Protein AF-W2PJ14-F1 (afdb_monomer_lite)

Secondary structure (DSSP, 8-state):
---PPPP---------SSSHHHHHHHHHHHHHHHTTSS---------------------------------------------------------PPP-THHHHHHHHHHHHHHHHHHHHHHHHHHHHHHHHHHHHHHHHHHHHHHHHHHHHHHHHHHHHHHHHHHHHHHHHHHHHHHHHHHHHHHHHHHHHHHHHHHHHHHHHHHHHHHHHHHHHHHHHHHHHHHHHHHHHHHHHHHHHHHHHHHHHHHHHHHHHHHHHHHHHHHHHHHHHHHHHHHHHHHHHHHHHHHHHHHHHHHHHTT----THHHHHHHHHHHHHHHHHHHHHHHHHHHHHHHHHHHHHHHHHHHHHHHHHHHHHHHHHHHHHHHHHHHHHHHHHHHHHHHHHHHHHHHHHHHHHHHHHHHHHHHHHHHHHHHHTTTSS-HHHHHHTHHHHHHTT--S--TTS---

Radius of gyration: 84.72 Å; chains: 1; bounding box: 204×46×241 Å

Foldseek 3Di:
DDDDDDDDDDDDDDPPPDPPVPVVVVVVVVVVVVVPDDDPPDDDDDDDDDDDDDDDDDDDDDDDDDDDDDDDDDDDDDDDDDDDDDDDDDDDPDPDPPPPVVVVVVVVVVVVVVVVVVVVVVVVVVVVVVVVVVVVVVVVVVVVVVVVVVVVVVVVVVVVVVVVVVVVVVVVVVVVVVVVVVVVVVVVVVVVVVVVVVVVVVVVVVVVVVVVVVVVVVVVVVVVVVVVVVVVVVVVVVVVVVVVVVVVVVVVVVVVVVVVVVVVVVVVVVVVVVVVVVVVVVVVVVVVVVVVVVVCVVCVVPDDDDPVVVVVVVVVVVVVVVVVVVVVVVVVVVVVVVVVVVVVVVVVVVVVVVVVVVVVVVVVVVVVVVVVVVVVVVVVVVVVVVVVVVVVVVVVVVVVVVVVVVVVVVVVVVCCVQCVVPVDAQVRCVVCVVVVVVVVNNHDDPSGHHD

Structure (mmCIF, N/CA/C/O backbone):
data_AF-W2PJ14-F1
#
_entry.id   AF-W2PJ14-F1
#
loop_
_atom_site.group_PDB
_atom_site.id
_atom_site.type_symbol
_atom_site.label_atom_id
_atom_site.label_alt_id
_atom_site.label_comp_id
_atom_site.label_asym_id
_atom_site.label_entity_id
_atom_site.label_seq_id
_atom_site.pdbx_PDB_ins_code
_atom_site.Cartn_x
_atom_site.Cartn_y
_atom_site.Cartn_z
_atom_site.occupancy
_atom_site.B_iso_or_equiv
_atom_site.auth_seq_id
_atom_site.auth_comp_id
_atom_site.auth_asym_id
_atom_site.auth_atom_id
_atom_site.pdbx_PDB_model_num
ATOM 1 N N . MET A 1 1 ? 21.612 -14.652 -29.124 1.00 42.72 1 MET A N 1
ATOM 2 C CA . MET A 1 1 ? 21.592 -15.647 -28.034 1.00 42.72 1 MET A CA 1
ATOM 3 C C . MET A 1 1 ? 20.616 -15.149 -26.994 1.00 42.72 1 MET A C 1
ATOM 5 O O . MET A 1 1 ? 20.889 -14.180 -26.303 1.00 42.72 1 MET A O 1
ATOM 9 N N . SER A 1 2 ? 19.426 -15.720 -27.039 1.00 36.31 2 SER A N 1
ATOM 10 C CA . SER A 1 2 ? 18.216 -15.307 -26.342 1.00 36.31 2 SER A CA 1
ATOM 11 C C . SER A 1 2 ? 17.967 -16.277 -25.192 1.00 36.31 2 SER A C 1
ATOM 13 O O . SER A 1 2 ? 17.882 -17.479 -25.422 1.00 36.31 2 SER A O 1
ATOM 15 N N . ALA A 1 3 ? 17.848 -15.758 -23.974 1.00 40.22 3 ALA A N 1
ATOM 16 C CA . ALA A 1 3 ? 17.396 -16.519 -22.817 1.00 40.22 3 ALA A CA 1
ATOM 17 C C . ALA A 1 3 ? 16.334 -15.694 -22.084 1.00 40.22 3 ALA A C 1
ATOM 19 O O . ALA A 1 3 ? 16.635 -14.775 -21.326 1.00 40.22 3 ALA A O 1
ATOM 20 N N . THR A 1 4 ? 15.078 -16.003 -22.388 1.00 45.19 4 THR A N 1
ATOM 21 C CA . THR A 1 4 ? 13.901 -15.650 -21.592 1.00 45.19 4 THR A CA 1
ATOM 22 C C . THR A 1 4 ? 13.700 -16.671 -20.465 1.00 45.19 4 THR A C 1
ATOM 24 O O . THR A 1 4 ? 14.083 -17.832 -20.626 1.00 45.19 4 THR A O 1
ATOM 27 N N . PRO A 1 5 ? 13.102 -16.260 -19.332 1.00 52.03 5 PRO A N 1
ATOM 28 C CA . PRO A 1 5 ? 13.037 -17.050 -18.110 1.00 52.03 5 PRO A CA 1
ATOM 29 C C . PRO A 1 5 ? 11.832 -18.001 -18.097 1.00 52.03 5 PRO A C 1
ATOM 31 O O . PRO A 1 5 ? 10.754 -17.680 -18.598 1.00 52.03 5 PRO A O 1
ATOM 34 N N . GLY A 1 6 ? 12.024 -19.173 -17.493 1.00 40.72 6 GLY A N 1
ATOM 35 C CA . GLY A 1 6 ? 10.979 -20.167 -17.275 1.00 40.72 6 GLY A CA 1
ATOM 36 C C . GLY A 1 6 ? 10.039 -19.773 -16.135 1.00 40.72 6 GLY A C 1
ATOM 37 O O . GLY A 1 6 ? 10.456 -19.630 -14.989 1.00 40.72 6 GLY A O 1
ATOM 38 N N . LEU A 1 7 ? 8.758 -19.643 -16.471 1.00 39.84 7 LEU A N 1
ATOM 39 C CA . LEU A 1 7 ? 7.627 -19.728 -15.553 1.00 39.84 7 LEU A CA 1
ATOM 40 C C . LEU A 1 7 ? 7.434 -21.194 -15.139 1.00 39.84 7 LEU A C 1
ATOM 42 O O . LEU A 1 7 ? 7.304 -22.059 -16.003 1.00 39.84 7 LEU A O 1
ATOM 46 N N . SER A 1 8 ? 7.343 -21.466 -13.837 1.00 39.91 8 SER A N 1
ATOM 47 C CA . SER A 1 8 ? 6.718 -22.691 -13.331 1.00 39.91 8 SER A CA 1
ATOM 48 C C . SER A 1 8 ? 5.798 -22.343 -12.165 1.00 39.91 8 SER A C 1
ATOM 50 O O . SER A 1 8 ? 6.229 -21.886 -11.107 1.00 39.91 8 SER A O 1
ATOM 52 N N . GLN A 1 9 ? 4.505 -22.498 -12.436 1.00 45.22 9 GLN A N 1
ATOM 53 C CA . GLN A 1 9 ? 3.381 -22.387 -11.519 1.00 45.22 9 GLN A CA 1
ATOM 54 C C . GLN A 1 9 ? 3.267 -23.681 -10.711 1.00 45.22 9 GLN A C 1
ATOM 56 O O . GLN A 1 9 ? 2.974 -24.711 -11.301 1.00 45.22 9 GLN A O 1
ATOM 61 N N . TYR A 1 10 ? 3.398 -23.623 -9.383 1.00 37.78 10 TYR A N 1
ATOM 62 C CA . TYR A 1 10 ? 2.778 -24.600 -8.479 1.00 37.78 10 TYR A CA 1
ATOM 63 C C . TYR A 1 10 ? 2.477 -23.960 -7.117 1.00 37.78 10 TYR A C 1
ATOM 65 O O . TYR A 1 10 ? 3.355 -23.792 -6.277 1.00 37.78 10 TYR A O 1
ATOM 73 N N . ALA A 1 11 ? 1.204 -23.635 -6.901 1.00 41.03 11 ALA A N 1
ATOM 74 C CA . ALA A 1 11 ? 0.552 -23.651 -5.592 1.00 41.03 11 ALA A CA 1
ATOM 75 C C . ALA A 1 11 ? -0.922 -24.022 -5.824 1.00 41.03 11 ALA A C 1
ATOM 77 O O . ALA A 1 11 ? -1.594 -23.382 -6.635 1.00 41.03 11 ALA A O 1
ATOM 78 N N . PRO A 1 12 ? -1.398 -25.111 -5.206 1.00 45.59 12 PRO A N 1
ATOM 79 C CA . PRO A 1 12 ? -2.369 -24.987 -4.106 1.00 45.59 12 PRO A CA 1
ATOM 80 C C . PRO A 1 12 ? -2.012 -26.003 -2.985 1.00 45.59 12 PRO A C 1
ATOM 82 O O . PRO A 1 12 ? -1.310 -26.969 -3.242 1.00 45.59 12 PRO A O 1
ATOM 85 N N . ALA A 1 13 ? -2.368 -25.932 -1.703 1.00 43.78 13 ALA A N 1
ATOM 86 C CA . ALA A 1 13 ? -3.480 -25.358 -0.955 1.00 43.78 13 ALA A CA 1
ATOM 87 C C . ALA A 1 13 ? -3.092 -25.332 0.560 1.00 43.78 13 ALA A C 1
ATOM 89 O O . ALA A 1 13 ? -2.056 -25.885 0.934 1.00 43.78 13 ALA A O 1
ATOM 90 N N . PRO A 1 14 ? -3.905 -24.735 1.456 1.00 44.19 14 PRO A N 1
ATOM 91 C CA . PRO A 1 14 ? -3.549 -24.483 2.852 1.00 44.19 14 PRO A CA 1
ATOM 92 C C . PRO A 1 14 ? -3.968 -25.626 3.796 1.00 44.19 14 PRO A C 1
ATOM 94 O O . PRO A 1 14 ? -5.155 -25.856 4.033 1.00 44.19 14 PRO A O 1
ATOM 97 N N . THR A 1 15 ? -3.003 -26.287 4.433 1.00 48.47 15 THR A N 1
ATOM 98 C CA . THR A 1 15 ? -3.245 -27.354 5.426 1.00 48.47 15 THR A CA 1
ATOM 99 C C . THR A 1 15 ? -3.267 -26.814 6.862 1.00 48.47 15 THR A C 1
ATOM 101 O O . THR A 1 15 ? -2.503 -27.259 7.711 1.00 48.47 15 THR A O 1
ATOM 104 N N . ALA A 1 16 ? -4.128 -25.833 7.162 1.00 47.84 16 ALA A N 1
ATOM 105 C CA . ALA A 1 16 ? -4.204 -25.248 8.514 1.00 47.84 16 ALA A CA 1
ATOM 106 C C . ALA A 1 16 ? -5.622 -24.846 8.974 1.00 47.84 16 ALA A C 1
ATOM 108 O O . ALA A 1 16 ? -5.781 -23.966 9.813 1.00 47.84 16 ALA A O 1
ATOM 109 N N . ARG A 1 17 ? -6.683 -25.471 8.442 1.00 48.66 17 ARG A N 1
ATOM 110 C CA . ARG A 1 17 ? -8.082 -25.168 8.828 1.00 48.66 17 ARG A CA 1
ATOM 111 C C . ARG A 1 17 ? -8.917 -26.400 9.203 1.00 48.66 17 ARG A C 1
ATOM 113 O O . ARG A 1 17 ? -10.093 -26.472 8.869 1.00 48.66 17 ARG A O 1
ATOM 120 N N . ARG A 1 18 ? -8.334 -27.389 9.892 1.00 48.59 18 ARG A N 1
ATOM 121 C CA . ARG A 1 18 ? -9.083 -28.561 10.408 1.00 48.59 18 ARG A CA 1
ATOM 122 C C . ARG A 1 18 ? -9.020 -28.784 11.924 1.00 48.59 18 ARG A C 1
ATOM 124 O O . ARG A 1 18 ? -9.593 -29.756 12.396 1.00 48.59 18 ARG A O 1
ATOM 131 N N . LEU A 1 19 ? -8.412 -27.882 12.700 1.00 49.91 19 LEU A N 1
ATOM 132 C CA . LEU A 1 19 ? -8.284 -28.055 14.160 1.00 49.91 19 LEU A CA 1
ATOM 133 C C . LEU A 1 19 ? -9.200 -27.160 15.014 1.00 49.91 19 LEU A C 1
ATOM 135 O O . LEU A 1 19 ? -9.314 -27.395 16.208 1.00 49.91 19 LEU A O 1
ATOM 139 N N . ILE A 1 20 ? -9.921 -26.199 14.428 1.00 52.38 20 ILE A N 1
ATOM 140 C CA . ILE A 1 20 ? -10.737 -25.241 15.207 1.00 52.38 20 ILE A CA 1
ATOM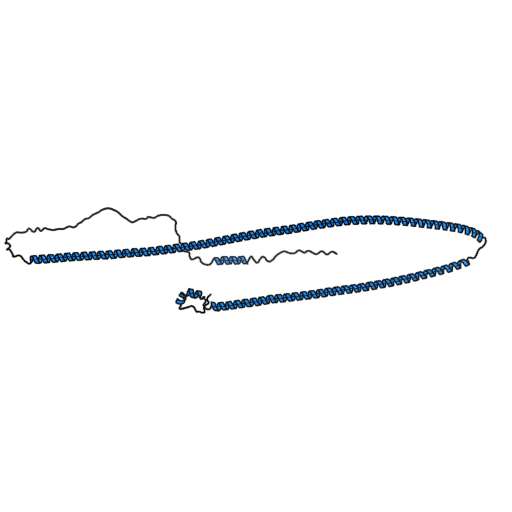 141 C C . ILE A 1 20 ? -12.165 -25.763 15.483 1.00 52.38 20 ILE A C 1
ATOM 143 O O . ILE A 1 20 ? -12.800 -25.357 16.448 1.00 52.38 20 ILE A O 1
ATOM 147 N N . LEU A 1 21 ? -12.668 -26.730 14.706 1.00 47.09 21 LEU A N 1
ATOM 148 C CA . LEU A 1 21 ?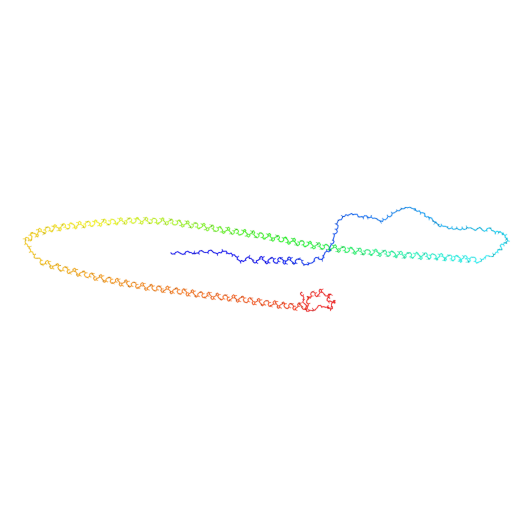 -14.050 -27.226 14.840 1.00 47.09 21 LEU A CA 1
ATOM 149 C C . LEU A 1 21 ? -14.249 -28.340 15.886 1.00 47.09 21 LEU A C 1
ATOM 151 O O . LEU A 1 21 ? -15.391 -28.659 16.201 1.00 47.09 21 LEU A O 1
ATOM 155 N N . ARG A 1 22 ? -13.182 -28.930 16.447 1.00 52.28 22 ARG A N 1
ATOM 156 C CA . ARG A 1 22 ? -13.315 -29.972 17.488 1.00 52.28 22 ARG A CA 1
ATOM 157 C C . ARG A 1 22 ? -13.397 -29.415 18.910 1.00 52.28 22 ARG A C 1
ATOM 159 O O . ARG A 1 22 ? -14.121 -29.978 19.718 1.00 52.28 22 ARG A O 1
ATOM 166 N N . HIS A 1 23 ? -12.726 -28.302 19.207 1.00 49.34 23 HIS A N 1
ATOM 167 C CA . HIS A 1 23 ? -12.728 -27.738 20.564 1.00 49.34 23 HIS A CA 1
ATOM 168 C C . HIS A 1 23 ? -14.000 -26.959 20.915 1.00 49.34 23 HIS A C 1
ATOM 170 O O . HIS A 1 23 ? -14.410 -26.968 22.068 1.00 49.34 23 HIS A O 1
ATOM 176 N N . VAL A 1 24 ? -14.700 -26.377 19.937 1.00 56.12 24 VAL A N 1
ATOM 177 C CA . VAL A 1 24 ? -15.956 -25.654 20.214 1.00 56.12 24 VAL A CA 1
ATOM 178 C C . VAL A 1 24 ? -17.106 -26.619 20.558 1.00 56.12 24 VAL A C 1
ATOM 180 O O . VAL A 1 24 ? -17.966 -26.297 21.373 1.00 56.12 24 VAL A O 1
ATOM 183 N N . GLY A 1 25 ? -17.099 -27.837 19.999 1.00 52.09 25 GLY A N 1
ATOM 184 C CA . GLY A 1 25 ? -18.108 -28.863 20.298 1.00 52.09 25 GLY A CA 1
ATOM 185 C C . GLY A 1 25 ? -17.995 -29.458 21.708 1.00 52.09 25 GLY A C 1
ATOM 186 O O . GLY A 1 25 ? -19.014 -29.716 22.345 1.00 52.09 25 GLY A O 1
ATOM 187 N N . GLU A 1 26 ? -16.775 -29.632 22.227 1.00 55.19 26 GLU A N 1
ATOM 188 C CA . GLU A 1 26 ? -16.558 -30.120 23.598 1.00 55.19 26 GLU A CA 1
ATOM 189 C C . GLU A 1 26 ? -16.882 -29.063 24.659 1.00 55.19 26 GLU A C 1
ATOM 191 O O . GLU A 1 26 ? -17.398 -29.409 25.723 1.00 55.19 26 GLU A O 1
ATOM 196 N N . GLU A 1 27 ? -16.638 -27.780 24.381 1.00 54.62 27 GLU A N 1
ATOM 197 C CA . GLU A 1 27 ? -16.971 -26.712 25.329 1.00 54.62 27 GLU A CA 1
ATOM 198 C C . GLU A 1 27 ? -18.480 -26.446 25.405 1.00 54.62 27 GLU A C 1
ATOM 200 O O . GLU A 1 27 ? -19.015 -26.309 26.507 1.00 54.62 27 GLU A O 1
ATOM 205 N N . LEU A 1 28 ? -19.206 -26.510 24.282 1.00 56.91 28 LEU A N 1
ATOM 206 C CA . LEU A 1 28 ? -20.671 -26.391 24.283 1.00 56.91 28 LEU A CA 1
ATOM 207 C C . LEU A 1 28 ? -21.361 -27.573 24.990 1.00 56.91 28 LEU A C 1
ATOM 209 O O . LEU A 1 28 ? -22.353 -27.377 25.694 1.00 56.91 28 LEU A O 1
ATOM 213 N N . ALA A 1 29 ? -20.809 -28.787 24.890 1.00 54.19 29 ALA A N 1
ATOM 214 C CA . ALA A 1 29 ? -21.323 -29.953 25.613 1.00 54.19 29 ALA A CA 1
ATOM 215 C C . ALA A 1 29 ? -21.082 -29.869 27.134 1.00 54.19 29 ALA A C 1
ATOM 217 O O . ALA A 1 29 ? -21.914 -30.327 27.920 1.00 54.19 29 ALA A O 1
ATOM 218 N N . ARG A 1 30 ? -19.979 -29.244 27.572 1.00 56.28 30 ARG A N 1
ATOM 219 C CA . ARG A 1 30 ? -19.674 -29.031 29.001 1.00 56.28 30 ARG A CA 1
ATOM 220 C C . ARG A 1 30 ? -20.516 -27.917 29.631 1.00 56.28 30 ARG A C 1
ATOM 222 O O . ARG A 1 30 ? -20.849 -28.023 30.811 1.00 56.28 30 ARG A O 1
ATOM 229 N N . VAL A 1 31 ? -20.913 -26.902 28.859 1.00 56.59 31 VAL A N 1
ATOM 230 C CA . VAL A 1 31 ? -21.844 -25.851 29.315 1.00 56.59 31 VAL A CA 1
ATOM 231 C C . VAL A 1 31 ? -23.261 -26.414 29.487 1.00 56.59 31 VAL A C 1
ATOM 233 O O . VAL A 1 31 ? -23.867 -26.216 30.539 1.00 56.59 31 VAL A O 1
ATOM 236 N N . ALA A 1 32 ? -23.739 -27.237 28.546 1.00 51.91 32 ALA A N 1
ATOM 237 C CA . ALA A 1 32 ? -25.052 -27.886 28.645 1.00 51.91 32 ALA A CA 1
ATOM 238 C C . ALA A 1 32 ? -25.163 -28.900 29.808 1.00 51.91 32 ALA A C 1
ATOM 240 O O . ALA A 1 32 ? -26.257 -29.148 30.317 1.00 51.91 32 ALA A O 1
ATOM 241 N N . TYR A 1 33 ? -24.043 -29.481 30.258 1.00 48.75 33 TYR A N 1
ATOM 242 C CA . TYR A 1 33 ? -24.030 -30.413 31.394 1.00 48.75 33 TYR A CA 1
ATOM 243 C C . TYR A 1 33 ? -23.990 -29.703 32.760 1.00 48.75 33 TYR A C 1
ATOM 245 O O . TYR A 1 33 ? -24.478 -30.254 33.747 1.00 48.75 33 TYR A O 1
ATOM 253 N N . ARG A 1 34 ? -23.456 -28.471 32.830 1.00 48.66 34 ARG A N 1
ATOM 254 C CA . ARG A 1 34 ? -23.408 -27.668 34.068 1.00 48.66 34 ARG A CA 1
ATOM 255 C C . ARG A 1 34 ? -24.731 -26.985 34.413 1.00 48.66 34 ARG A C 1
ATOM 257 O O . ARG A 1 34 ? -25.003 -26.813 35.593 1.00 48.66 34 ARG A O 1
ATOM 264 N N . GLU A 1 35 ? -25.577 -26.666 33.435 1.00 47.59 35 GLU A N 1
ATOM 265 C CA . GLU A 1 35 ? -26.901 -26.070 33.703 1.00 47.59 35 GLU A CA 1
ATOM 266 C C . GLU A 1 35 ? -27.952 -27.079 34.203 1.00 47.59 35 GLU A C 1
ATOM 268 O O . GLU A 1 35 ? -29.046 -26.690 34.606 1.00 47.59 35 GLU A O 1
ATOM 273 N N . ARG A 1 36 ? -27.638 -28.383 34.223 1.00 48.69 36 ARG A N 1
ATOM 274 C CA . ARG A 1 36 ? -28.589 -29.437 34.616 1.00 48.69 36 ARG A CA 1
ATOM 275 C C . ARG A 1 36 ? -28.496 -29.905 36.066 1.00 48.69 36 ARG A C 1
ATOM 277 O O . ARG A 1 36 ? -29.267 -30.786 36.443 1.00 48.69 36 ARG A O 1
ATOM 284 N N . GLN A 1 37 ? -27.591 -29.363 36.881 1.00 45.59 37 GLN A N 1
ATOM 285 C CA . GLN A 1 37 ? -27.456 -29.793 38.275 1.00 45.59 37 GLN A CA 1
ATOM 286 C C . GLN A 1 37 ? -27.470 -28.616 39.258 1.00 45.59 37 GLN A C 1
ATOM 288 O O . GLN A 1 37 ? -26.512 -27.855 39.332 1.00 45.59 37 GLN A O 1
ATOM 293 N N . LEU A 1 38 ? -28.545 -28.614 40.070 1.00 44.94 38 LEU A N 1
ATOM 294 C CA . LEU A 1 38 ? -28.840 -27.878 41.319 1.00 44.94 38 LEU A CA 1
ATOM 295 C C . LEU A 1 38 ? -29.802 -26.669 41.190 1.00 44.94 38 LEU A C 1
ATOM 297 O O . LEU A 1 38 ? -29.747 -25.924 40.221 1.00 44.94 38 LEU A O 1
ATOM 301 N N . PRO A 1 39 ? -30.666 -26.410 42.196 1.00 41.84 39 PRO A N 1
ATOM 302 C CA . PRO A 1 39 ? -31.763 -27.274 42.641 1.00 41.84 39 PRO A CA 1
ATOM 303 C C . PRO A 1 39 ? -33.077 -26.467 42.779 1.00 41.84 39 PRO A C 1
ATOM 305 O O . PRO A 1 39 ? -33.179 -25.545 43.587 1.00 41.84 39 PRO A O 1
ATOM 308 N N . SER A 1 40 ? -34.142 -26.832 42.064 1.00 36.97 40 SER A N 1
ATOM 309 C CA . SER A 1 40 ? -35.458 -26.200 42.238 1.00 36.97 40 SER A CA 1
ATOM 310 C C . SER A 1 40 ? -36.231 -26.831 43.404 1.00 36.97 40 SER A C 1
ATOM 312 O O . SER A 1 40 ? -37.109 -27.671 43.212 1.00 36.97 40 SER A O 1
ATOM 314 N N . LYS A 1 41 ? -35.917 -26.411 44.631 1.00 49.62 41 LYS A N 1
ATOM 315 C CA . LYS A 1 41 ? -36.796 -26.565 45.801 1.00 49.62 41 LYS A CA 1
ATOM 316 C C . LYS A 1 41 ? -36.830 -25.251 46.574 1.00 49.62 41 LYS A C 1
ATOM 318 O O . LYS A 1 41 ? -36.044 -25.053 47.486 1.00 49.62 41 LYS A O 1
ATOM 323 N N . ALA A 1 42 ? -37.730 -24.365 46.155 1.00 42.47 42 ALA A N 1
ATOM 324 C CA . ALA A 1 42 ? -38.459 -23.406 46.992 1.00 42.47 42 ALA A CA 1
ATOM 325 C C . ALA A 1 42 ? -39.164 -22.385 46.089 1.00 42.47 42 ALA A C 1
ATOM 327 O O . ALA A 1 42 ? -38.571 -21.390 45.682 1.00 42.47 42 ALA A O 1
ATOM 328 N N . ARG A 1 43 ? -40.452 -22.605 45.807 1.00 32.53 43 ARG A N 1
ATOM 329 C CA . ARG A 1 43 ? -41.404 -21.493 45.689 1.00 32.53 43 ARG A CA 1
ATOM 330 C C . ARG A 1 43 ? -42.834 -21.985 45.864 1.00 32.53 43 ARG A C 1
ATOM 332 O O . ARG A 1 43 ? -43.551 -22.285 44.921 1.00 32.53 43 ARG A O 1
ATOM 339 N N . SER A 1 44 ? -43.238 -22.033 47.122 1.00 39.09 44 SER A N 1
ATOM 340 C CA . SER A 1 44 ? -44.578 -21.634 47.520 1.00 39.09 44 SER A CA 1
ATOM 341 C C . SER A 1 44 ? -44.788 -20.166 47.133 1.00 39.09 44 SER A C 1
ATOM 343 O O . SER A 1 44 ? -44.039 -19.300 47.586 1.00 39.09 44 SER A O 1
ATOM 345 N N . ALA A 1 45 ? -45.799 -19.883 46.314 1.00 33.22 45 ALA A N 1
ATOM 346 C CA . ALA A 1 45 ? -46.464 -18.585 46.299 1.00 33.22 45 ALA A CA 1
ATOM 347 C C . ALA A 1 45 ? -47.937 -18.745 45.859 1.00 33.22 45 ALA A C 1
ATOM 349 O O . ALA A 1 45 ? -48.203 -19.480 44.907 1.00 33.22 45 ALA A O 1
ATOM 350 N N . PRO A 1 46 ? -48.878 -18.081 46.550 1.00 50.53 46 PRO A N 1
ATOM 351 C CA . PRO A 1 46 ? -50.314 -18.107 46.281 1.00 50.53 46 PRO A CA 1
ATOM 352 C C . PRO A 1 46 ? -50.741 -16.979 45.323 1.00 50.53 46 PRO A C 1
ATOM 354 O O . PRO A 1 46 ? -50.024 -15.993 45.195 1.00 50.53 46 PRO A O 1
ATOM 357 N N . HIS A 1 47 ? -51.918 -17.115 44.699 1.00 32.91 47 HIS A N 1
ATOM 358 C CA . HIS A 1 47 ? -52.975 -16.094 44.500 1.00 32.91 47 HIS A CA 1
ATOM 359 C C . HIS A 1 47 ? -54.040 -16.686 43.544 1.00 32.91 47 HIS A C 1
ATOM 361 O O . HIS A 1 47 ? -53.711 -17.119 42.450 1.00 32.91 47 HIS A O 1
ATOM 367 N N . HIS A 1 48 ? -55.244 -17.018 44.017 1.00 31.05 48 HIS A N 1
ATOM 368 C CA . HIS A 1 48 ? -56.454 -16.184 44.159 1.00 31.05 48 HIS A CA 1
ATOM 369 C C . HIS A 1 48 ? -57.180 -15.830 42.831 1.00 31.05 48 HIS A C 1
ATOM 371 O O . HIS A 1 48 ? -56.670 -15.076 42.014 1.00 31.05 48 HIS A O 1
ATOM 377 N N . VAL A 1 49 ? -58.443 -16.294 42.776 1.00 32.03 49 VAL A N 1
ATOM 378 C CA . VAL A 1 49 ? -59.666 -15.787 42.097 1.00 32.03 49 VAL A CA 1
ATOM 379 C C . VAL A 1 49 ? -59.860 -15.980 40.590 1.00 32.03 49 VAL A C 1
ATOM 381 O O . VAL A 1 49 ? -59.372 -15.213 39.771 1.00 32.03 49 VAL A O 1
ATOM 384 N N . THR A 1 50 ? -60.786 -16.873 40.236 1.00 30.50 50 THR A N 1
ATOM 385 C CA . THR A 1 50 ? -62.176 -16.529 39.835 1.00 30.50 50 THR A CA 1
ATOM 386 C C . THR A 1 50 ? -62.990 -17.829 39.775 1.00 30.50 50 THR A C 1
ATOM 388 O O . THR A 1 50 ? -62.593 -18.795 39.147 1.00 30.50 50 THR A O 1
ATOM 391 N N . SER A 1 51 ? -63.949 -17.996 40.686 1.00 28.83 51 SER A N 1
ATOM 392 C CA . SER A 1 51 ? -65.379 -17.714 40.482 1.00 28.83 51 SER A CA 1
ATOM 393 C C . SER A 1 51 ? -66.118 -18.879 39.818 1.00 28.83 51 SER A C 1
ATOM 395 O O . SER A 1 51 ? -66.113 -18.994 38.600 1.00 28.83 51 SER A O 1
ATOM 397 N N . ASN A 1 52 ? -66.793 -19.710 40.623 1.00 30.16 52 ASN A N 1
ATOM 398 C CA . ASN A 1 52 ? -68.239 -19.901 40.481 1.00 30.16 52 ASN A CA 1
ATOM 399 C C . ASN A 1 52 ? -68.842 -20.813 41.565 1.00 30.16 52 ASN A C 1
ATOM 401 O O . ASN A 1 52 ? -68.471 -21.970 41.708 1.00 30.16 52 ASN A O 1
ATOM 405 N N . ASN A 1 53 ? -69.852 -20.232 42.214 1.00 32.66 53 ASN A N 1
ATOM 406 C CA . ASN A 1 53 ? -71.152 -20.786 42.584 1.00 32.66 53 ASN A CA 1
ATOM 407 C C . ASN A 1 53 ? -71.312 -21.889 43.646 1.00 32.66 53 ASN A C 1
ATOM 409 O O . ASN A 1 53 ? -70.822 -23.005 43.536 1.00 32.66 53 ASN A O 1
ATOM 413 N N . ASN A 1 54 ? -72.241 -21.545 44.549 1.00 32.56 54 ASN A N 1
ATOM 414 C CA . ASN A 1 54 ? -73.116 -22.381 45.373 1.00 32.56 54 ASN A CA 1
ATOM 415 C C . ASN A 1 54 ? -72.536 -22.928 46.687 1.00 32.56 54 ASN A C 1
ATOM 417 O O . ASN A 1 54 ? -72.016 -24.031 46.740 1.00 32.56 54 ASN A O 1
ATOM 421 N N . HIS A 1 55 ? -72.790 -22.228 47.801 1.00 34.66 55 HIS A N 1
ATOM 422 C CA . HIS A 1 55 ? -73.942 -22.572 48.647 1.00 34.66 55 HIS A CA 1
ATOM 423 C C . HIS A 1 55 ? -74.151 -21.614 49.839 1.00 34.66 55 HIS A C 1
ATOM 425 O O . HIS A 1 55 ? -73.285 -21.432 50.682 1.00 34.66 55 HIS A O 1
ATOM 431 N N . LYS A 1 56 ? -75.376 -21.071 49.879 1.00 31.53 56 LYS A N 1
ATOM 432 C CA . LYS A 1 56 ? -76.267 -20.866 51.036 1.00 31.53 56 LYS A CA 1
ATOM 433 C C . LYS A 1 56 ? -75.718 -20.163 52.293 1.00 31.53 56 LYS A C 1
ATOM 435 O O . LYS A 1 56 ? -75.100 -20.756 53.167 1.00 31.53 56 LYS A O 1
ATOM 440 N N . VAL A 1 57 ? -76.118 -18.897 52.406 1.00 34.38 57 VAL A N 1
ATOM 441 C CA . VAL A 1 57 ? -76.139 -18.070 53.619 1.00 34.38 57 VAL A CA 1
ATOM 442 C C . VAL A 1 57 ? -77.479 -18.252 54.334 1.00 34.38 57 VAL A C 1
ATOM 444 O O . VAL A 1 57 ? -78.505 -18.382 53.667 1.00 34.38 57 VAL A O 1
ATOM 447 N N . SER A 1 58 ? -77.455 -18.188 55.668 1.00 33.47 58 SER A N 1
ATOM 448 C CA . SER A 1 58 ? -78.301 -17.352 56.552 1.00 33.47 58 SER A CA 1
ATOM 449 C C . SER A 1 58 ? -78.853 -18.115 57.756 1.00 33.47 58 SER A C 1
ATOM 451 O O . SER A 1 58 ? -79.282 -19.260 57.650 1.00 33.47 58 SER A O 1
ATOM 453 N N . GLY A 1 59 ? -78.808 -17.460 58.917 1.00 30.41 59 GLY A N 1
ATOM 454 C CA . GLY A 1 59 ? -79.275 -18.035 60.170 1.00 30.41 59 GLY A CA 1
ATOM 455 C C . GLY A 1 59 ? -79.077 -17.125 61.377 1.00 30.41 59 GLY A C 1
ATOM 456 O O . GLY A 1 59 ? -78.473 -17.545 62.356 1.00 30.41 59 GLY A O 1
ATOM 457 N N . THR A 1 60 ? -79.597 -15.899 61.327 1.00 33.38 60 THR A N 1
ATOM 458 C CA . THR A 1 60 ? -79.970 -15.172 62.548 1.00 33.38 60 THR A CA 1
ATOM 459 C C . THR A 1 60 ? -81.286 -14.432 62.346 1.00 33.38 60 THR A C 1
ATOM 461 O O . THR A 1 60 ? -81.485 -13.763 61.337 1.00 33.38 60 THR A O 1
ATOM 464 N N . SER A 1 61 ? -82.102 -14.508 63.400 1.00 32.34 61 SER A N 1
ATOM 465 C CA . SER A 1 61 ? -83.251 -13.675 63.781 1.00 32.34 61 SER A CA 1
ATOM 466 C C . SER A 1 61 ? -84.684 -14.124 63.413 1.00 32.34 61 SER A C 1
ATOM 468 O O . SER A 1 61 ? -85.099 -14.092 62.265 1.00 32.34 61 SER A O 1
ATOM 470 N N . VAL A 1 62 ? -85.420 -14.455 64.492 1.00 32.28 62 VAL A N 1
ATOM 471 C CA . VAL A 1 62 ? -86.751 -13.931 64.888 1.00 32.28 62 VAL A CA 1
ATOM 472 C C . VAL A 1 62 ? -87.984 -14.359 64.063 1.00 32.28 62 VAL A C 1
ATOM 474 O O . VAL A 1 62 ? -88.186 -13.883 62.957 1.00 32.28 62 VAL A O 1
ATOM 477 N N . SER A 1 63 ? -88.891 -15.156 64.657 1.00 28.31 63 SER A N 1
ATOM 478 C CA . SER A 1 63 ? -90.216 -14.713 65.171 1.00 28.31 63 SER A CA 1
ATOM 479 C C . SER A 1 63 ? -91.312 -15.803 65.173 1.00 28.31 63 SER A C 1
ATOM 481 O O . SER A 1 63 ? -91.480 -16.529 64.202 1.00 28.31 63 SER A O 1
ATOM 483 N N . SER A 1 64 ? -92.121 -15.751 66.239 1.00 30.56 64 SER A N 1
ATOM 484 C CA . SER A 1 64 ? -93.577 -15.985 66.358 1.00 30.56 64 SER A CA 1
ATOM 485 C C . SER A 1 64 ? -94.218 -17.387 66.341 1.00 30.56 64 SER A C 1
ATOM 487 O O . SER A 1 64 ? -94.105 -18.118 65.364 1.00 30.56 64 SER A O 1
ATOM 489 N N . ASN A 1 65 ? -95.058 -17.566 67.379 1.00 31.98 65 ASN A N 1
ATOM 490 C CA . ASN A 1 65 ? -96.342 -18.290 67.481 1.00 31.98 65 ASN A CA 1
ATOM 491 C C . ASN A 1 65 ? -96.311 -19.825 67.343 1.00 31.98 65 ASN A C 1
ATOM 493 O O . ASN A 1 65 ? -95.633 -20.360 66.482 1.00 31.98 65 ASN A O 1
ATOM 497 N N . HIS A 1 66 ? -97.051 -20.625 68.109 1.00 33.34 66 HIS A N 1
ATOM 498 C CA . HIS A 1 66 ? -98.112 -20.419 69.100 1.00 33.34 66 HIS A CA 1
ATOM 499 C C . HIS A 1 66 ? -98.263 -21.752 69.867 1.00 33.34 66 HIS A C 1
ATOM 501 O O . HIS A 1 66 ? -98.053 -22.795 69.255 1.00 33.34 66 HIS A O 1
ATOM 507 N N . GLU A 1 67 ? -98.694 -21.667 71.134 1.00 33.91 67 GLU A N 1
ATOM 508 C CA . GLU A 1 67 ? -99.528 -22.652 71.868 1.00 33.91 67 GLU A CA 1
ATOM 509 C C . GLU A 1 67 ? -98.914 -24.044 72.164 1.00 33.91 67 GLU A C 1
ATOM 511 O O . GLU A 1 67 ? -98.308 -24.688 71.326 1.00 33.91 67 GLU A O 1
ATOM 516 N N . ASP A 1 68 ? -98.952 -24.567 73.391 1.00 34.19 68 ASP A N 1
ATOM 517 C CA . ASP A 1 68 ? -100.108 -24.636 74.281 1.00 34.19 68 ASP A CA 1
ATOM 518 C C . ASP A 1 68 ? -99.696 -24.842 75.755 1.00 34.19 68 ASP A C 1
ATOM 520 O O . ASP A 1 68 ? -98.718 -25.527 76.040 1.00 34.19 68 ASP A O 1
ATOM 524 N N . GLN A 1 69 ? -100.498 -24.239 76.647 1.00 34.03 69 GLN A N 1
ATOM 525 C CA . GLN A 1 69 ? -101.016 -24.744 77.939 1.00 34.03 69 GLN A CA 1
ATOM 526 C C . GLN A 1 69 ? -100.022 -25.413 78.925 1.00 34.03 69 GLN A C 1
ATOM 528 O O . GLN A 1 69 ? -99.344 -26.377 78.616 1.00 34.03 69 GLN A O 1
ATOM 533 N N . SER A 1 70 ? -99.914 -25.012 80.195 1.00 36.28 70 SER A N 1
ATOM 534 C CA . SER A 1 70 ? -101.015 -24.809 81.142 1.00 36.28 70 SER A CA 1
ATOM 535 C C . SER A 1 70 ? -100.553 -24.070 82.415 1.00 36.28 70 SER A C 1
ATOM 537 O O . SER A 1 70 ? -99.593 -24.464 83.069 1.00 36.28 70 SER A O 1
ATOM 539 N N . GLN A 1 71 ? -101.284 -22.993 82.721 1.00 33.66 71 GLN A N 1
ATOM 540 C CA . GLN A 1 71 ? -101.691 -22.419 84.017 1.00 33.66 71 GLN A CA 1
ATOM 541 C C . GLN A 1 71 ? -101.064 -22.953 85.330 1.00 33.66 71 GLN A C 1
ATOM 543 O O . GLN A 1 71 ? -101.189 -24.129 85.640 1.00 33.66 71 GLN A O 1
ATOM 548 N N . GLN A 1 72 ? -100.613 -22.047 86.213 1.00 31.42 72 GLN A N 1
ATOM 549 C CA . GLN A 1 72 ? -101.425 -21.557 87.347 1.00 31.42 72 GLN A CA 1
ATOM 550 C C . GLN A 1 72 ? -100.742 -20.400 88.112 1.00 31.42 72 GLN A C 1
ATOM 552 O O . GLN A 1 72 ? -99.522 -20.310 88.218 1.00 31.42 72 GLN A O 1
ATOM 557 N N . LYS A 1 73 ? -101.592 -19.480 88.583 1.00 34.38 73 LYS A N 1
ATOM 558 C CA . LYS A 1 73 ? -101.327 -18.227 89.310 1.00 34.38 73 LYS A CA 1
ATOM 559 C C . LYS A 1 73 ? -101.393 -18.432 90.843 1.00 34.38 73 LYS A C 1
ATOM 561 O O . LYS A 1 73 ? -101.910 -19.456 91.279 1.00 34.38 73 LYS A O 1
ATOM 566 N N . PRO A 1 74 ? -100.965 -17.432 91.641 1.00 55.22 74 PRO A N 1
ATOM 567 C CA . PRO A 1 74 ? -101.087 -17.373 93.104 1.00 55.22 74 PRO A CA 1
ATOM 568 C C . PRO A 1 74 ? -102.352 -16.614 93.580 1.00 55.22 74 PRO A C 1
ATOM 570 O O . PRO A 1 74 ? -102.947 -15.902 92.775 1.00 55.22 74 PRO A O 1
ATOM 573 N N . HIS A 1 75 ? -102.713 -16.749 94.871 1.00 34.09 75 HIS A N 1
ATOM 574 C CA . HIS A 1 75 ? -103.450 -15.826 95.787 1.00 34.09 75 HIS A CA 1
ATOM 575 C C . HIS A 1 75 ? -103.918 -16.650 97.023 1.00 34.09 75 HIS A C 1
ATOM 577 O O . HIS A 1 75 ? -104.370 -17.769 96.838 1.00 34.09 75 HIS A O 1
ATOM 583 N N . SER A 1 76 ? -103.587 -16.312 98.281 1.00 32.09 76 SER A N 1
ATOM 584 C CA . SER A 1 76 ? -104.110 -15.241 99.165 1.00 32.09 76 SER A CA 1
ATOM 585 C C . SER A 1 76 ? -105.382 -15.629 99.941 1.00 32.09 76 SER A C 1
ATOM 587 O O . SER A 1 76 ? -106.385 -15.889 99.292 1.00 32.09 76 SER A O 1
ATOM 589 N N . ALA A 1 77 ? -105.306 -15.473 101.278 1.00 33.75 77 ALA A N 1
ATOM 590 C CA . ALA A 1 77 ? -106.378 -15.223 102.270 1.00 33.75 77 ALA A CA 1
ATOM 591 C C . ALA A 1 77 ? -107.389 -16.375 102.488 1.00 33.75 77 ALA A C 1
ATOM 593 O O . ALA A 1 77 ? -107.974 -16.875 101.538 1.00 33.75 77 ALA A O 1
ATOM 594 N N . ASP A 1 78 ? -107.440 -16.993 103.668 1.00 31.31 78 ASP A N 1
ATOM 595 C CA . ASP A 1 78 ? -108.085 -16.575 104.938 1.00 31.31 78 ASP A CA 1
ATOM 596 C C . ASP A 1 78 ? -109.453 -17.254 105.098 1.00 31.31 78 ASP A C 1
ATOM 598 O O . ASP A 1 78 ? -110.207 -17.363 104.136 1.00 31.31 78 ASP A O 1
ATOM 602 N N . ASP A 1 79 ? -109.695 -17.674 106.344 1.00 36.41 79 ASP A N 1
ATOM 603 C CA . ASP A 1 79 ? -110.959 -18.000 107.017 1.00 36.41 79 ASP A CA 1
ATOM 604 C C . ASP A 1 79 ? -111.855 -19.107 106.418 1.00 36.41 79 ASP A C 1
ATOM 606 O O . ASP A 1 79 ? -112.355 -19.024 105.304 1.00 36.41 79 ASP A O 1
ATOM 610 N N . ASP A 1 80 ? -112.140 -20.173 107.171 1.00 33.09 80 ASP A N 1
ATOM 611 C CA . ASP A 1 80 ? -113.178 -20.128 108.212 1.00 33.09 80 ASP A CA 1
ATOM 612 C C . ASP A 1 80 ? -113.329 -21.510 108.882 1.00 33.09 80 ASP A C 1
ATOM 614 O O . ASP A 1 80 ? -113.199 -22.564 108.252 1.00 33.09 80 ASP A O 1
ATOM 618 N N . TYR A 1 81 ? -113.557 -21.493 110.190 1.00 39.31 81 TYR A N 1
ATOM 619 C CA . TYR A 1 81 ? -113.741 -22.656 111.061 1.00 39.31 81 TYR A CA 1
ATOM 620 C C . TYR A 1 81 ? -115.238 -22.999 111.133 1.00 39.31 81 TYR A C 1
ATOM 622 O O . TYR A 1 81 ? -116.041 -22.109 111.386 1.00 39.31 81 TYR A O 1
ATOM 630 N N . ASP A 1 82 ? -115.606 -24.281 111.031 1.00 40.25 82 ASP A N 1
ATOM 631 C CA . ASP A 1 82 ? -116.962 -24.775 111.330 1.00 40.25 82 ASP A CA 1
ATOM 632 C C . ASP A 1 82 ? -116.862 -25.981 112.293 1.00 40.25 82 ASP A C 1
ATOM 634 O O . ASP A 1 82 ? -116.900 -27.150 111.908 1.00 40.25 82 ASP A O 1
ATOM 638 N N . GLU A 1 83 ? -116.649 -25.690 113.583 1.00 40.72 83 GLU A N 1
ATOM 639 C CA . GLU A 1 83 ? -116.842 -26.636 114.693 1.00 40.72 83 GLU A CA 1
ATOM 640 C C . GLU A 1 83 ? -118.129 -26.271 115.454 1.00 40.72 83 GLU A C 1
ATOM 642 O O . GLU A 1 83 ? -118.109 -25.614 116.494 1.00 40.72 83 GLU A O 1
ATOM 647 N N . GLU A 1 84 ? -119.274 -26.749 114.965 1.00 50.03 84 GLU A N 1
ATOM 648 C CA . GLU A 1 84 ? -120.504 -26.864 115.753 1.00 50.03 84 GLU A CA 1
ATOM 649 C C . GLU A 1 84 ? -120.614 -28.274 116.358 1.00 50.03 84 GLU A C 1
ATOM 651 O O . GLU A 1 84 ? -121.135 -29.207 115.741 1.00 50.03 84 GLU A O 1
ATOM 656 N N . ARG A 1 85 ? -120.184 -28.459 117.616 1.00 45.09 85 ARG A N 1
ATOM 657 C CA . ARG A 1 85 ? -120.679 -29.586 118.427 1.00 45.09 85 ARG A CA 1
ATOM 658 C C . ARG A 1 85 ? -120.717 -29.269 119.927 1.00 45.09 85 ARG A C 1
ATOM 660 O O . ARG A 1 85 ? -119.763 -29.506 120.655 1.00 45.09 85 ARG A O 1
ATOM 667 N N . PHE A 1 86 ? -121.911 -28.847 120.355 1.00 39.03 86 PHE A N 1
ATOM 668 C CA . PHE A 1 86 ? -122.408 -28.624 121.726 1.00 39.03 86 PHE A CA 1
ATOM 669 C C . PHE A 1 86 ? -122.114 -27.257 122.372 1.00 39.03 86 PHE A C 1
ATOM 671 O O . PHE A 1 86 ? -120.980 -26.879 122.630 1.00 39.03 86 PHE A O 1
ATOM 678 N N . GLY A 1 87 ? -123.207 -26.539 122.669 1.00 38.72 87 GLY A N 1
ATOM 679 C CA . GLY A 1 87 ? -123.225 -25.224 123.309 1.00 38.72 87 GLY A CA 1
ATOM 680 C C . GLY A 1 87 ? -123.191 -25.235 124.854 1.00 38.72 87 GLY A C 1
ATOM 681 O O . GLY A 1 87 ? -122.475 -26.023 125.465 1.00 38.72 87 GLY A O 1
ATOM 682 N N . PRO A 1 88 ? -123.898 -24.309 125.530 1.00 49.72 88 PRO A N 1
ATOM 683 C CA . PRO A 1 88 ? -123.246 -23.296 126.354 1.00 49.72 88 PRO A CA 1
ATOM 684 C C . PRO A 1 88 ? -123.598 -23.411 127.844 1.00 49.72 88 PRO A C 1
ATOM 686 O O . PRO A 1 88 ? -124.767 -23.349 128.226 1.00 49.72 88 PRO A O 1
ATOM 689 N N . VAL A 1 89 ? -122.589 -23.449 128.720 1.00 41.78 89 VAL A N 1
ATOM 690 C CA . VAL A 1 89 ? -122.784 -23.238 130.165 1.00 41.78 89 VAL A CA 1
ATOM 691 C C . VAL A 1 89 ? -122.269 -21.855 130.540 1.00 41.78 89 VAL A C 1
ATOM 693 O O . VAL A 1 89 ? -121.071 -21.593 130.615 1.00 41.78 89 VAL A O 1
ATOM 696 N N . ARG A 1 90 ? -123.225 -20.955 130.777 1.00 43.28 90 ARG A N 1
ATOM 697 C CA . ARG A 1 90 ? -123.011 -19.591 131.259 1.00 43.28 90 ARG A CA 1
ATOM 698 C C . ARG A 1 90 ? -122.187 -19.577 132.550 1.00 43.28 90 ARG A C 1
ATOM 700 O O . ARG A 1 90 ? -122.635 -20.063 133.586 1.00 43.28 90 ARG A O 1
ATOM 707 N N . ARG A 1 91 ? -121.061 -18.864 132.525 1.00 52.84 91 ARG A N 1
ATOM 708 C CA . ARG A 1 91 ? -120.591 -18.068 133.667 1.00 52.84 91 ARG A CA 1
ATOM 709 C C . ARG A 1 91 ? -120.314 -16.647 133.166 1.00 52.84 91 ARG A C 1
ATOM 711 O O . ARG A 1 91 ? -119.690 -16.510 132.118 1.00 52.84 91 ARG A O 1
ATOM 718 N N . PRO A 1 92 ? -120.769 -15.590 133.858 1.00 52.78 92 PRO A N 1
ATOM 719 C CA . PRO A 1 92 ? -120.411 -14.221 133.497 1.00 52.78 92 PRO A CA 1
ATOM 720 C C . PRO A 1 92 ? -118.886 -14.051 133.612 1.00 52.78 92 PRO A C 1
ATOM 722 O O . PRO A 1 92 ? -118.337 -14.431 134.655 1.00 52.78 92 PRO A O 1
ATOM 725 N N . PRO A 1 93 ? -118.179 -13.477 132.619 1.00 50.06 93 PRO A N 1
ATOM 726 C CA . PRO A 1 93 ? -116.798 -13.086 132.825 1.00 50.06 93 PRO A CA 1
ATOM 727 C C . PRO A 1 93 ? -116.790 -11.949 133.847 1.00 50.06 93 PRO A C 1
ATOM 729 O O . PRO A 1 93 ? -117.295 -10.851 133.611 1.00 50.06 93 PRO A O 1
ATOM 732 N N . ARG A 1 94 ? -116.245 -12.242 135.030 1.00 50.69 94 ARG A N 1
ATOM 733 C CA . ARG A 1 94 ? -115.835 -11.226 136.000 1.00 50.69 94 ARG A CA 1
ATOM 734 C C . ARG A 1 94 ? -114.934 -10.232 135.264 1.00 50.69 94 ARG A C 1
ATOM 736 O O . ARG A 1 94 ? -113.997 -10.665 134.599 1.00 50.69 94 ARG A O 1
ATOM 743 N N . LYS A 1 95 ? -115.204 -8.926 135.386 1.00 46.69 95 LYS A N 1
ATOM 744 C CA . LYS A 1 95 ? -114.299 -7.872 134.907 1.00 46.69 95 LYS A CA 1
ATOM 745 C C . LYS A 1 95 ? -112.933 -8.082 135.568 1.00 46.69 95 LYS A C 1
ATOM 747 O O . LYS A 1 95 ? -112.781 -7.794 136.753 1.00 46.69 95 LYS A O 1
ATOM 752 N N . GLN A 1 96 ? -111.983 -8.648 134.828 1.00 56.09 96 GLN A N 1
ATOM 753 C CA . GLN A 1 96 ? -110.585 -8.650 135.233 1.00 56.09 96 GLN A CA 1
ATOM 754 C C . GLN A 1 96 ? -110.012 -7.247 134.990 1.00 56.09 96 GLN A C 1
ATOM 756 O O . GLN A 1 96 ? -110.403 -6.592 134.020 1.00 56.09 96 GLN A O 1
ATOM 761 N N . PRO A 1 97 ? -109.144 -6.749 135.884 1.00 59.44 97 PRO A N 1
ATOM 762 C CA . PRO A 1 97 ? -108.473 -5.472 135.690 1.00 59.44 97 PRO A CA 1
ATOM 763 C C . PRO A 1 97 ? -107.611 -5.499 134.411 1.00 59.44 97 PRO A C 1
ATOM 765 O O . PRO A 1 97 ? -107.196 -6.579 133.987 1.00 59.44 97 PRO A O 1
ATOM 768 N N . PRO A 1 98 ? -107.340 -4.334 133.792 1.00 55.16 98 PRO A N 1
ATOM 769 C CA . PRO A 1 98 ? -106.539 -4.239 132.574 1.00 55.16 98 PRO A CA 1
ATOM 770 C C . PRO A 1 98 ? -105.186 -4.918 132.789 1.00 55.16 98 PRO A C 1
ATOM 772 O O . PRO A 1 98 ? -104.430 -4.542 133.686 1.00 55.16 98 PRO A O 1
ATOM 775 N N . ASN A 1 99 ? -104.898 -5.949 131.999 1.00 59.03 99 ASN A N 1
ATOM 776 C CA . ASN A 1 99 ? -103.655 -6.693 132.109 1.00 59.03 99 ASN A CA 1
ATOM 777 C C . ASN A 1 99 ? -102.540 -5.852 131.467 1.00 59.03 99 ASN A C 1
ATOM 779 O O . ASN A 1 99 ? -102.404 -5.823 130.246 1.00 59.03 99 ASN A O 1
ATOM 783 N N . LEU A 1 100 ? -101.771 -5.137 132.295 1.00 64.00 100 LEU A N 1
ATOM 784 C CA . LEU A 1 100 ? -100.686 -4.225 131.888 1.00 64.00 100 LEU A CA 1
ATOM 785 C C . LEU A 1 100 ? -99.583 -4.901 131.044 1.00 64.00 100 LEU A C 1
ATOM 787 O O . LEU A 1 100 ? -98.751 -4.212 130.468 1.00 64.00 100 LEU A O 1
ATOM 791 N N . TRP A 1 101 ? -99.594 -6.232 130.952 1.00 63.34 101 TRP A N 1
ATOM 792 C CA . TRP A 1 101 ? -98.678 -7.036 130.141 1.00 63.34 101 TRP A CA 1
ATOM 793 C C . TRP A 1 101 ? -99.066 -7.142 128.660 1.00 63.34 101 TRP A C 1
ATOM 795 O O . TRP A 1 101 ? -98.203 -7.430 127.840 1.00 63.34 101 TRP A O 1
ATOM 805 N N . VAL A 1 102 ? -100.330 -6.897 128.294 1.00 70.81 102 VAL A N 1
ATOM 806 C CA . VAL A 1 102 ? -100.778 -6.967 126.889 1.00 70.81 102 VAL A CA 1
ATOM 807 C C . VAL A 1 102 ? -100.175 -5.838 126.039 1.00 70.81 102 VAL A C 1
ATOM 809 O O . VAL A 1 102 ? -99.606 -6.158 125.000 1.00 70.81 102 VAL A O 1
ATOM 812 N N . PRO A 1 103 ? -100.157 -4.562 126.485 1.00 73.00 103 PRO A N 1
ATOM 813 C CA . PRO A 1 103 ? -99.483 -3.494 125.741 1.00 73.00 103 PRO A CA 1
ATOM 814 C C . PRO A 1 103 ? -97.970 -3.712 125.599 1.00 73.00 103 PRO A C 1
ATOM 816 O O . PRO A 1 103 ? -97.394 -3.354 124.579 1.00 73.00 103 PRO A O 1
ATOM 819 N N . ILE A 1 104 ? -97.325 -4.322 126.604 1.00 71.88 104 ILE A N 1
ATOM 820 C CA . ILE A 1 104 ? -95.887 -4.641 126.570 1.00 71.88 104 ILE A CA 1
ATOM 821 C C . ILE A 1 104 ? -95.616 -5.749 125.545 1.00 71.88 104 ILE A C 1
ATOM 823 O O . ILE A 1 104 ? -94.694 -5.629 124.748 1.00 71.88 104 ILE A O 1
ATOM 827 N N . PHE A 1 105 ? -96.444 -6.795 125.510 1.00 76.56 105 PHE A N 1
ATOM 828 C CA . PHE A 1 105 ? -96.317 -7.874 124.530 1.00 76.56 105 PHE A CA 1
ATOM 829 C C . PHE A 1 105 ? -96.622 -7.404 123.100 1.00 76.56 105 PHE A C 1
ATOM 831 O O . PHE A 1 105 ? -95.917 -7.779 122.170 1.00 76.56 105 PHE A O 1
ATOM 838 N N . GLU A 1 106 ? -97.632 -6.552 122.906 1.00 80.06 106 GLU A N 1
ATOM 839 C CA . GLU A 1 106 ? -97.910 -5.921 121.607 1.00 80.06 106 GLU A CA 1
ATOM 840 C C . GLU A 1 106 ? -96.737 -5.046 121.146 1.00 80.06 106 GLU A C 1
ATOM 842 O O . GLU A 1 106 ? -96.388 -5.064 119.964 1.00 80.06 106 GLU A O 1
ATOM 847 N N . GLN A 1 107 ? -96.085 -4.343 122.078 1.00 80.75 107 GLN A N 1
ATOM 848 C CA . GLN A 1 107 ? -94.881 -3.568 121.799 1.00 80.75 107 GLN A CA 1
ATOM 849 C C . GLN A 1 107 ? -93.685 -4.468 121.438 1.00 80.75 107 GLN A C 1
ATOM 851 O O . GLN A 1 107 ? -93.040 -4.216 120.426 1.00 80.75 107 GLN A O 1
ATOM 856 N N . GLU A 1 108 ? -93.427 -5.554 122.173 1.00 79.25 108 GLU A N 1
ATOM 857 C CA . GLU A 1 108 ? -92.369 -6.525 121.840 1.00 79.25 108 GLU A CA 1
ATOM 858 C C . GLU A 1 108 ? -92.627 -7.224 120.494 1.00 79.25 108 GLU A C 1
ATOM 860 O O . GLU A 1 108 ? -91.711 -7.400 119.690 1.00 79.25 108 GLU A O 1
ATOM 865 N N . VAL A 1 109 ? -93.877 -7.593 120.195 1.00 82.25 109 VAL A N 1
ATOM 866 C CA . VAL A 1 109 ? -94.257 -8.176 118.898 1.00 82.25 109 VAL A CA 1
ATOM 867 C C . VAL A 1 109 ? -94.050 -7.166 117.769 1.00 82.25 109 VAL A C 1
ATOM 869 O O . VAL A 1 109 ? -93.522 -7.543 116.720 1.00 82.25 109 VAL A O 1
ATOM 872 N N . ALA A 1 110 ? -94.399 -5.895 117.979 1.00 81.75 110 ALA A N 1
ATOM 873 C CA . ALA A 1 110 ? -94.137 -4.827 117.020 1.00 81.75 110 ALA A CA 1
ATOM 874 C C . ALA A 1 110 ? -92.629 -4.588 116.823 1.00 81.75 110 ALA A C 1
ATOM 876 O O . ALA A 1 110 ? -92.186 -4.443 115.686 1.00 81.75 110 ALA A O 1
ATOM 877 N N . GLU A 1 111 ? -91.821 -4.627 117.885 1.00 82.06 111 GLU A N 1
ATOM 878 C CA . GLU A 1 111 ? -90.357 -4.512 117.810 1.00 82.06 111 GLU A CA 1
ATOM 879 C C . GLU A 1 111 ? -89.727 -5.702 117.066 1.00 82.06 111 GLU A C 1
ATOM 881 O O . GLU A 1 111 ? -88.850 -5.514 116.222 1.00 82.06 111 GLU A O 1
ATOM 886 N N . VAL A 1 112 ? -90.213 -6.930 117.283 1.00 83.50 112 VAL A N 1
ATOM 887 C CA . VAL A 1 112 ? -89.763 -8.113 116.528 1.00 83.50 112 VAL A CA 1
ATOM 888 C C . VAL A 1 112 ? -90.190 -8.041 115.059 1.00 83.50 112 VAL A C 1
ATOM 890 O O . VAL A 1 112 ? -89.423 -8.448 114.182 1.00 83.50 112 VAL A O 1
ATOM 893 N N . GLN A 1 113 ? -91.388 -7.536 114.756 1.00 83.50 113 GLN A N 1
ATOM 894 C CA . GLN A 1 113 ? -91.837 -7.324 113.376 1.00 83.50 113 GLN A CA 1
ATOM 895 C C . GLN A 1 113 ? -90.998 -6.248 112.677 1.00 83.50 113 GLN A C 1
ATOM 897 O O . GLN A 1 113 ? -90.492 -6.500 111.585 1.00 83.50 113 GLN A O 1
ATOM 902 N N . GLN A 1 114 ? -90.735 -5.119 113.339 1.00 82.94 114 GLN A N 1
ATOM 903 C CA . GLN A 1 114 ? -89.838 -4.078 112.832 1.00 82.94 114 GLN A CA 1
ATOM 904 C C . GLN A 1 114 ? -88.419 -4.613 112.611 1.00 82.94 114 GLN A C 1
ATOM 906 O O . GLN A 1 114 ? -87.831 -4.378 111.557 1.00 82.94 114 GLN A O 1
ATOM 911 N N . ALA A 1 115 ? -87.883 -5.414 113.535 1.00 83.25 115 ALA A N 1
ATOM 912 C CA . ALA A 1 115 ? -86.571 -6.036 113.376 1.00 83.25 115 ALA A CA 1
ATOM 913 C C . ALA A 1 115 ? -86.518 -7.011 112.184 1.00 83.25 115 ALA A C 1
ATOM 915 O O . ALA A 1 115 ? -85.508 -7.066 111.476 1.00 83.25 115 ALA A O 1
ATOM 916 N N . LYS A 1 116 ? -87.597 -7.764 111.926 1.00 85.00 116 LYS A N 1
ATOM 917 C CA . LYS A 1 116 ? -87.711 -8.638 110.744 1.00 85.00 116 LYS A CA 1
ATOM 918 C C . LYS A 1 116 ? -87.771 -7.828 109.452 1.00 85.00 116 LYS A C 1
ATOM 920 O O . LYS A 1 116 ? -87.019 -8.129 108.529 1.00 85.00 116 LYS A O 1
ATOM 925 N N . GLU A 1 117 ? -88.586 -6.779 109.403 1.00 86.44 117 GLU A N 1
ATOM 926 C CA . GLU A 1 117 ? -88.678 -5.888 108.242 1.00 86.44 117 GLU A CA 1
ATOM 927 C C . GLU A 1 117 ? -87.352 -5.171 107.963 1.00 86.44 117 GLU A C 1
ATOM 929 O O . GLU A 1 117 ? -86.926 -5.063 106.813 1.00 86.44 117 GLU A O 1
ATOM 934 N N . GLU A 1 118 ? -86.645 -4.717 108.997 1.00 85.25 118 GLU A N 1
ATOM 935 C CA . GLU A 1 118 ? -85.312 -4.136 108.854 1.00 85.25 118 GLU A CA 1
ATOM 936 C C . GLU A 1 118 ? -84.278 -5.156 108.374 1.00 85.25 118 GLU A C 1
ATOM 938 O O . GLU A 1 118 ? -83.427 -4.819 107.548 1.00 85.25 118 GLU A O 1
ATOM 943 N N . ALA A 1 119 ? -84.330 -6.397 108.864 1.00 85.31 119 ALA A N 1
ATOM 944 C CA . ALA A 1 119 ? -83.453 -7.469 108.405 1.00 85.31 119 ALA A CA 1
ATOM 945 C C . ALA A 1 119 ? -83.725 -7.825 106.934 1.00 85.31 119 ALA A C 1
ATOM 947 O O . ALA A 1 119 ? -82.781 -8.005 106.161 1.00 85.31 119 ALA A O 1
ATOM 948 N N . GLU A 1 120 ? -84.990 -7.861 106.516 1.00 85.62 120 GLU A N 1
ATOM 949 C CA . GLU A 1 120 ? -85.376 -8.063 105.119 1.00 85.62 120 GLU A CA 1
ATOM 950 C C . GLU A 1 120 ? -84.954 -6.889 104.234 1.00 85.62 120 GLU A C 1
ATOM 952 O O . GLU A 1 120 ? -84.362 -7.107 103.175 1.00 85.62 120 GLU A O 1
ATOM 957 N N . ARG A 1 121 ? -85.142 -5.645 104.687 1.00 86.94 121 ARG A N 1
ATOM 958 C CA . ARG A 1 121 ? -84.647 -4.449 103.988 1.00 86.94 121 ARG A CA 1
ATOM 959 C C . ARG A 1 121 ? -83.128 -4.464 103.848 1.00 86.94 121 ARG A C 1
ATOM 961 O O . ARG A 1 121 ? -82.627 -4.233 102.751 1.00 86.94 121 ARG A O 1
ATOM 968 N N . LYS A 1 122 ? -82.388 -4.799 104.910 1.00 89.00 122 LYS A N 1
ATOM 969 C CA . LYS A 1 122 ? -80.920 -4.946 104.877 1.00 89.00 122 LYS A CA 1
ATOM 970 C C . LYS A 1 122 ? -80.492 -6.068 103.930 1.00 89.00 122 LYS A C 1
ATOM 972 O O . LYS A 1 122 ? -79.539 -5.893 103.177 1.00 89.00 122 LYS A O 1
ATOM 977 N N . ARG A 1 123 ? -81.209 -7.195 103.906 1.00 89.69 123 ARG A N 1
ATOM 978 C CA . ARG A 1 123 ? -80.944 -8.311 102.985 1.00 89.69 123 ARG A CA 1
ATOM 979 C C . ARG A 1 123 ? -81.195 -7.924 101.527 1.00 89.69 123 ARG A C 1
ATOM 981 O O . ARG A 1 123 ? -80.391 -8.274 100.666 1.00 89.69 123 ARG A O 1
ATOM 988 N N . LEU A 1 124 ? -82.282 -7.208 101.242 1.00 89.56 124 LEU A N 1
ATOM 989 C CA . LEU A 1 124 ? -82.594 -6.712 99.901 1.00 89.56 124 LEU A CA 1
ATOM 990 C C . LEU A 1 124 ? -81.593 -5.645 99.447 1.00 89.56 124 LEU A C 1
ATOM 992 O O . LEU A 1 124 ? -81.137 -5.708 98.308 1.00 89.56 124 LEU A O 1
ATOM 996 N N . ALA A 1 125 ? -81.189 -4.734 100.336 1.00 89.81 125 ALA A N 1
ATOM 997 C CA . ALA A 1 125 ? -80.140 -3.753 100.065 1.00 89.81 125 ALA A CA 1
ATOM 998 C C . ALA A 1 125 ? -78.792 -4.435 99.772 1.00 89.81 125 ALA A C 1
ATOM 1000 O O . ALA A 1 125 ? -78.184 -4.166 98.742 1.00 89.81 125 ALA A O 1
ATOM 1001 N N . ALA A 1 126 ? -78.377 -5.409 100.590 1.00 89.62 126 ALA A N 1
ATOM 1002 C CA . ALA A 1 126 ? -77.160 -6.187 100.348 1.00 89.62 126 ALA A CA 1
ATOM 1003 C C . ALA A 1 126 ? -77.221 -6.986 99.029 1.00 89.62 126 ALA A C 1
ATOM 1005 O O . ALA A 1 126 ? -76.226 -7.089 98.311 1.00 89.62 126 ALA A O 1
ATOM 1006 N N . ALA A 1 127 ? -78.388 -7.533 98.672 1.00 90.69 127 ALA A N 1
ATOM 1007 C CA . ALA A 1 127 ? -78.592 -8.204 97.390 1.00 90.69 127 ALA A CA 1
ATOM 1008 C C . ALA A 1 127 ? -78.543 -7.225 96.201 1.00 90.69 127 ALA A C 1
ATOM 1010 O O . ALA A 1 127 ? -78.029 -7.588 95.141 1.00 90.69 127 ALA A O 1
ATOM 1011 N N . ALA A 1 128 ? -79.046 -5.998 96.365 1.00 90.94 128 ALA A N 1
ATOM 1012 C CA . ALA A 1 128 ? -78.950 -4.939 95.364 1.00 90.94 128 ALA A CA 1
ATOM 1013 C C . ALA A 1 128 ? -77.493 -4.492 95.164 1.00 90.94 128 ALA A C 1
ATOM 1015 O O . ALA A 1 128 ? -77.012 -4.520 94.034 1.00 90.94 128 ALA A O 1
ATOM 1016 N N . GLU A 1 129 ? -76.753 -4.224 96.244 1.00 91.31 129 GLU A N 1
ATOM 1017 C CA . GLU A 1 129 ? -75.318 -3.906 96.187 1.00 91.31 129 GLU A CA 1
ATOM 1018 C C . GLU A 1 129 ? -74.508 -5.028 95.520 1.00 91.31 129 GLU A C 1
ATOM 1020 O O . GLU A 1 129 ? -73.597 -4.776 94.730 1.00 91.31 129 GLU A O 1
ATOM 1025 N N . TYR A 1 130 ? -74.841 -6.290 95.802 1.00 90.25 130 TYR A N 1
ATOM 1026 C CA . TYR A 1 130 ? -74.187 -7.431 95.165 1.00 90.25 130 TYR A CA 1
ATOM 1027 C C . TYR A 1 130 ? -74.465 -7.494 93.654 1.00 90.25 130 TYR A C 1
ATOM 1029 O O . TYR A 1 130 ? -73.547 -7.747 92.870 1.00 90.25 130 TYR A O 1
ATOM 1037 N N . ARG A 1 131 ? -75.704 -7.216 93.226 1.00 93.44 131 ARG A N 1
ATOM 1038 C CA . ARG A 1 131 ? -76.068 -7.125 91.800 1.00 93.44 131 ARG A CA 1
ATOM 1039 C C . ARG A 1 131 ? -75.359 -5.967 91.105 1.00 93.44 131 ARG A C 1
ATOM 1041 O O . ARG A 1 131 ? -74.870 -6.156 89.996 1.00 93.44 131 ARG A O 1
ATOM 1048 N N . GLU A 1 132 ? -75.250 -4.809 91.750 1.00 93.00 132 GLU A N 1
ATOM 1049 C CA . GLU A 1 132 ? -74.505 -3.664 91.218 1.00 93.00 132 GLU A CA 1
ATOM 1050 C C . GLU A 1 132 ? -73.017 -3.984 91.052 1.00 93.00 132 GLU A C 1
ATOM 1052 O O . GLU A 1 132 ? -72.444 -3.715 89.996 1.00 93.00 132 GLU A O 1
ATOM 1057 N N . ARG A 1 133 ? -72.393 -4.637 92.043 1.00 93.38 133 ARG A N 1
ATOM 1058 C CA . ARG A 1 133 ? -70.994 -5.087 91.945 1.00 93.38 133 ARG A CA 1
ATOM 1059 C C . ARG A 1 133 ? -70.792 -6.101 90.817 1.00 93.38 133 ARG A C 1
ATOM 1061 O O . ARG A 1 133 ? -69.799 -6.011 90.099 1.00 93.38 133 ARG A O 1
ATOM 1068 N N . LEU A 1 134 ? -71.719 -7.044 90.628 1.00 92.88 134 LEU A N 1
ATOM 1069 C CA . LEU A 1 134 ? -71.676 -7.980 89.497 1.00 92.88 134 LEU A CA 1
ATOM 1070 C C . LEU A 1 134 ? -71.825 -7.259 88.152 1.00 92.88 134 LEU A C 1
ATOM 1072 O O . LEU A 1 134 ? -71.034 -7.510 87.244 1.00 92.88 134 LEU A O 1
ATOM 1076 N N . ALA A 1 135 ? -72.769 -6.323 88.039 1.00 94.38 135 ALA A N 1
ATOM 1077 C CA . ALA A 1 135 ? -72.969 -5.531 86.828 1.00 94.38 135 ALA A CA 1
ATOM 1078 C C . ALA A 1 135 ? -71.728 -4.687 86.480 1.00 94.38 135 ALA A C 1
ATOM 1080 O O . ALA A 1 135 ? -71.327 -4.631 85.318 1.00 94.38 135 ALA A O 1
ATOM 1081 N N . GLN A 1 136 ? -71.066 -4.092 87.480 1.00 94.31 136 GLN A N 1
ATOM 1082 C CA . GLN A 1 136 ? -69.792 -3.387 87.298 1.00 94.31 136 GLN A CA 1
ATOM 1083 C C . GLN A 1 136 ? -68.690 -4.329 86.793 1.00 94.31 136 GLN A C 1
ATOM 1085 O O . GLN A 1 136 ? -68.011 -4.016 85.817 1.00 94.31 136 GLN A O 1
ATOM 1090 N N . GLN A 1 137 ? -68.555 -5.522 87.384 1.00 94.31 137 GLN A N 1
ATOM 1091 C CA . GLN A 1 137 ? -67.578 -6.515 86.926 1.00 94.31 137 GLN A CA 1
ATOM 1092 C C . GLN A 1 137 ? -67.841 -6.991 85.489 1.00 94.31 137 GLN A C 1
ATOM 1094 O O . GLN A 1 137 ? -66.894 -7.231 84.736 1.00 94.31 137 GLN A O 1
ATOM 1099 N N . GLU A 1 138 ? -69.102 -7.156 85.089 1.00 94.44 138 GLU A N 1
ATOM 1100 C CA . GLU A 1 138 ? -69.465 -7.514 83.716 1.00 94.44 138 GLU A CA 1
ATOM 1101 C C . GLU A 1 138 ? -69.179 -6.377 82.732 1.00 94.44 138 GLU A C 1
ATOM 1103 O O . GLU A 1 138 ? -68.597 -6.628 81.673 1.00 94.44 138 GLU A O 1
ATOM 1108 N N . ALA A 1 139 ? -69.501 -5.134 83.099 1.00 94.25 139 ALA A N 1
ATOM 1109 C CA . ALA A 1 139 ? -69.180 -3.954 82.303 1.00 94.25 139 ALA A CA 1
ATOM 1110 C C . ALA A 1 139 ? -67.663 -3.802 82.101 1.00 94.25 139 ALA A C 1
ATOM 1112 O O . ALA A 1 139 ? -67.209 -3.579 80.978 1.00 94.25 139 ALA A O 1
ATOM 1113 N N . ASP A 1 140 ? -66.862 -4.013 83.147 1.00 93.62 140 ASP A N 1
ATOM 1114 C CA . ASP A 1 140 ? -65.401 -3.957 83.059 1.00 93.62 140 ASP A CA 1
ATOM 1115 C C . ASP A 1 140 ? -64.823 -5.085 82.196 1.00 93.62 140 ASP A C 1
ATOM 1117 O O . ASP A 1 140 ? -63.897 -4.862 81.413 1.00 93.62 140 ASP A O 1
ATOM 1121 N N . LYS A 1 141 ? -65.382 -6.301 82.272 1.00 95.44 141 LYS A N 1
ATOM 1122 C CA . LYS A 1 141 ? -65.005 -7.404 81.370 1.00 95.44 141 LYS A CA 1
ATOM 1123 C C . LYS A 1 141 ? -65.341 -7.080 79.916 1.00 95.44 141 LYS A C 1
ATOM 1125 O O . LYS A 1 141 ? -64.550 -7.394 79.027 1.00 95.44 141 LYS A O 1
ATOM 1130 N N . GLN A 1 142 ? -66.497 -6.471 79.655 1.00 94.38 142 GLN A N 1
ATOM 1131 C CA . GLN A 1 142 ? -66.878 -6.055 78.305 1.00 94.38 142 GLN A CA 1
ATOM 1132 C C . GLN A 1 142 ? -65.963 -4.947 77.777 1.00 94.38 142 GLN A C 1
ATOM 1134 O O . GLN A 1 142 ? -65.507 -5.052 76.640 1.00 94.38 142 GLN A O 1
ATOM 1139 N N . ARG A 1 143 ? -65.628 -3.949 78.604 1.00 94.50 143 ARG A N 1
ATOM 1140 C CA . ARG A 1 143 ? -64.659 -2.895 78.260 1.00 94.50 143 ARG A CA 1
ATOM 1141 C C . ARG A 1 143 ? -63.303 -3.485 77.882 1.00 94.50 143 ARG A C 1
ATOM 1143 O O . ARG A 1 143 ? -62.851 -3.262 76.767 1.00 94.50 143 ARG A O 1
ATOM 1150 N N . LYS A 1 144 ? -62.738 -4.359 78.723 1.00 95.06 144 LYS A N 1
ATOM 1151 C CA . LYS A 1 144 ? -61.466 -5.047 78.429 1.00 95.06 144 LYS A CA 1
ATOM 1152 C C . LYS A 1 144 ? -61.502 -5.822 77.111 1.00 95.06 144 LYS A C 1
ATOM 1154 O O . LYS A 1 144 ? -60.570 -5.728 76.326 1.00 95.06 144 LYS A O 1
ATOM 1159 N N . ARG A 1 145 ? -62.597 -6.535 76.821 1.00 95.25 145 ARG A N 1
ATOM 1160 C CA . ARG A 1 145 ? -62.761 -7.248 75.540 1.00 95.25 145 ARG A CA 1
ATOM 1161 C C . ARG A 1 145 ? -62.806 -6.307 74.337 1.00 95.25 145 ARG A C 1
ATOM 1163 O O . ARG A 1 145 ? -62.345 -6.684 73.263 1.00 95.25 145 ARG A O 1
ATOM 1170 N N . LEU A 1 146 ? -63.415 -5.130 74.474 1.00 94.50 146 LEU A N 1
ATOM 1171 C CA . LEU A 1 146 ? -63.435 -4.128 73.408 1.00 94.50 146 LEU A CA 1
ATOM 1172 C C . LEU A 1 146 ? -62.047 -3.517 73.205 1.00 94.50 146 LEU A C 1
ATOM 1174 O O . LEU A 1 146 ? -61.620 -3.392 72.060 1.00 94.50 146 LEU A O 1
ATOM 1178 N N . ASP A 1 147 ? -61.325 -3.233 74.287 1.00 94.69 147 ASP A N 1
ATOM 1179 C CA . ASP A 1 147 ? -59.954 -2.721 74.230 1.00 94.69 147 ASP A CA 1
ATOM 1180 C C . ASP A 1 147 ? -59.002 -3.744 73.586 1.00 94.69 147 ASP A C 1
ATOM 1182 O O . ASP A 1 147 ? -58.250 -3.407 72.674 1.00 94.69 147 ASP A O 1
ATOM 1186 N N . GLU A 1 148 ? -59.090 -5.021 73.972 1.00 94.00 148 GLU A N 1
ATOM 1187 C CA . GLU A 1 148 ? -58.325 -6.120 73.362 1.00 94.00 148 GLU A CA 1
ATOM 1188 C C . GLU A 1 148 ? -58.611 -6.258 71.860 1.00 94.00 148 GLU A C 1
ATOM 1190 O O . GLU A 1 148 ? -57.685 -6.422 71.062 1.00 94.00 148 GLU A O 1
ATOM 1195 N N . LYS A 1 149 ? -59.882 -6.144 71.452 1.00 95.69 149 LYS A N 1
ATOM 1196 C CA . LYS A 1 149 ? -60.265 -6.142 70.032 1.00 95.69 149 LYS A CA 1
ATOM 1197 C C . LYS A 1 149 ? -59.703 -4.931 69.295 1.00 95.69 149 LYS A C 1
ATOM 1199 O O . LYS A 1 149 ? -59.158 -5.098 68.210 1.00 95.69 149 LYS A O 1
ATOM 1204 N N . ALA A 1 150 ? -59.782 -3.738 69.880 1.00 94.88 150 ALA A N 1
ATOM 1205 C CA . ALA A 1 150 ? -59.237 -2.525 69.277 1.00 94.88 150 ALA A CA 1
ATOM 1206 C C . ALA A 1 150 ? -57.714 -2.622 69.084 1.00 94.88 150 ALA A C 1
ATOM 1208 O O . ALA A 1 150 ? -57.194 -2.227 68.039 1.00 94.88 150 ALA A O 1
ATOM 1209 N N . VAL A 1 151 ? -57.003 -3.206 70.053 1.00 95.62 151 VAL A N 1
ATOM 1210 C CA . VAL A 1 151 ? -55.565 -3.481 69.953 1.00 95.62 151 VAL A CA 1
ATOM 1211 C C . VAL A 1 151 ? -55.280 -4.503 68.846 1.00 95.62 151 VAL A C 1
ATOM 1213 O O . VAL A 1 151 ? -54.412 -4.260 68.006 1.00 95.62 151 VAL A O 1
ATOM 1216 N N . ALA A 1 152 ? -56.028 -5.609 68.787 1.00 94.44 152 ALA A N 1
ATOM 1217 C CA . ALA A 1 152 ? -55.878 -6.623 67.740 1.00 94.44 152 ALA A CA 1
ATOM 1218 C C . ALA A 1 152 ? -56.141 -6.056 66.331 1.00 94.44 152 ALA A C 1
ATOM 1220 O O . ALA A 1 152 ? -55.351 -6.293 65.414 1.00 94.44 152 ALA A O 1
ATOM 1221 N N . ASP A 1 153 ? -57.187 -5.245 66.169 1.00 95.56 153 ASP A N 1
ATOM 1222 C CA . ASP A 1 153 ? -57.504 -4.553 64.917 1.00 95.56 153 ASP A CA 1
ATOM 1223 C C . ASP A 1 153 ? -56.409 -3.547 64.537 1.00 95.56 153 ASP A C 1
ATOM 1225 O O . ASP A 1 153 ? -56.040 -3.433 63.364 1.00 95.56 153 ASP A O 1
ATOM 1229 N N . GLY A 1 154 ? -55.843 -2.842 65.522 1.00 96.25 154 GLY A N 1
ATOM 1230 C CA . GLY A 1 154 ? -54.687 -1.967 65.341 1.00 96.25 154 GLY A CA 1
ATOM 1231 C C . GLY A 1 154 ? -53.473 -2.719 64.789 1.00 96.25 154 GLY A C 1
ATOM 1232 O O . GLY A 1 154 ? -52.882 -2.291 63.795 1.00 96.25 154 GLY A O 1
ATOM 1233 N N . TYR A 1 155 ? -53.147 -3.881 65.364 1.00 96.62 155 TYR A N 1
ATOM 1234 C CA . TYR A 1 155 ? -52.072 -4.744 64.865 1.00 96.62 155 TYR A CA 1
ATOM 1235 C C . TYR A 1 155 ? -52.358 -5.289 63.463 1.00 96.62 155 TYR A C 1
ATOM 1237 O O . TYR A 1 155 ? -51.465 -5.266 62.614 1.00 96.62 155 TYR A O 1
ATOM 1245 N N . ALA A 1 156 ? -53.587 -5.728 63.183 1.00 96.50 156 ALA A N 1
ATOM 1246 C CA . ALA A 1 156 ? -53.973 -6.217 61.861 1.00 96.50 156 ALA A CA 1
ATOM 1247 C C . ALA A 1 156 ? -53.821 -5.125 60.788 1.00 96.50 156 ALA A C 1
ATOM 1249 O O . ALA A 1 156 ? -53.262 -5.373 59.717 1.00 96.50 156 ALA A O 1
ATOM 1250 N N . ARG A 1 157 ? -54.240 -3.888 61.091 1.00 96.06 157 ARG A N 1
ATOM 1251 C CA . ARG A 1 157 ? -54.050 -2.733 60.199 1.00 96.06 157 ARG A CA 1
ATOM 1252 C C . ARG A 1 157 ? -52.576 -2.392 60.010 1.00 96.06 157 ARG A C 1
ATOM 1254 O O . ARG A 1 157 ? -52.162 -2.147 58.879 1.00 96.06 157 ARG A O 1
ATOM 1261 N N . ALA A 1 158 ? -51.777 -2.415 61.076 1.00 95.81 158 ALA A N 1
ATOM 1262 C CA . ALA A 1 158 ? -50.340 -2.165 60.990 1.00 95.81 158 ALA A CA 1
ATOM 1263 C C . ALA A 1 158 ? -49.631 -3.216 60.118 1.00 95.81 158 ALA A C 1
ATOM 1265 O O . ALA A 1 158 ? -48.830 -2.860 59.254 1.00 95.81 158 ALA A O 1
ATOM 1266 N N . GLN A 1 159 ? -49.970 -4.500 60.272 1.00 95.50 159 GLN A N 1
ATOM 1267 C CA . GLN A 1 159 ? -49.438 -5.568 59.423 1.00 95.50 159 GLN A CA 1
ATOM 1268 C C . GLN A 1 159 ? -49.883 -5.419 57.963 1.00 95.50 159 GLN A C 1
ATOM 1270 O O . GLN A 1 159 ? -49.062 -5.563 57.056 1.00 95.50 159 GLN A O 1
ATOM 1275 N N . ALA A 1 160 ? -51.152 -5.081 57.715 1.00 95.75 160 ALA A N 1
ATOM 1276 C CA . ALA A 1 160 ? -51.651 -4.826 56.366 1.00 95.75 160 ALA A CA 1
ATOM 1277 C C . ALA A 1 160 ? -50.925 -3.642 55.702 1.00 95.75 160 ALA A C 1
ATOM 1279 O O . ALA A 1 160 ? -50.526 -3.740 54.540 1.00 95.75 160 ALA A O 1
ATOM 1280 N N . ALA A 1 161 ? -50.685 -2.558 56.447 1.00 96.38 161 ALA A N 1
ATOM 1281 C CA . ALA A 1 161 ? -49.928 -1.402 55.976 1.00 96.38 161 ALA A CA 1
ATOM 1282 C C . ALA A 1 161 ? -48.466 -1.758 55.659 1.00 96.38 161 ALA A C 1
ATOM 1284 O O . ALA A 1 161 ? -47.959 -1.375 54.607 1.00 96.38 161 ALA A O 1
ATOM 1285 N N . GLN A 1 162 ? -47.801 -2.552 56.505 1.00 95.75 162 GLN A N 1
ATOM 1286 C CA . GLN A 1 162 ? -46.437 -3.031 56.244 1.00 95.75 162 GLN A CA 1
ATOM 1287 C C . GLN A 1 162 ? -46.362 -3.910 54.989 1.00 95.75 162 GLN A C 1
ATOM 1289 O O . GLN A 1 162 ? -45.463 -3.738 54.166 1.00 95.75 162 GLN A O 1
ATOM 1294 N N . GLN A 1 163 ? -47.320 -4.821 54.797 1.00 95.12 163 GLN A N 1
ATOM 1295 C CA . GLN A 1 163 ? -47.384 -5.651 53.591 1.00 95.12 163 GLN A CA 1
ATOM 1296 C C . GLN A 1 163 ? -47.647 -4.817 52.332 1.00 95.12 163 GLN A C 1
ATOM 1298 O O . GLN A 1 163 ? -47.054 -5.086 51.286 1.00 95.12 163 GLN A O 1
ATOM 1303 N N . ALA A 1 164 ? -48.520 -3.809 52.414 1.00 96.00 164 ALA A N 1
ATOM 1304 C CA . ALA A 1 164 ? -48.779 -2.890 51.311 1.00 96.00 164 ALA A CA 1
ATOM 1305 C C . ALA A 1 164 ? -47.519 -2.089 50.950 1.00 96.00 164 ALA A C 1
ATOM 1307 O O . ALA A 1 164 ? -47.105 -2.112 49.791 1.00 96.00 164 ALA A O 1
ATOM 1308 N N . ALA A 1 165 ? -46.851 -1.494 51.943 1.00 96.56 165 ALA A N 1
ATOM 1309 C CA . ALA A 1 165 ? -45.604 -0.757 51.752 1.00 96.56 165 ALA A CA 1
ATOM 1310 C C . ALA A 1 165 ? -44.501 -1.636 51.137 1.00 96.56 165 ALA A C 1
ATOM 1312 O O . ALA A 1 165 ? -43.812 -1.216 50.208 1.00 96.56 165 ALA A O 1
ATOM 1313 N N . TRP A 1 166 ? -44.364 -2.888 51.588 1.00 96.38 166 TRP A N 1
ATOM 1314 C CA . TRP A 1 166 ? -43.406 -3.832 51.008 1.00 96.38 166 TRP A CA 1
ATOM 1315 C C . TRP A 1 166 ? -43.722 -4.158 49.539 1.00 96.38 166 TRP A C 1
ATOM 1317 O O . TRP A 1 166 ? -42.827 -4.137 48.693 1.00 96.38 166 TRP A O 1
ATOM 1327 N N . ARG A 1 167 ? -44.997 -4.400 49.200 1.00 97.31 167 ARG A N 1
ATOM 1328 C CA . ARG A 1 167 ? -45.420 -4.642 47.808 1.00 97.31 167 ARG A CA 1
ATOM 1329 C C . ARG A 1 167 ? -45.178 -3.427 46.914 1.00 97.31 167 ARG A C 1
ATOM 1331 O O . ARG A 1 167 ? -44.811 -3.596 45.754 1.00 97.31 167 ARG A O 1
ATOM 1338 N N . GLU A 1 168 ? -45.390 -2.216 47.420 1.00 96.12 168 GLU A N 1
ATOM 1339 C CA . GLU A 1 168 ? -45.094 -0.986 46.681 1.00 96.12 168 GLU A CA 1
ATOM 1340 C C . GLU A 1 168 ? -43.594 -0.803 46.449 1.00 96.12 168 GLU A C 1
ATOM 1342 O O . GLU A 1 168 ? -43.193 -0.485 45.330 1.00 96.12 168 GLU A O 1
ATOM 1347 N N . GLN A 1 169 ? -42.755 -1.095 47.448 1.00 95.62 169 GLN A N 1
ATOM 1348 C CA . GLN A 1 169 ? -41.300 -1.090 47.280 1.00 95.62 169 GLN A CA 1
ATOM 1349 C C . GLN A 1 169 ? -40.831 -2.124 46.247 1.00 95.62 169 GLN A C 1
ATOM 1351 O O . GLN A 1 169 ? -39.980 -1.812 45.417 1.00 95.62 169 GLN A O 1
ATOM 1356 N N . GLU A 1 170 ? -41.391 -3.336 46.252 1.00 94.88 170 GLU A N 1
ATOM 1357 C CA . GLU A 1 170 ? -41.126 -4.356 45.225 1.00 94.88 170 GLU A CA 1
ATOM 1358 C C . GLU A 1 170 ? -41.507 -3.856 43.825 1.00 94.88 170 GLU A C 1
ATOM 1360 O O . GLU A 1 170 ? -40.702 -3.934 42.896 1.00 94.88 170 GLU A O 1
ATOM 1365 N N . LYS A 1 171 ? -42.698 -3.262 43.675 1.00 97.06 171 LYS A N 1
ATOM 1366 C CA . LYS A 1 171 ? -43.134 -2.665 42.404 1.00 97.06 171 LYS A CA 1
ATOM 1367 C C . LYS A 1 171 ? -42.211 -1.530 41.957 1.00 97.06 171 LYS A C 1
ATOM 1369 O O . LYS A 1 171 ? -41.888 -1.449 40.775 1.00 97.06 171 LYS A O 1
ATOM 1374 N N . ALA A 1 172 ? -41.770 -0.671 42.874 1.00 96.38 172 ALA A N 1
ATOM 1375 C CA . ALA A 1 172 ? -40.841 0.415 42.570 1.00 96.38 172 ALA A CA 1
ATOM 1376 C C . ALA A 1 172 ? -39.478 -0.121 42.105 1.00 96.38 172 ALA A C 1
ATOM 1378 O O . ALA A 1 172 ? -38.969 0.321 41.078 1.00 96.38 172 ALA A O 1
ATOM 1379 N N . LYS A 1 173 ? -38.928 -1.133 42.791 1.00 97.06 173 LYS A N 1
ATOM 1380 C CA . LYS A 1 173 ? -37.684 -1.807 42.380 1.00 97.06 173 LYS A CA 1
ATOM 1381 C C . LYS A 1 173 ? -37.818 -2.475 41.012 1.00 97.06 173 LYS A C 1
ATOM 1383 O O . LYS A 1 173 ? -36.894 -2.410 40.207 1.00 97.06 173 LYS A O 1
ATOM 1388 N N . GLN A 1 174 ? -38.957 -3.107 40.726 1.00 96.25 174 GLN A N 1
ATOM 1389 C CA . GLN A 1 174 ? -39.215 -3.712 39.417 1.00 96.25 174 GLN A CA 1
ATOM 1390 C C . GLN A 1 174 ? -39.283 -2.663 38.305 1.00 96.25 174 GLN A C 1
ATOM 1392 O O . GLN A 1 174 ? -38.647 -2.857 37.273 1.00 96.25 174 GLN A O 1
ATOM 1397 N N . LYS A 1 175 ? -39.976 -1.540 38.528 1.00 96.81 175 LYS A N 1
ATOM 1398 C CA . LYS A 1 175 ? -40.005 -0.422 37.573 1.00 96.81 175 LYS A CA 1
ATOM 1399 C C . LYS A 1 175 ? -38.612 0.146 37.322 1.00 96.81 175 LYS A C 1
ATOM 1401 O O . LYS A 1 175 ? -38.208 0.230 36.176 1.00 96.81 175 LYS A O 1
ATOM 1406 N N . GLN A 1 176 ? -37.830 0.399 38.373 1.00 96.81 176 GLN A N 1
ATOM 1407 C CA . GLN A 1 176 ? -36.450 0.877 38.224 1.00 96.81 176 GLN A CA 1
ATOM 1408 C C . GLN A 1 176 ? -35.586 -0.069 37.381 1.00 96.81 176 GLN A C 1
ATOM 1410 O O . GLN A 1 176 ? -34.821 0.387 36.538 1.00 96.81 176 GLN A O 1
ATOM 1415 N N . ARG A 1 177 ? -35.720 -1.389 37.572 1.00 96.81 177 ARG A N 1
ATOM 1416 C CA . ARG A 1 177 ? -35.020 -2.378 36.737 1.00 96.81 177 ARG A CA 1
ATOM 1417 C C . ARG A 1 177 ? -35.488 -2.330 35.283 1.00 96.81 177 ARG A C 1
ATOM 1419 O O . ARG A 1 177 ? -34.658 -2.408 34.388 1.00 96.81 177 ARG A O 1
ATOM 1426 N N . GLN A 1 178 ? -36.792 -2.201 35.044 1.00 96.19 178 GLN A N 1
ATOM 1427 C CA . GLN A 1 178 ? -37.335 -2.064 33.689 1.00 96.19 178 GLN A CA 1
ATOM 1428 C C . GLN A 1 178 ? -36.824 -0.788 33.014 1.00 96.19 178 GLN A C 1
ATOM 1430 O O . GLN A 1 178 ? -36.355 -0.854 31.883 1.00 96.19 178 GLN A O 1
ATOM 1435 N N . ASP A 1 179 ? -36.832 0.338 33.724 1.00 97.25 179 ASP A N 1
ATOM 1436 C CA . ASP A 1 179 ? -36.338 1.619 33.220 1.00 97.25 179 ASP A CA 1
ATOM 1437 C C . ASP A 1 179 ? -34.840 1.542 32.879 1.00 97.25 179 ASP A C 1
ATOM 1439 O O . ASP A 1 179 ? -34.423 2.015 31.824 1.00 97.25 179 ASP A O 1
ATOM 1443 N N . GLN A 1 180 ? -34.031 0.879 33.715 1.00 96.94 180 GLN A N 1
ATOM 1444 C CA . GLN A 1 180 ? -32.612 0.629 33.428 1.00 96.94 180 GLN A CA 1
ATOM 1445 C C . GLN A 1 180 ? -32.419 -0.197 32.152 1.00 96.94 180 GLN A C 1
ATOM 1447 O O . GLN A 1 180 ? -31.634 0.194 31.291 1.00 96.94 180 GLN A O 1
ATOM 1452 N N . VAL A 1 181 ? -33.172 -1.289 31.992 1.00 97.50 181 VAL A N 1
ATOM 1453 C CA . VAL A 1 181 ? -33.110 -2.130 30.786 1.00 97.50 181 VAL A CA 1
ATOM 1454 C C . VAL A 1 181 ? -33.509 -1.340 29.537 1.00 97.50 181 VAL A C 1
ATOM 1456 O O . VAL A 1 181 ? -32.873 -1.478 28.495 1.00 97.50 181 VAL A O 1
ATOM 1459 N N . VAL A 1 182 ? -34.529 -0.481 29.626 1.00 97.88 182 VAL A N 1
ATOM 1460 C CA . VAL A 1 182 ? -34.950 0.374 28.505 1.00 97.88 182 VAL A CA 1
ATOM 1461 C C . VAL A 1 182 ? -33.863 1.389 28.145 1.00 97.88 182 VAL A C 1
ATOM 1463 O O . VAL A 1 182 ? -33.575 1.572 26.963 1.00 97.88 182 VAL A O 1
ATOM 1466 N N . LEU A 1 183 ? -33.226 2.021 29.134 1.00 97.69 183 LEU A N 1
ATOM 1467 C CA . LEU A 1 183 ? -32.124 2.958 28.898 1.00 97.69 183 LEU A CA 1
ATOM 1468 C C . LEU A 1 183 ? -30.912 2.269 28.263 1.00 97.69 183 LEU A C 1
ATOM 1470 O O . LEU A 1 183 ? -30.310 2.817 27.340 1.00 97.69 183 LEU A O 1
ATOM 1474 N N . GLU A 1 184 ? -30.560 1.068 28.719 1.00 97.00 184 GLU A N 1
ATOM 1475 C CA . GLU A 1 184 ? -29.500 0.273 28.100 1.00 97.00 184 GLU A CA 1
ATOM 1476 C C . GLU A 1 184 ? -29.862 -0.095 26.661 1.00 97.00 184 GLU A C 1
ATOM 1478 O O . GLU A 1 184 ? -29.060 0.137 25.760 1.00 97.00 184 GLU A O 1
ATOM 1483 N N . ALA A 1 185 ? -31.078 -0.585 26.413 1.00 96.75 185 ALA A N 1
ATOM 1484 C CA . ALA A 1 185 ? -31.541 -0.914 25.066 1.00 96.75 185 ALA A CA 1
ATOM 1485 C C . ALA A 1 185 ? -31.475 0.296 24.116 1.00 96.75 185 ALA A C 1
ATOM 1487 O O . ALA A 1 185 ? -31.038 0.157 22.973 1.00 96.75 185 ALA A O 1
ATOM 1488 N N . GLN A 1 186 ? -31.839 1.492 24.591 1.00 97.12 186 GLN A N 1
ATOM 1489 C CA . GLN A 1 186 ? -31.711 2.730 23.817 1.00 97.12 186 GLN A CA 1
ATOM 1490 C C . GLN A 1 186 ? -30.251 3.068 23.500 1.00 97.12 186 GLN A C 1
ATOM 1492 O O . GLN A 1 186 ? -29.953 3.436 22.365 1.00 97.12 186 GLN A O 1
ATOM 1497 N N . ARG A 1 187 ? -29.334 2.910 24.464 1.00 97.62 187 ARG A N 1
ATOM 1498 C CA . ARG A 1 187 ? -27.893 3.111 24.232 1.00 97.62 187 ARG A CA 1
ATOM 1499 C C . ARG A 1 187 ? -27.362 2.149 23.176 1.00 97.62 187 ARG A C 1
ATOM 1501 O O . ARG A 1 187 ? -26.755 2.592 22.210 1.00 97.62 187 ARG A O 1
ATOM 1508 N N . TRP A 1 188 ? -27.683 0.861 23.291 1.00 96.81 188 TRP A N 1
ATOM 1509 C CA . TRP A 1 188 ? -27.296 -0.144 22.298 1.00 96.81 188 TRP A CA 1
ATOM 1510 C C . TRP A 1 188 ? -27.845 0.171 20.904 1.00 96.81 188 TRP A C 1
ATOM 1512 O O . TRP A 1 188 ? -27.146 -0.001 19.907 1.00 96.81 188 TRP A O 1
ATOM 1522 N N . GLN A 1 189 ? -29.083 0.659 20.813 1.00 97.25 189 GLN A N 1
ATOM 1523 C CA . GLN A 1 189 ? -29.670 1.064 19.540 1.00 97.25 189 GLN A CA 1
ATOM 1524 C C . GLN A 1 189 ? -28.944 2.272 18.930 1.00 97.25 189 GLN A C 1
ATOM 1526 O O . GLN A 1 189 ? -28.682 2.273 17.727 1.00 97.25 189 GLN A O 1
ATOM 1531 N N . GLN A 1 190 ? -28.595 3.273 19.742 1.00 97.19 190 GLN A N 1
ATOM 1532 C CA . GLN A 1 190 ? -27.814 4.431 19.298 1.00 97.19 190 GLN A CA 1
ATOM 1533 C C . GLN A 1 190 ? -26.409 4.020 18.847 1.00 97.19 190 GLN A C 1
ATOM 1535 O O . GLN A 1 190 ? -25.966 4.446 17.783 1.00 97.19 190 GLN A O 1
ATOM 1540 N N . ASP A 1 191 ? -25.742 3.134 19.588 1.00 96.81 191 ASP A N 1
ATOM 1541 C CA . ASP A 1 191 ? -24.418 2.621 19.229 1.00 96.81 191 ASP A CA 1
ATOM 1542 C C . ASP A 1 191 ? -24.452 1.848 17.904 1.00 96.81 191 ASP A C 1
ATOM 1544 O O . ASP A 1 191 ? -23.584 2.035 17.050 1.00 96.81 191 ASP A O 1
ATOM 1548 N N . LEU A 1 192 ? -25.481 1.023 17.683 1.00 97.06 192 LEU A N 1
ATOM 1549 C CA . LEU A 1 192 ? -25.677 0.316 16.414 1.00 97.06 192 LEU A CA 1
ATOM 1550 C C . LEU A 1 192 ? -25.915 1.280 15.246 1.00 97.06 192 LEU A C 1
ATOM 1552 O O . LEU A 1 192 ? -25.361 1.078 14.164 1.00 97.06 192 LEU A O 1
ATOM 1556 N N . GLN A 1 193 ? -26.710 2.333 15.452 1.00 97.38 193 GLN A N 1
ATOM 1557 C CA . GLN A 1 193 ? -26.934 3.367 14.439 1.00 97.38 193 GLN A CA 1
ATOM 1558 C C . GLN A 1 193 ? -25.641 4.124 14.121 1.00 97.38 193 GLN A C 1
ATOM 1560 O O . GLN A 1 193 ? -25.284 4.247 12.950 1.00 97.38 193 GLN A O 1
ATOM 1565 N N . ALA A 1 194 ? -24.890 4.541 15.141 1.00 97.19 194 ALA A N 1
ATOM 1566 C CA . ALA A 1 194 ? -23.608 5.217 14.972 1.00 97.19 194 ALA A CA 1
ATOM 1567 C C . ALA A 1 194 ? -22.587 4.335 14.233 1.00 97.19 194 ALA A C 1
ATOM 1569 O O . ALA A 1 194 ? -21.883 4.810 13.341 1.00 97.19 194 ALA A O 1
ATOM 1570 N N . GLN A 1 195 ? -22.532 3.034 14.540 1.00 95.88 195 GLN A N 1
ATOM 1571 C CA . GLN A 1 195 ? -21.684 2.083 13.818 1.00 95.88 195 GLN A CA 1
ATOM 1572 C C . GLN A 1 195 ? -22.112 1.929 12.353 1.00 95.88 195 GLN A C 1
ATOM 1574 O O . GLN A 1 195 ? -21.258 1.940 11.464 1.00 95.88 195 GLN A O 1
ATOM 1579 N N . ALA A 1 196 ? -23.415 1.827 12.077 1.00 96.75 196 ALA A N 1
ATOM 1580 C CA . ALA A 1 196 ? -23.929 1.737 10.712 1.00 96.75 196 ALA A CA 1
ATOM 1581 C C . ALA A 1 196 ? -23.602 2.998 9.892 1.00 96.75 196 ALA A C 1
ATOM 1583 O O . ALA A 1 196 ? -23.156 2.900 8.745 1.00 96.75 196 ALA A O 1
ATOM 1584 N N . GLU A 1 197 ? -23.752 4.183 10.486 1.00 97.31 197 GLU A N 1
ATOM 1585 C CA . GLU A 1 197 ? -23.384 5.453 9.857 1.00 97.31 197 GLU A CA 1
ATOM 1586 C C . GLU A 1 197 ? -21.876 5.571 9.630 1.00 97.31 197 GLU A C 1
ATOM 1588 O O . GLU A 1 197 ? -21.453 5.960 8.540 1.00 97.31 197 GLU A O 1
ATOM 1593 N N . ALA A 1 198 ? -21.054 5.171 10.603 1.00 97.25 198 ALA A N 1
ATOM 1594 C CA . ALA A 1 198 ? -19.602 5.156 10.459 1.00 97.25 198 ALA A CA 1
ATOM 1595 C C . ALA A 1 198 ? -19.159 4.250 9.300 1.00 97.25 198 ALA A C 1
ATOM 1597 O O . ALA A 1 198 ? -18.300 4.639 8.504 1.00 97.25 198 ALA A O 1
ATOM 1598 N N . VAL A 1 199 ? -19.780 3.074 9.148 1.00 97.06 199 VAL A N 1
ATOM 1599 C CA . VAL A 1 199 ? -19.528 2.175 8.013 1.00 97.06 199 VAL A CA 1
ATOM 1600 C C . VAL A 1 199 ? -19.951 2.822 6.694 1.00 97.06 199 VAL A C 1
ATOM 1602 O O . VAL A 1 199 ? -19.176 2.782 5.737 1.00 97.06 199 VAL A O 1
ATOM 1605 N N . ARG A 1 200 ? -21.123 3.470 6.636 1.00 98.06 200 ARG A N 1
ATOM 1606 C CA . ARG A 1 200 ? -21.587 4.178 5.430 1.00 98.06 200 ARG A CA 1
ATOM 1607 C C . ARG A 1 200 ? -20.616 5.286 5.021 1.00 98.06 200 ARG A C 1
ATOM 1609 O O . ARG A 1 200 ? -20.183 5.335 3.874 1.00 98.06 200 ARG A O 1
ATOM 1616 N N . VAL A 1 201 ? -20.206 6.137 5.961 1.00 97.81 201 VAL A N 1
ATOM 1617 C CA . VAL A 1 201 ? -19.252 7.229 5.703 1.00 97.81 201 VAL A CA 1
ATOM 1618 C C . VAL A 1 201 ? -17.880 6.680 5.291 1.00 97.81 201 VAL A C 1
ATOM 1620 O O . VAL A 1 201 ? -17.242 7.207 4.375 1.00 97.81 201 VAL A O 1
ATOM 1623 N N . ALA A 1 202 ? -17.419 5.588 5.906 1.00 96.94 202 ALA A N 1
ATOM 1624 C CA . ALA A 1 202 ? -16.182 4.920 5.508 1.00 96.94 202 ALA A CA 1
ATOM 1625 C C . ALA A 1 202 ? -16.258 4.355 4.076 1.00 96.94 202 ALA A C 1
ATOM 1627 O O . ALA A 1 202 ? -15.275 4.416 3.339 1.00 96.94 202 ALA A O 1
ATOM 1628 N N . GLN A 1 203 ? -17.410 3.832 3.651 1.00 96.25 203 GLN A N 1
ATOM 1629 C CA . GLN A 1 203 ? -17.626 3.391 2.270 1.00 96.25 203 GLN A CA 1
ATOM 1630 C C . GLN A 1 203 ? -17.649 4.575 1.298 1.00 96.25 203 GLN A C 1
ATOM 1632 O O . GLN A 1 203 ? -16.901 4.572 0.324 1.00 96.25 203 GLN A O 1
ATOM 1637 N N . GLU A 1 204 ? -18.401 5.636 1.599 1.00 97.06 204 GLU A N 1
ATOM 1638 C CA . GLU A 1 204 ? -18.448 6.840 0.759 1.00 97.06 204 GLU A CA 1
ATOM 1639 C C . GLU A 1 204 ? -17.062 7.475 0.571 1.00 97.06 204 GLU A C 1
ATOM 1641 O O . GLU A 1 204 ? -16.706 7.930 -0.517 1.00 97.06 204 GLU A O 1
ATOM 1646 N N . THR A 1 205 ? -16.253 7.521 1.631 1.00 96.56 205 THR A N 1
ATOM 1647 C CA . THR A 1 205 ? -14.886 8.056 1.557 1.00 96.56 205 THR A CA 1
ATOM 1648 C C . THR A 1 205 ? -13.963 7.162 0.733 1.00 96.56 205 THR A C 1
ATOM 1650 O O . THR A 1 205 ? -13.175 7.691 -0.057 1.00 96.56 205 THR A O 1
ATOM 1653 N N . LYS A 1 206 ? -14.088 5.832 0.840 1.00 96.81 206 LYS A N 1
ATOM 1654 C CA . LYS A 1 206 ? -13.384 4.885 -0.040 1.00 96.81 206 LYS A CA 1
ATOM 1655 C C . LYS A 1 206 ? -13.755 5.107 -1.501 1.00 96.81 206 LYS A C 1
ATOM 1657 O O . LYS A 1 206 ? -12.858 5.345 -2.303 1.00 96.81 206 LYS A O 1
ATOM 1662 N N . GLU A 1 207 ? -15.043 5.161 -1.829 1.00 96.25 207 GLU A N 1
ATOM 1663 C CA . GLU A 1 207 ? -15.501 5.398 -3.202 1.00 96.25 207 GLU A CA 1
ATOM 1664 C C . GLU A 1 207 ? -15.011 6.741 -3.757 1.00 96.25 207 GLU A C 1
ATOM 1666 O O . GLU A 1 207 ? -14.561 6.827 -4.900 1.00 96.25 207 GLU A O 1
ATOM 1671 N N . ARG A 1 208 ? -15.058 7.816 -2.957 1.00 96.81 208 ARG A N 1
ATOM 1672 C CA . ARG A 1 208 ? -14.528 9.129 -3.366 1.00 96.81 208 ARG A CA 1
ATOM 1673 C C . ARG A 1 208 ? -13.029 9.061 -3.657 1.00 96.81 208 ARG A C 1
ATOM 1675 O O . ARG A 1 208 ? -12.571 9.664 -4.629 1.00 96.81 208 ARG A O 1
ATOM 1682 N N . ASN A 1 209 ? -12.265 8.337 -2.844 1.00 96.38 209 ASN A N 1
ATOM 1683 C CA . ASN A 1 209 ? -10.831 8.155 -3.061 1.00 96.38 209 ASN A CA 1
ATOM 1684 C C . ASN A 1 209 ? -10.548 7.303 -4.304 1.00 96.38 209 ASN A C 1
ATOM 1686 O O . ASN A 1 209 ? -9.693 7.677 -5.103 1.00 96.38 209 ASN A O 1
ATOM 1690 N N . GLU A 1 210 ? -11.293 6.220 -4.515 1.00 96.62 210 GLU A N 1
ATOM 1691 C CA . GLU A 1 210 ? -11.194 5.383 -5.715 1.00 96.62 210 GLU A CA 1
ATOM 1692 C C . GLU A 1 210 ? -11.488 6.189 -6.983 1.00 96.62 210 GLU A C 1
ATOM 1694 O O . GLU A 1 210 ? -10.704 6.147 -7.930 1.00 96.62 210 GLU A O 1
ATOM 1699 N N . ARG A 1 211 ? -12.545 7.013 -6.985 1.00 96.69 211 ARG A N 1
ATOM 1700 C CA . ARG A 1 211 ? -12.857 7.915 -8.108 1.00 96.69 211 ARG A CA 1
ATOM 1701 C C . ARG A 1 211 ? -11.708 8.878 -8.402 1.00 96.69 211 ARG A C 1
ATOM 1703 O O . ARG A 1 211 ? -11.295 8.983 -9.552 1.00 96.69 211 ARG A O 1
ATOM 1710 N N . ARG A 1 212 ? -11.123 9.505 -7.373 1.00 96.31 212 ARG A N 1
ATOM 1711 C CA . ARG A 1 212 ? -9.948 10.385 -7.530 1.00 96.31 212 ARG A CA 1
ATOM 1712 C C . ARG A 1 212 ? -8.742 9.649 -8.111 1.00 96.31 212 ARG A C 1
ATOM 1714 O O . ARG A 1 212 ? -8.001 10.214 -8.911 1.00 96.31 212 ARG A O 1
ATOM 1721 N N . VAL A 1 213 ? -8.513 8.402 -7.703 1.00 97.06 213 VAL A N 1
ATOM 1722 C CA . VAL A 1 213 ? -7.420 7.577 -8.234 1.00 97.06 213 VAL A CA 1
ATOM 1723 C C . VAL A 1 213 ? -7.676 7.233 -9.702 1.00 97.06 213 VAL A C 1
ATOM 1725 O O . VAL A 1 213 ? -6.781 7.410 -10.527 1.00 97.06 213 VAL A O 1
ATOM 1728 N N . LEU A 1 214 ? -8.896 6.824 -10.054 1.00 97.06 214 LEU A N 1
ATOM 1729 C CA . LEU A 1 214 ? -9.284 6.536 -11.437 1.00 97.06 214 LEU A CA 1
ATOM 1730 C C . LEU A 1 214 ? -9.175 7.771 -12.339 1.00 97.06 214 LEU A C 1
ATOM 1732 O O . LEU A 1 214 ? -8.701 7.661 -13.466 1.00 97.06 214 LEU A O 1
ATOM 1736 N N . GLU A 1 215 ? -9.557 8.951 -11.852 1.00 96.12 215 GLU A N 1
ATOM 1737 C CA . GLU A 1 215 ? -9.367 10.215 -12.572 1.00 96.12 215 GLU A CA 1
ATOM 1738 C C . GLU A 1 215 ? -7.885 10.504 -12.832 1.00 96.12 215 GLU A C 1
ATOM 1740 O O . GLU A 1 215 ? -7.515 10.840 -13.957 1.00 96.12 215 GLU A O 1
ATOM 1745 N N . ARG A 1 216 ? -7.007 10.300 -11.840 1.00 96.56 216 ARG A N 1
ATOM 1746 C CA . ARG A 1 216 ? -5.553 10.442 -12.032 1.00 96.56 216 ARG A CA 1
ATOM 1747 C C . ARG A 1 216 ? -5.020 9.474 -13.085 1.00 96.56 216 ARG A C 1
ATOM 1749 O O . ARG A 1 216 ? -4.234 9.893 -13.930 1.00 96.56 216 ARG A O 1
ATOM 1756 N N . PHE A 1 217 ? -5.455 8.214 -13.065 1.00 95.44 217 PHE A N 1
ATOM 1757 C CA . PHE A 1 217 ? -5.066 7.237 -14.084 1.00 95.44 217 PHE A CA 1
ATOM 1758 C C . PHE A 1 217 ? -5.541 7.642 -15.479 1.00 95.44 217 PHE A C 1
ATOM 1760 O O . PHE A 1 217 ? -4.739 7.638 -16.407 1.00 95.44 217 PHE A O 1
ATOM 1767 N N . ARG A 1 218 ? -6.795 8.091 -15.623 1.00 97.50 218 ARG A N 1
ATOM 1768 C CA . ARG A 1 218 ? -7.309 8.604 -16.904 1.00 97.50 218 ARG A CA 1
ATOM 1769 C C . ARG A 1 218 ? -6.461 9.759 -17.437 1.00 97.50 218 ARG A C 1
ATOM 1771 O O . ARG A 1 218 ? -6.100 9.752 -18.610 1.00 97.50 218 ARG A O 1
ATOM 1778 N N . MET A 1 219 ? -6.081 10.706 -16.579 1.00 95.50 219 MET A N 1
ATOM 1779 C CA . MET A 1 219 ? -5.207 11.816 -16.973 1.00 95.50 219 MET A CA 1
ATOM 1780 C C . MET A 1 219 ? -3.816 11.338 -17.414 1.00 95.50 219 MET A C 1
ATOM 1782 O O . MET A 1 219 ? -3.277 11.844 -18.399 1.00 95.50 219 MET A O 1
ATOM 1786 N N . LEU A 1 220 ? -3.228 10.358 -16.719 1.00 96.12 220 LEU A N 1
ATOM 1787 C CA . LEU A 1 220 ? -1.946 9.763 -17.114 1.00 96.12 220 LEU A CA 1
ATOM 1788 C C . LEU A 1 220 ? -2.045 9.056 -18.472 1.00 96.12 220 LEU A C 1
ATOM 1790 O O . LEU A 1 220 ? -1.185 9.280 -19.326 1.00 96.12 220 LEU A O 1
ATOM 1794 N N . ASP A 1 221 ? -3.106 8.282 -18.700 1.00 95.38 221 ASP A N 1
ATOM 1795 C CA . ASP A 1 221 ? -3.362 7.604 -19.974 1.00 95.38 221 ASP A CA 1
ATOM 1796 C C . ASP A 1 221 ? -3.524 8.610 -21.121 1.00 95.38 221 ASP A C 1
ATOM 1798 O O . ASP A 1 221 ? -2.994 8.416 -22.218 1.00 95.38 221 ASP A O 1
ATOM 1802 N N . GLU A 1 222 ? -4.236 9.713 -20.887 1.00 96.81 222 GLU A N 1
ATOM 1803 C CA . GLU A 1 222 ? -4.378 10.794 -21.863 1.00 96.81 222 GLU A CA 1
ATOM 1804 C C . GLU A 1 222 ? -3.041 11.470 -22.175 1.00 96.81 222 GLU A C 1
ATOM 1806 O O . GLU A 1 222 ? -2.728 11.697 -23.347 1.00 96.81 222 GLU A O 1
ATOM 1811 N N . MET A 1 223 ? -2.215 11.750 -21.163 1.00 95.25 223 MET A N 1
ATOM 1812 C CA . MET A 1 223 ? -0.872 12.287 -21.390 1.00 95.25 223 MET A CA 1
ATOM 1813 C C . MET A 1 223 ? 0.017 11.305 -22.157 1.00 95.25 223 MET A C 1
ATOM 1815 O O . MET A 1 223 ? 0.773 11.720 -23.036 1.00 95.25 223 MET A O 1
ATOM 1819 N N . GLU A 1 224 ? -0.068 10.006 -21.872 1.00 95.12 224 GLU A N 1
ATOM 1820 C CA . GLU A 1 224 ? 0.691 8.997 -22.608 1.00 95.12 224 GLU A CA 1
ATOM 1821 C C . GLU A 1 224 ? 0.230 8.904 -24.070 1.00 95.12 224 GLU A C 1
ATOM 1823 O O . GLU A 1 224 ? 1.064 8.826 -24.976 1.00 95.12 224 GLU A O 1
ATOM 1828 N N . LYS A 1 225 ? -1.083 8.990 -24.328 1.00 97.06 225 LYS A N 1
ATOM 1829 C CA . LYS A 1 225 ? -1.637 9.079 -25.690 1.00 97.06 225 LYS A CA 1
ATOM 1830 C C . LYS A 1 225 ? -1.099 10.300 -26.435 1.00 97.06 225 LYS A C 1
ATOM 1832 O O . LYS A 1 225 ? -0.679 10.154 -27.583 1.00 97.06 225 LYS A O 1
ATOM 1837 N N . ARG A 1 226 ? -1.050 11.471 -25.787 1.00 95.94 226 ARG A N 1
ATOM 1838 C CA . ARG A 1 226 ? -0.479 12.699 -26.372 1.00 95.94 226 ARG A CA 1
ATOM 1839 C C . ARG A 1 226 ? 1.004 12.530 -26.696 1.00 95.94 226 ARG A C 1
ATOM 1841 O O . ARG A 1 226 ? 1.386 12.726 -27.841 1.00 95.94 226 ARG A O 1
ATOM 1848 N N . ARG A 1 227 ? 1.810 12.025 -25.756 1.00 96.06 227 ARG A N 1
ATOM 1849 C CA . ARG A 1 227 ? 3.240 11.739 -25.991 1.00 96.06 227 ARG A CA 1
ATOM 1850 C C . ARG A 1 227 ? 3.463 10.751 -27.135 1.00 96.06 227 ARG A C 1
ATOM 1852 O O . ARG A 1 227 ? 4.388 10.914 -27.924 1.00 96.06 227 ARG A O 1
ATOM 1859 N N . LYS A 1 228 ? 2.633 9.709 -27.241 1.00 96.38 228 LYS A N 1
ATOM 1860 C CA . LYS A 1 228 ? 2.691 8.754 -28.361 1.00 96.38 228 LYS A CA 1
ATOM 1861 C C . LYS A 1 228 ? 2.351 9.431 -29.690 1.00 96.38 228 LYS A C 1
ATOM 1863 O O . LYS A 1 228 ? 2.994 9.121 -30.688 1.00 96.38 228 LYS A O 1
ATOM 1868 N N . ALA A 1 229 ? 1.370 10.331 -29.716 1.00 96.25 229 ALA A N 1
ATOM 1869 C CA . ALA A 1 229 ? 1.026 11.098 -30.911 1.00 96.25 229 ALA A CA 1
ATOM 1870 C C . ALA A 1 229 ? 2.149 12.068 -31.315 1.00 96.25 229 ALA A C 1
ATOM 1872 O O . ALA A 1 229 ? 2.517 12.099 -32.483 1.00 96.25 229 ALA A O 1
ATOM 1873 N N . GLU A 1 230 ? 2.747 12.777 -30.354 1.00 95.56 230 GLU A N 1
ATOM 1874 C CA . GLU A 1 230 ? 3.896 13.667 -30.574 1.00 95.56 230 GLU A CA 1
ATOM 1875 C C . GLU A 1 230 ? 5.103 12.911 -31.136 1.00 95.56 230 GLU A C 1
ATOM 1877 O O . GLU A 1 230 ? 5.693 13.347 -32.120 1.00 95.56 230 GLU A O 1
ATOM 1882 N N . ARG A 1 231 ? 5.433 11.737 -30.578 1.00 95.88 231 ARG A N 1
ATOM 1883 C CA . ARG A 1 231 ? 6.501 10.875 -31.114 1.00 95.88 231 ARG A CA 1
ATOM 1884 C C . ARG A 1 231 ? 6.218 10.455 -32.550 1.00 95.88 231 ARG A C 1
ATOM 1886 O O . ARG A 1 231 ? 7.070 10.631 -33.405 1.00 95.88 231 ARG A O 1
ATOM 1893 N N . LYS A 1 232 ? 5.000 9.983 -32.836 1.00 96.50 232 LYS A N 1
ATOM 1894 C CA . LYS A 1 232 ? 4.606 9.620 -34.206 1.00 96.50 232 LYS A CA 1
ATOM 1895 C C . LYS A 1 232 ? 4.709 10.805 -35.168 1.00 96.50 232 LYS A C 1
ATOM 1897 O O . LYS A 1 232 ? 5.115 10.612 -36.307 1.00 96.50 232 LYS A O 1
ATOM 1902 N N . ALA A 1 233 ? 4.336 12.009 -34.736 1.00 95.62 233 ALA A N 1
ATOM 1903 C CA . ALA A 1 233 ? 4.469 13.211 -35.553 1.00 95.62 233 ALA A CA 1
ATOM 1904 C C . ALA A 1 233 ? 5.946 13.539 -35.832 1.00 95.62 233 ALA A C 1
ATOM 1906 O O . ALA A 1 233 ? 6.310 13.742 -36.988 1.00 95.62 233 ALA A O 1
ATOM 1907 N N . ALA A 1 234 ? 6.801 13.495 -34.806 1.00 95.81 234 ALA A N 1
ATOM 1908 C CA . ALA A 1 234 ? 8.240 13.707 -34.950 1.00 95.81 234 ALA A CA 1
ATOM 1909 C C . ALA A 1 234 ? 8.898 12.662 -35.873 1.00 95.81 234 ALA A C 1
ATOM 1911 O O . ALA A 1 234 ? 9.664 13.033 -36.761 1.00 95.81 234 ALA A O 1
ATOM 1912 N N . ASP A 1 235 ? 8.541 11.382 -35.731 1.00 95.38 235 ASP A N 1
ATOM 1913 C CA . ASP A 1 235 ? 9.032 10.301 -36.594 1.00 95.38 235 ASP A CA 1
ATOM 1914 C C . ASP A 1 235 ? 8.620 10.538 -38.060 1.00 95.38 235 ASP A C 1
ATOM 1916 O O . ASP A 1 235 ? 9.413 10.362 -38.986 1.00 95.38 235 ASP A O 1
ATOM 1920 N N . MET A 1 236 ? 7.379 10.982 -38.295 1.00 95.94 236 MET A N 1
ATOM 1921 C CA . MET A 1 236 ? 6.900 11.316 -39.639 1.00 95.94 236 MET A CA 1
ATOM 1922 C C . MET A 1 236 ? 7.669 12.495 -40.246 1.00 95.94 236 MET A C 1
ATOM 1924 O O . MET A 1 236 ? 8.023 12.446 -41.427 1.00 95.94 236 MET A O 1
ATOM 1928 N N . GLU A 1 237 ? 7.965 13.534 -39.462 1.00 95.81 237 GLU A N 1
ATOM 1929 C CA . GLU A 1 237 ? 8.804 14.651 -39.906 1.00 95.81 237 GLU A CA 1
ATOM 1930 C C . GLU A 1 237 ? 10.232 14.204 -40.238 1.00 95.81 237 GLU A C 1
ATOM 1932 O O . GLU A 1 237 ? 10.783 14.613 -41.263 1.00 95.81 237 GLU A O 1
ATOM 1937 N N . GLU A 1 238 ? 10.832 13.339 -39.418 1.00 94.94 238 GLU A N 1
ATOM 1938 C CA . GLU A 1 238 ? 12.161 12.781 -39.674 1.00 94.94 238 GLU A CA 1
ATOM 1939 C C . GLU A 1 238 ? 12.183 11.983 -40.981 1.00 94.94 238 GLU A C 1
ATOM 1941 O O . GLU A 1 238 ? 13.050 12.206 -41.828 1.00 94.94 238 GLU A O 1
ATOM 1946 N N . VAL A 1 239 ? 11.185 11.124 -41.208 1.00 97.00 239 VAL A N 1
ATOM 1947 C CA . VAL A 1 239 ? 11.052 10.367 -42.460 1.00 97.00 239 VAL A CA 1
ATOM 1948 C C . VAL A 1 239 ? 10.970 11.303 -43.668 1.00 97.00 239 VAL A C 1
ATOM 1950 O O . VAL A 1 239 ? 11.584 11.024 -44.701 1.00 97.00 239 VAL A O 1
ATOM 1953 N N . VAL A 1 240 ? 10.245 12.422 -43.567 1.00 96.75 240 VAL A N 1
ATOM 1954 C CA . VAL A 1 240 ? 10.187 13.426 -44.642 1.00 96.75 240 VAL A CA 1
ATOM 1955 C C . VAL A 1 240 ? 11.561 14.061 -44.876 1.00 96.75 240 VAL A C 1
ATOM 1957 O O . VAL A 1 240 ? 11.994 14.133 -46.029 1.00 96.75 240 VAL A O 1
ATOM 1960 N N . ARG A 1 241 ? 12.286 14.449 -43.819 1.00 96.69 241 ARG A N 1
ATOM 1961 C CA . ARG A 1 241 ? 13.645 15.012 -43.942 1.00 96.69 241 ARG A CA 1
ATOM 1962 C C . ARG A 1 241 ? 14.620 14.019 -44.575 1.00 96.69 241 ARG A C 1
ATOM 1964 O O . ARG A 1 241 ? 15.355 14.387 -45.488 1.00 96.69 241 ARG A O 1
ATOM 1971 N N . VAL A 1 242 ? 14.593 12.753 -44.158 1.00 96.44 242 VAL A N 1
ATOM 1972 C CA . VAL A 1 242 ? 15.445 11.695 -44.725 1.00 96.44 242 VAL A CA 1
ATOM 1973 C C . VAL A 1 242 ? 15.117 11.458 -46.200 1.00 96.44 242 VAL A C 1
ATOM 1975 O O . VAL A 1 242 ? 16.027 11.325 -47.016 1.00 96.44 242 VAL A O 1
ATOM 1978 N N . LYS A 1 243 ? 13.833 11.462 -46.585 1.00 96.62 243 LYS A N 1
ATOM 1979 C CA . LYS A 1 243 ? 13.433 11.363 -47.999 1.00 96.62 243 LYS A CA 1
ATOM 1980 C C . LYS A 1 243 ? 13.981 12.522 -48.829 1.00 96.62 243 LYS A C 1
ATOM 1982 O O . LYS A 1 243 ? 14.503 12.281 -49.916 1.00 96.62 243 LYS A O 1
ATOM 1987 N N . GLN A 1 244 ? 13.897 13.750 -48.318 1.00 96.56 244 GLN A N 1
ATOM 1988 C CA . GLN A 1 244 ? 14.450 14.930 -48.986 1.00 96.56 244 GLN A CA 1
ATOM 1989 C C . GLN A 1 244 ? 15.977 14.839 -49.122 1.00 96.56 244 GLN A C 1
ATOM 1991 O O . GLN A 1 244 ? 16.501 15.034 -50.218 1.00 96.56 244 GLN A O 1
ATOM 1996 N N . ALA A 1 245 ? 16.687 14.459 -48.057 1.00 96.00 245 ALA A N 1
ATOM 1997 C CA . ALA A 1 245 ? 18.139 14.280 -48.084 1.00 96.00 245 ALA A CA 1
ATOM 1998 C C . ALA A 1 245 ? 18.573 13.180 -49.070 1.00 96.00 245 ALA A C 1
ATOM 2000 O O . ALA A 1 245 ? 19.503 13.373 -49.852 1.00 96.00 245 ALA A O 1
ATOM 2001 N N . ASN A 1 246 ? 17.863 12.048 -49.102 1.00 96.06 246 ASN A N 1
ATOM 2002 C CA . ASN A 1 246 ? 18.127 10.968 -50.054 1.00 96.06 246 ASN A CA 1
ATOM 2003 C C . ASN A 1 246 ? 17.886 11.404 -51.507 1.00 96.06 246 ASN A C 1
ATOM 2005 O O . ASN A 1 246 ? 18.662 11.033 -52.389 1.00 96.06 246 ASN A O 1
ATOM 2009 N N . ALA A 1 247 ? 16.842 12.200 -51.765 1.00 96.50 247 ALA A N 1
ATOM 2010 C CA . ALA A 1 247 ? 16.577 12.758 -53.090 1.00 96.50 247 ALA A CA 1
ATOM 2011 C C . ALA A 1 247 ? 17.716 13.687 -53.543 1.00 96.50 247 ALA A C 1
ATOM 2013 O O . ALA A 1 247 ? 18.259 13.501 -54.631 1.00 96.50 247 ALA A O 1
ATOM 2014 N N . GLN A 1 248 ? 18.157 14.600 -52.672 1.00 96.44 248 GLN A N 1
ATOM 2015 C CA . GLN A 1 248 ? 19.301 15.478 -52.939 1.00 96.44 248 GLN A CA 1
ATOM 2016 C C . GLN A 1 248 ? 20.589 14.679 -53.181 1.00 96.44 248 GLN A C 1
ATOM 2018 O O . GLN A 1 248 ? 21.334 14.950 -54.122 1.00 96.44 248 GLN A O 1
ATOM 2023 N N . GLN A 1 249 ? 20.847 13.642 -52.380 1.00 96.12 249 GLN A N 1
ATOM 2024 C CA . GLN A 1 249 ? 22.016 12.785 -52.565 1.00 96.12 249 GLN A CA 1
ATOM 2025 C C . GLN A 1 249 ? 21.969 12.037 -53.907 1.00 96.12 249 GLN A C 1
ATOM 2027 O O . GLN A 1 249 ? 22.996 11.894 -54.573 1.00 96.12 249 GLN A O 1
ATOM 2032 N N . LEU A 1 250 ? 20.793 11.562 -54.324 1.00 96.81 250 LEU A N 1
ATOM 2033 C CA . LEU A 1 250 ? 20.597 10.941 -55.635 1.00 96.81 250 LEU A CA 1
ATOM 2034 C C . LEU A 1 250 ? 20.855 11.926 -56.778 1.00 96.81 250 LEU A C 1
ATOM 2036 O O . LEU A 1 250 ? 21.495 11.555 -57.761 1.00 96.81 250 LEU A O 1
ATOM 2040 N N . GLU A 1 251 ? 20.412 13.175 -56.656 1.00 96.25 251 GLU A N 1
ATOM 2041 C CA . GLU A 1 251 ? 20.690 14.225 -57.641 1.00 96.25 251 GLU A CA 1
ATOM 2042 C C . GLU A 1 251 ? 22.184 14.541 -57.738 1.00 96.25 251 GLU A C 1
ATOM 2044 O O . GLU A 1 251 ? 22.730 14.580 -58.842 1.00 96.25 251 GLU A O 1
ATOM 2049 N N . LEU A 1 252 ? 22.875 14.672 -56.602 1.00 96.38 252 LEU A N 1
ATOM 2050 C CA . LEU A 1 252 ? 24.325 14.869 -56.573 1.00 96.38 252 LEU A CA 1
ATOM 2051 C C . LEU A 1 252 ? 25.071 13.698 -57.223 1.00 96.38 252 LEU A C 1
ATOM 2053 O O . LEU A 1 252 ? 25.989 13.922 -58.011 1.00 96.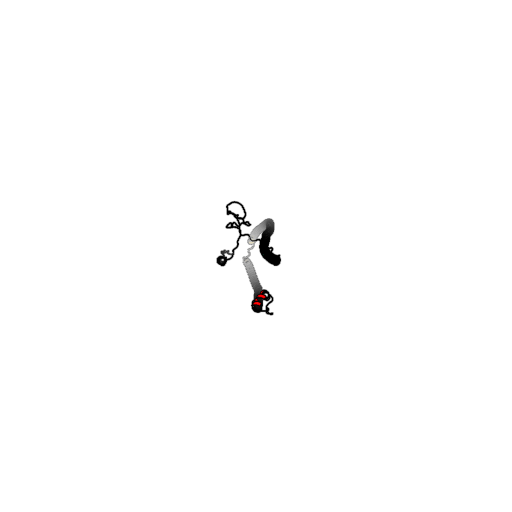38 252 LEU A O 1
ATOM 2057 N N . LYS A 1 253 ? 24.648 12.453 -56.963 1.00 96.62 253 LYS A N 1
ATOM 2058 C CA . LYS A 1 253 ? 25.207 11.262 -57.624 1.00 96.62 253 LYS A CA 1
ATOM 2059 C C . LYS A 1 253 ? 24.979 11.294 -59.135 1.00 96.62 253 LYS A C 1
ATOM 2061 O O . LYS A 1 253 ? 25.912 11.035 -59.888 1.00 96.62 253 LYS A O 1
ATOM 2066 N N . ARG A 1 254 ? 23.779 11.664 -59.597 1.00 97.06 254 ARG A N 1
ATOM 2067 C CA . ARG A 1 254 ? 23.488 11.824 -61.036 1.00 97.06 254 ARG A CA 1
ATOM 2068 C C . ARG A 1 254 ? 24.386 12.882 -61.676 1.00 97.06 254 ARG A C 1
ATOM 2070 O O . ARG A 1 254 ? 24.926 12.650 -62.753 1.00 97.06 254 ARG A O 1
ATOM 2077 N N . GLN A 1 255 ? 24.583 14.022 -61.014 1.00 96.56 255 GLN A N 1
ATOM 2078 C CA . GLN A 1 255 ? 25.483 15.069 -61.503 1.00 96.56 255 GLN A CA 1
ATOM 2079 C C . GLN A 1 255 ? 26.945 14.613 -61.534 1.00 96.56 255 GLN A C 1
ATOM 2081 O O . GLN A 1 255 ? 27.647 14.930 -62.491 1.00 96.56 255 GLN A O 1
ATOM 2086 N N . ALA A 1 256 ? 27.406 13.873 -60.522 1.00 95.44 256 ALA A N 1
ATOM 2087 C CA . ALA A 1 256 ? 28.757 13.318 -60.487 1.00 95.44 256 ALA A CA 1
ATOM 2088 C C . ALA A 1 256 ? 28.995 12.361 -61.663 1.00 95.44 256 ALA A C 1
ATOM 2090 O O . ALA A 1 256 ? 29.936 12.573 -62.420 1.00 95.44 256 ALA A O 1
ATOM 2091 N N . VAL A 1 257 ? 28.074 11.421 -61.902 1.00 96.94 257 VAL A N 1
ATOM 2092 C CA . VAL A 1 257 ? 28.139 10.504 -63.054 1.00 96.94 257 VAL A CA 1
ATOM 2093 C C . VAL A 1 257 ? 28.165 11.274 -64.378 1.00 96.94 257 VAL A C 1
ATOM 2095 O O . VAL A 1 257 ? 28.948 10.956 -65.266 1.00 96.94 257 VAL A O 1
ATOM 2098 N N . LEU A 1 258 ? 27.356 12.330 -64.524 1.00 96.69 258 LEU A N 1
ATOM 2099 C CA . LEU A 1 258 ? 27.392 13.169 -65.728 1.00 96.69 258 LEU A CA 1
ATOM 2100 C C . LEU A 1 258 ? 28.730 13.905 -65.901 1.00 96.69 258 LEU A C 1
ATOM 2102 O O . LEU A 1 258 ? 29.158 14.115 -67.035 1.00 96.69 258 LEU A O 1
ATOM 2106 N N . ARG A 1 259 ? 29.388 14.322 -64.811 1.00 96.50 259 ARG A N 1
ATOM 2107 C CA . ARG A 1 259 ? 30.724 14.939 -64.868 1.00 96.50 259 ARG A CA 1
ATOM 2108 C C . ARG A 1 259 ? 31.788 13.916 -65.252 1.00 96.50 259 ARG A C 1
ATOM 2110 O O . ARG A 1 259 ? 32.579 14.220 -66.137 1.00 96.50 259 ARG A O 1
ATOM 2117 N N . GLU A 1 260 ? 31.761 12.724 -64.665 1.00 95.50 260 GLU A N 1
ATOM 2118 C CA . GLU A 1 260 ? 32.660 11.617 -65.019 1.00 95.50 260 GLU A CA 1
ATOM 2119 C C . GLU A 1 260 ? 32.520 11.259 -66.502 1.00 95.50 260 GLU A C 1
ATOM 2121 O O . GLU A 1 260 ? 33.499 11.292 -67.235 1.00 95.50 260 GLU A O 1
ATOM 2126 N N . GLN A 1 261 ? 31.290 11.092 -67.003 1.00 95.56 261 GLN A N 1
ATOM 2127 C CA . GLN A 1 261 ? 31.049 10.837 -68.428 1.00 95.56 261 GLN A CA 1
ATOM 2128 C C . GLN A 1 261 ? 31.588 11.945 -69.345 1.00 95.56 261 GLN A C 1
ATOM 2130 O O . GLN A 1 261 ? 32.018 11.670 -70.466 1.00 95.56 261 GLN A O 1
ATOM 2135 N N . ARG A 1 262 ? 31.535 13.213 -68.915 1.00 96.06 262 ARG A N 1
ATOM 2136 C CA . ARG A 1 262 ? 32.122 14.327 -69.679 1.00 96.06 262 ARG A CA 1
ATOM 2137 C C . ARG A 1 262 ? 33.645 14.241 -69.685 1.00 96.06 262 ARG A C 1
ATOM 2139 O O . ARG A 1 262 ? 34.229 14.354 -70.757 1.00 96.06 262 ARG A O 1
ATOM 2146 N N . GLN A 1 263 ? 34.253 13.991 -68.529 1.00 95.94 263 GLN A N 1
ATOM 2147 C CA . GLN A 1 263 ? 35.701 13.825 -68.393 1.00 95.94 263 GLN A CA 1
ATOM 2148 C C . GLN A 1 263 ? 36.208 12.635 -69.214 1.00 95.94 263 GLN A C 1
ATOM 2150 O O . GLN A 1 263 ? 37.192 12.775 -69.932 1.00 95.94 263 GLN A O 1
ATOM 2155 N N . ASP A 1 264 ? 35.494 11.508 -69.204 1.00 94.44 264 ASP A N 1
ATOM 2156 C CA . ASP A 1 264 ? 35.829 10.331 -70.008 1.00 94.44 264 ASP A CA 1
ATOM 2157 C C . ASP A 1 264 ? 35.777 10.636 -71.506 1.00 94.44 264 ASP A C 1
ATOM 2159 O O . ASP A 1 264 ? 36.683 10.262 -72.246 1.00 94.44 264 ASP A O 1
ATOM 2163 N N . ARG A 1 265 ? 34.756 11.368 -71.969 1.00 96.44 265 ARG A N 1
ATOM 2164 C CA . ARG A 1 265 ? 34.660 11.799 -73.375 1.00 96.44 265 ARG A CA 1
ATOM 2165 C C . ARG A 1 265 ? 35.768 12.777 -73.759 1.00 96.44 265 ARG A C 1
ATOM 2167 O O . ARG A 1 265 ? 36.286 12.709 -74.870 1.00 96.44 265 ARG A O 1
ATOM 2174 N N . GLU A 1 266 ? 36.121 13.706 -72.877 1.00 95.75 266 GLU A N 1
ATOM 2175 C CA . GLU A 1 266 ? 37.239 14.631 -73.095 1.00 95.75 266 GLU A CA 1
ATOM 2176 C C . GLU A 1 266 ? 38.570 13.881 -73.182 1.00 95.75 266 GLU A C 1
ATOM 2178 O O . GLU A 1 266 ? 39.373 14.138 -74.080 1.00 95.75 266 GLU A O 1
ATOM 2183 N N . LEU A 1 267 ? 38.767 12.906 -72.299 1.00 95.69 267 LEU A N 1
ATOM 2184 C CA . LEU A 1 267 ? 39.927 12.030 -72.274 1.00 95.69 267 LEU A CA 1
ATOM 2185 C C . LEU A 1 267 ? 39.994 11.146 -73.529 1.00 95.69 267 LEU A C 1
ATOM 2187 O O . LEU A 1 267 ? 41.054 11.068 -74.145 1.00 95.69 267 LEU A O 1
ATOM 2191 N N . GLN A 1 268 ? 38.875 10.565 -73.972 1.00 95.12 268 GLN A N 1
ATOM 2192 C CA . GLN A 1 268 ? 38.777 9.833 -75.242 1.00 95.12 268 GLN A CA 1
ATOM 2193 C C . GLN A 1 268 ? 39.183 10.713 -76.427 1.00 95.12 268 GLN A C 1
ATOM 2195 O O . GLN A 1 268 ? 40.080 10.338 -77.173 1.00 95.12 268 GLN A O 1
ATOM 2200 N N . ARG A 1 269 ? 38.634 11.929 -76.538 1.00 96.00 269 ARG A N 1
ATOM 2201 C CA . ARG A 1 269 ? 39.012 12.888 -77.594 1.00 96.00 269 ARG A CA 1
ATOM 2202 C C . ARG A 1 269 ? 40.491 13.267 -77.541 1.00 96.00 269 ARG A C 1
ATOM 2204 O O . ARG A 1 269 ? 41.122 13.457 -78.577 1.00 96.00 269 ARG A O 1
ATOM 2211 N N . ALA A 1 270 ? 41.059 13.420 -76.346 1.00 95.81 270 ALA A N 1
ATOM 2212 C CA . ALA A 1 270 ? 42.487 13.679 -76.186 1.00 95.81 270 ALA A CA 1
ATOM 2213 C C . ALA A 1 270 ? 43.340 12.485 -76.642 1.00 95.81 270 ALA A C 1
ATOM 2215 O O . ALA A 1 270 ? 44.388 12.696 -77.255 1.00 95.81 270 ALA A O 1
ATOM 2216 N N . TYR A 1 271 ? 42.906 11.250 -76.375 1.00 95.31 271 TYR A N 1
ATOM 2217 C CA . TYR A 1 271 ? 43.568 10.048 -76.881 1.00 95.31 271 TYR A CA 1
ATOM 2218 C C . TYR A 1 271 ? 43.439 9.907 -78.395 1.00 95.31 271 TYR A C 1
ATOM 2220 O O . TYR A 1 271 ? 44.452 9.654 -79.038 1.00 95.31 271 TYR A O 1
ATOM 2228 N N . GLU A 1 272 ? 42.256 10.141 -78.964 1.00 95.00 272 GLU A N 1
ATOM 2229 C CA . GLU A 1 272 ? 42.028 10.158 -80.414 1.00 95.00 272 GLU A CA 1
ATOM 2230 C C . GLU A 1 272 ? 42.958 11.164 -81.094 1.00 95.00 272 GLU A C 1
ATOM 2232 O O . GLU A 1 272 ? 43.721 10.791 -81.976 1.00 95.00 272 GLU A O 1
ATOM 2237 N N . LYS A 1 273 ? 43.025 12.407 -80.600 1.00 95.75 273 LYS A N 1
ATOM 2238 C CA . LYS A 1 273 ? 43.958 13.419 -81.124 1.00 95.75 273 LYS A CA 1
ATOM 2239 C C . LYS A 1 273 ? 45.423 13.007 -80.999 1.00 95.75 273 LYS A C 1
ATOM 2241 O O . LYS A 1 273 ? 46.215 13.257 -81.902 1.00 95.75 273 LYS A O 1
ATOM 2246 N N . LYS A 1 274 ? 45.824 12.405 -79.872 1.00 95.69 274 LYS A N 1
ATOM 2247 C CA . LYS A 1 274 ? 47.195 11.894 -79.707 1.00 95.69 274 LYS A CA 1
ATOM 2248 C C . LYS A 1 274 ? 47.487 10.771 -80.697 1.00 95.69 274 LYS A C 1
ATOM 2250 O O . LYS A 1 274 ? 48.584 10.750 -81.245 1.00 95.69 274 LYS A O 1
ATOM 2255 N N . LEU A 1 275 ? 46.527 9.879 -80.928 1.00 95.69 275 LEU A N 1
ATOM 2256 C CA . LEU A 1 275 ? 46.638 8.802 -81.903 1.00 95.69 275 LEU A CA 1
ATOM 2257 C C . LEU A 1 275 ? 46.745 9.369 -83.322 1.00 95.69 275 LEU A C 1
ATOM 2259 O O . LEU A 1 275 ? 47.667 9.001 -84.034 1.00 95.69 275 LEU A O 1
ATOM 2263 N N . GLU A 1 276 ? 45.903 10.334 -83.695 1.00 94.81 276 GLU A N 1
ATOM 2264 C CA . GLU A 1 276 ? 45.988 11.049 -84.974 1.00 94.81 276 GLU A CA 1
ATOM 2265 C C . GLU A 1 276 ? 47.353 11.725 -85.159 1.00 94.81 276 GLU A C 1
ATOM 2267 O O . GLU A 1 276 ? 47.960 11.602 -86.220 1.00 94.81 276 GLU A O 1
ATOM 2272 N N . MET A 1 277 ? 47.885 12.392 -84.126 1.00 94.38 277 MET A N 1
ATOM 2273 C CA . MET A 1 277 ? 49.231 12.976 -84.177 1.00 94.38 277 MET A CA 1
ATOM 2274 C C . MET A 1 277 ? 50.320 11.912 -84.329 1.00 94.38 277 MET A C 1
ATOM 2276 O O . MET A 1 277 ? 51.275 12.129 -85.069 1.00 94.38 277 MET A O 1
ATOM 2280 N N . GLN A 1 278 ? 50.197 10.769 -83.650 1.00 93.69 278 GLN A N 1
ATOM 2281 C CA . GLN A 1 278 ? 51.138 9.656 -83.787 1.00 93.69 278 GLN A CA 1
ATOM 2282 C C . GLN A 1 278 ? 51.055 9.006 -85.167 1.00 93.69 278 GLN A C 1
ATOM 2284 O O . GLN A 1 278 ? 52.086 8.675 -85.739 1.00 93.69 278 GLN A O 1
ATOM 2289 N N . GLU A 1 279 ? 49.860 8.848 -85.730 1.00 93.00 279 GLU A N 1
ATOM 2290 C CA . GLU A 1 279 ? 49.674 8.351 -87.090 1.00 93.00 279 GLU A CA 1
ATOM 2291 C C . GLU A 1 279 ? 50.213 9.338 -88.122 1.00 93.00 279 GLU A C 1
ATOM 2293 O O . GLU A 1 279 ? 50.886 8.920 -89.061 1.00 93.00 279 GLU A O 1
ATOM 2298 N N . ALA A 1 280 ? 49.977 10.638 -87.942 1.00 93.44 280 ALA A N 1
ATOM 2299 C CA . ALA A 1 280 ? 50.539 11.681 -88.791 1.00 93.44 280 ALA A CA 1
ATOM 2300 C C . ALA A 1 280 ? 52.071 11.710 -88.700 1.00 93.44 280 ALA A C 1
ATOM 2302 O O . ALA A 1 280 ? 52.737 11.751 -89.731 1.00 93.44 280 ALA A O 1
ATOM 2303 N N . ALA A 1 281 ? 52.635 11.610 -87.491 1.00 93.19 281 ALA A N 1
ATOM 2304 C CA . ALA A 1 281 ? 54.075 11.503 -87.278 1.00 93.19 281 ALA A CA 1
ATOM 2305 C C . ALA A 1 281 ? 54.637 10.228 -87.914 1.00 93.19 281 ALA A C 1
ATOM 2307 O O . ALA A 1 281 ? 55.619 10.303 -88.641 1.00 93.19 281 ALA A O 1
ATOM 2308 N N . ARG A 1 282 ? 53.977 9.076 -87.740 1.00 93.31 282 ARG A N 1
ATOM 2309 C CA . ARG A 1 282 ? 54.360 7.813 -88.382 1.00 93.31 282 ARG A CA 1
ATOM 2310 C C . ARG A 1 282 ? 54.307 7.922 -89.903 1.00 93.31 282 ARG A C 1
ATOM 2312 O O . ARG A 1 282 ? 55.206 7.419 -90.563 1.00 93.31 282 ARG A O 1
ATOM 2319 N N . ARG A 1 283 ? 53.285 8.564 -90.478 1.00 93.19 283 ARG A N 1
ATOM 2320 C CA . ARG A 1 283 ? 53.198 8.816 -91.927 1.00 93.19 283 ARG A CA 1
ATOM 2321 C C . ARG A 1 283 ? 54.333 9.726 -92.389 1.00 93.19 283 ARG A C 1
ATOM 2323 O O . ARG A 1 283 ? 55.032 9.357 -93.318 1.00 93.19 283 ARG A O 1
ATOM 2330 N N . ALA A 1 284 ? 54.593 10.827 -91.687 1.00 91.25 284 ALA A N 1
ATOM 2331 C CA . ALA A 1 284 ? 55.704 11.727 -91.991 1.00 91.25 284 ALA A CA 1
ATOM 2332 C C . ALA A 1 284 ? 57.075 11.042 -91.849 1.00 91.25 284 ALA A C 1
ATOM 2334 O O . ALA A 1 284 ? 57.973 11.289 -92.648 1.00 91.25 284 ALA A O 1
ATOM 2335 N N . GLU A 1 285 ? 57.246 10.157 -90.865 1.00 91.56 285 GLU A N 1
ATOM 2336 C CA . GLU A 1 285 ? 58.439 9.326 -90.707 1.00 91.56 285 GLU A CA 1
ATOM 2337 C C . GLU A 1 285 ? 58.568 8.312 -91.838 1.00 91.56 285 GLU A C 1
ATOM 2339 O O . GLU A 1 285 ? 59.661 8.163 -92.372 1.00 91.56 285 GLU A O 1
ATOM 2344 N N . LEU A 1 286 ? 57.484 7.637 -92.232 1.00 91.25 286 LEU A N 1
ATOM 2345 C CA . LEU A 1 286 ? 57.478 6.726 -93.375 1.00 91.25 286 LEU A CA 1
ATOM 2346 C C . LEU A 1 286 ? 57.800 7.473 -94.671 1.00 91.25 286 LEU A C 1
ATOM 2348 O O . LEU A 1 286 ? 58.655 7.010 -95.418 1.00 91.25 286 LEU A O 1
ATOM 2352 N N . ASP A 1 287 ? 57.222 8.651 -94.899 1.00 89.88 287 ASP A N 1
ATOM 2353 C CA . ASP A 1 287 ? 57.531 9.513 -96.040 1.00 89.88 287 ASP A CA 1
ATOM 2354 C C . ASP A 1 287 ? 58.993 9.973 -95.996 1.00 89.88 287 ASP A C 1
ATOM 2356 O O . ASP A 1 287 ? 59.713 9.872 -96.987 1.00 89.88 287 ASP A O 1
ATOM 2360 N N . ALA A 1 288 ? 59.493 10.395 -94.832 1.00 90.62 288 ALA A N 1
ATOM 2361 C CA . ALA A 1 288 ? 60.892 10.759 -94.645 1.00 90.62 288 ALA A CA 1
ATOM 2362 C C . ALA A 1 288 ? 61.830 9.559 -94.814 1.00 90.62 288 ALA A C 1
ATOM 2364 O O . ALA A 1 288 ? 62.943 9.733 -95.302 1.00 90.62 288 ALA A O 1
ATOM 2365 N N . ILE A 1 289 ? 61.419 8.347 -94.433 1.00 87.38 289 ILE A N 1
ATOM 2366 C CA . ILE A 1 289 ? 62.146 7.104 -94.695 1.00 87.38 289 ILE A CA 1
ATOM 2367 C C . ILE A 1 289 ? 62.113 6.806 -96.184 1.00 87.38 289 ILE A C 1
ATOM 2369 O O . ILE A 1 289 ? 63.162 6.474 -96.704 1.00 87.38 289 ILE A O 1
ATOM 2373 N N . LEU A 1 290 ? 60.998 6.973 -96.892 1.00 89.69 290 LEU A N 1
ATOM 2374 C CA . LEU A 1 290 ? 60.938 6.824 -98.347 1.00 89.69 290 LEU A CA 1
ATOM 2375 C C . LEU A 1 290 ? 61.846 7.848 -99.043 1.00 89.69 290 LEU A C 1
ATOM 2377 O O . LEU A 1 290 ? 62.598 7.492 -99.950 1.00 89.69 290 LEU A O 1
ATOM 2381 N N . VAL A 1 291 ? 61.882 9.101 -98.582 1.00 88.38 291 VAL A N 1
ATOM 2382 C CA . VAL A 1 291 ? 62.828 10.120 -99.068 1.00 88.38 291 VAL A CA 1
ATOM 2383 C C . VAL A 1 291 ? 64.268 9.745 -98.717 1.00 88.38 291 VAL A C 1
ATOM 2385 O O . VAL A 1 291 ? 65.146 9.800 -99.568 1.00 88.38 291 VAL A O 1
ATOM 2388 N N . LYS A 1 292 ? 64.544 9.308 -97.487 1.00 87.81 292 LYS A N 1
ATOM 2389 C CA . LYS A 1 292 ? 65.882 8.880 -97.058 1.00 87.81 292 LYS A CA 1
ATOM 2390 C C . LYS A 1 292 ? 66.315 7.586 -97.717 1.00 87.81 292 LYS A C 1
ATOM 2392 O O . LYS A 1 292 ? 67.503 7.429 -97.904 1.00 87.81 292 LYS A O 1
ATOM 2397 N N . GLN A 1 293 ? 65.418 6.661 -98.032 1.00 83.38 293 GLN A N 1
ATOM 2398 C CA . GLN A 1 293 ? 65.689 5.403 -98.720 1.00 83.38 293 GLN A CA 1
ATOM 2399 C C . GLN A 1 293 ? 65.843 5.652 -100.205 1.00 83.38 293 GLN A C 1
ATOM 2401 O O . GLN A 1 293 ? 66.766 5.112 -100.777 1.00 83.38 293 GLN A O 1
ATOM 2406 N N . SER A 1 294 ? 65.057 6.523 -100.830 1.00 79.00 294 SER A N 1
ATOM 2407 C CA . SER A 1 294 ? 65.341 6.967 -102.199 1.00 79.00 294 SER A CA 1
ATOM 2408 C C . SER A 1 294 ? 66.663 7.737 -102.264 1.00 79.00 294 SER A C 1
ATOM 2410 O O . SER A 1 294 ? 67.457 7.521 -103.176 1.00 79.00 294 SER A O 1
ATOM 2412 N N . HIS A 1 295 ? 66.971 8.559 -101.257 1.00 78.88 295 HIS A N 1
ATOM 2413 C CA . HIS A 1 295 ? 68.255 9.241 -101.124 1.00 78.88 295 HIS A CA 1
ATOM 2414 C C . HIS A 1 295 ? 69.398 8.296 -100.736 1.00 78.88 295 HIS A C 1
ATOM 2416 O O . HIS A 1 295 ? 70.499 8.498 -101.210 1.00 78.88 295 HIS A O 1
ATOM 2422 N N . LYS A 1 296 ? 69.164 7.251 -99.934 1.00 76.81 296 LYS A N 1
ATOM 2423 C CA . LYS A 1 296 ? 70.125 6.191 -99.590 1.00 76.81 296 LYS A CA 1
ATOM 2424 C C . LYS A 1 296 ? 70.264 5.174 -100.695 1.00 76.81 296 LYS A C 1
ATOM 2426 O O . LYS A 1 296 ? 71.313 4.597 -100.779 1.00 76.81 296 LYS A O 1
ATOM 2431 N N . VAL A 1 297 ? 69.285 4.932 -101.545 1.00 75.00 297 VAL A N 1
ATOM 2432 C CA . VAL A 1 297 ? 69.476 4.169 -102.777 1.00 75.00 297 VAL A CA 1
ATOM 2433 C C . VAL A 1 297 ? 70.335 5.027 -103.695 1.00 75.00 297 VAL A C 1
ATOM 2435 O O . VAL A 1 297 ? 71.358 4.547 -104.154 1.00 75.00 297 VAL A O 1
ATOM 2438 N N . LYS A 1 298 ? 70.050 6.333 -103.823 1.00 67.62 298 LYS A N 1
ATOM 2439 C CA . LYS A 1 298 ? 70.947 7.290 -104.499 1.00 67.62 298 LYS A CA 1
ATOM 2440 C C . LYS A 1 298 ? 72.352 7.363 -103.878 1.00 67.62 298 LYS A C 1
ATOM 2442 O O . LYS A 1 298 ? 73.319 7.456 -104.617 1.00 67.62 298 LYS A O 1
ATOM 2447 N N . LEU A 1 299 ? 72.479 7.324 -102.552 1.00 60.72 299 LEU A N 1
ATOM 2448 C CA . LEU A 1 299 ? 73.748 7.455 -101.830 1.00 60.72 299 LEU A CA 1
ATOM 2449 C C . LEU A 1 299 ? 74.458 6.124 -101.591 1.00 60.72 299 LEU A C 1
ATOM 2451 O O . LEU A 1 299 ? 75.663 6.147 -101.479 1.00 60.72 299 LEU A O 1
ATOM 2455 N N . ALA A 1 300 ? 73.781 4.984 -101.499 1.00 56.31 300 ALA A N 1
ATOM 2456 C CA . ALA A 1 300 ? 74.359 3.638 -101.386 1.00 56.31 300 ALA A CA 1
ATOM 2457 C C . ALA A 1 300 ? 74.708 3.079 -102.768 1.00 56.31 300 ALA A C 1
ATOM 2459 O O . ALA A 1 300 ? 75.614 2.263 -102.868 1.00 56.31 300 ALA A O 1
ATOM 2460 N N . LEU A 1 301 ? 74.101 3.616 -103.835 1.00 56.06 301 LEU A N 1
ATOM 2461 C CA . LEU A 1 301 ? 74.738 3.657 -105.154 1.00 56.06 301 LEU A CA 1
ATOM 2462 C C . LEU A 1 301 ? 76.082 4.420 -105.128 1.00 56.06 301 LEU A C 1
ATOM 2464 O O . LEU A 1 301 ? 76.869 4.268 -106.053 1.00 56.06 301 LEU A O 1
ATOM 2468 N N . LEU A 1 302 ? 76.359 5.225 -104.094 1.00 54.84 302 LEU A N 1
ATOM 2469 C CA . LEU A 1 302 ? 77.533 6.101 -103.992 1.00 54.84 302 LEU A CA 1
ATOM 2470 C C . LEU A 1 302 ? 78.470 5.823 -102.795 1.00 54.84 302 LEU A C 1
ATOM 2472 O O . LEU A 1 302 ? 79.588 6.313 -102.836 1.00 54.84 302 LEU A O 1
ATOM 2476 N N . ASN A 1 303 ? 78.078 5.084 -101.746 1.00 56.97 303 ASN A N 1
ATOM 2477 C CA . ASN A 1 303 ? 78.886 4.827 -100.543 1.00 56.97 303 ASN A CA 1
ATOM 2478 C C . ASN A 1 303 ? 78.257 3.764 -99.615 1.00 56.97 303 ASN A C 1
ATOM 2480 O O . ASN A 1 303 ? 77.197 3.977 -99.023 1.00 56.97 303 ASN A O 1
ATOM 2484 N N . VAL A 1 304 ? 78.967 2.654 -99.407 1.00 50.03 304 VAL A N 1
ATOM 2485 C CA . VAL A 1 304 ? 78.670 1.615 -98.404 1.00 50.03 304 VAL A CA 1
ATOM 2486 C C . VAL A 1 304 ? 79.708 1.730 -97.281 1.00 50.03 304 VAL A C 1
ATOM 2488 O O . VAL A 1 304 ? 80.904 1.737 -97.560 1.00 50.03 304 VAL A O 1
ATOM 2491 N N . LYS A 1 305 ? 79.274 1.823 -96.014 1.00 56.69 305 LYS A N 1
ATOM 2492 C CA . LYS A 1 305 ? 80.153 1.728 -94.829 1.00 56.69 305 LYS A CA 1
ATOM 2493 C C . LYS A 1 305 ? 79.811 0.493 -93.985 1.00 56.69 305 LYS A C 1
ATOM 2495 O O . LYS A 1 305 ? 78.651 0.088 -93.930 1.00 56.69 305 LYS A O 1
ATOM 2500 N N . SER A 1 306 ? 80.856 -0.086 -93.389 1.00 57.91 306 SER A N 1
ATOM 2501 C CA . SER A 1 306 ? 80.925 -1.412 -92.751 1.00 57.91 306 SER A CA 1
ATOM 2502 C C . SER A 1 306 ? 80.040 -1.574 -91.504 1.00 57.91 306 SER A C 1
ATOM 2504 O O . SER A 1 306 ? 79.820 -0.632 -90.748 1.00 57.91 306 SER A O 1
ATOM 2506 N N . ALA A 1 307 ? 79.555 -2.802 -91.292 1.00 56.38 307 ALA A N 1
ATOM 2507 C CA . ALA A 1 307 ? 78.615 -3.223 -90.251 1.00 56.38 307 ALA A CA 1
ATOM 2508 C C . ALA A 1 307 ? 79.212 -3.317 -88.827 1.00 56.38 307 ALA A C 1
ATOM 2510 O O . ALA A 1 307 ? 78.468 -3.519 -87.870 1.00 56.38 307 ALA A O 1
ATOM 2511 N N . GLU A 1 308 ? 80.525 -3.159 -88.670 1.00 56.88 308 GLU A N 1
ATOM 2512 C CA . GLU A 1 308 ? 81.231 -3.450 -87.413 1.00 56.88 308 GLU A CA 1
ATOM 2513 C C . GLU A 1 308 ? 81.160 -2.318 -86.374 1.00 56.88 308 GLU A C 1
ATOM 2515 O O . GLU A 1 308 ? 81.102 -2.585 -85.176 1.00 56.88 308 GLU A O 1
ATOM 2520 N N . GLU A 1 309 ? 81.079 -1.054 -86.797 1.00 58.59 309 GLU A N 1
ATOM 2521 C CA . GLU A 1 309 ? 80.977 0.086 -85.867 1.00 58.59 309 GLU A CA 1
ATOM 2522 C C . GLU A 1 309 ? 79.601 0.159 -85.194 1.00 58.59 309 GLU A C 1
ATOM 2524 O O . GLU A 1 309 ? 79.477 0.546 -84.034 1.00 58.59 309 GLU A O 1
ATOM 2529 N N . LYS A 1 310 ? 78.562 -0.303 -85.895 1.00 60.44 310 LYS A N 1
ATOM 2530 C CA . LYS A 1 310 ? 77.189 -0.306 -85.388 1.00 60.44 310 LYS A CA 1
ATOM 2531 C C . LYS A 1 310 ? 76.974 -1.335 -84.274 1.00 60.44 310 LYS A C 1
ATOM 2533 O O . LYS A 1 310 ? 76.139 -1.121 -83.405 1.00 60.44 310 LYS A O 1
ATOM 2538 N N . ALA A 1 311 ? 77.733 -2.429 -84.285 1.00 62.84 311 ALA A N 1
ATOM 2539 C CA . ALA A 1 311 ? 77.626 -3.470 -83.270 1.00 62.84 311 ALA A CA 1
ATOM 2540 C C . ALA A 1 311 ? 78.152 -3.010 -81.897 1.00 62.84 311 ALA A C 1
ATOM 2542 O O . ALA A 1 311 ? 77.601 -3.406 -80.875 1.00 62.84 311 ALA A O 1
ATOM 2543 N N . ARG A 1 312 ? 79.162 -2.127 -81.854 1.00 66.38 312 ARG A N 1
ATOM 2544 C CA . ARG A 1 312 ? 79.758 -1.670 -80.585 1.00 66.38 312 ARG A CA 1
ATOM 2545 C C . ARG A 1 312 ? 78.882 -0.687 -79.808 1.00 66.38 312 ARG A C 1
ATOM 2547 O O . ARG A 1 312 ? 78.830 -0.754 -78.586 1.00 66.38 312 ARG A O 1
ATOM 2554 N N . GLU A 1 313 ? 78.148 0.187 -80.494 1.00 69.50 313 GLU A N 1
ATOM 2555 C CA . GLU A 1 313 ? 77.263 1.156 -79.827 1.00 69.50 313 GLU A CA 1
ATOM 2556 C C . GLU A 1 313 ? 76.057 0.498 -79.135 1.00 69.50 313 GLU A C 1
ATOM 2558 O O . GLU A 1 313 ? 75.552 1.009 -78.131 1.00 69.50 313 GLU A O 1
ATOM 2563 N N . ASP A 1 314 ? 75.583 -0.635 -79.655 1.00 70.38 314 ASP A N 1
ATOM 2564 C CA . ASP A 1 314 ? 74.436 -1.345 -79.084 1.00 70.38 314 ASP A CA 1
ATOM 2565 C C . ASP A 1 314 ? 74.822 -2.152 -77.824 1.00 70.38 314 ASP A C 1
ATOM 2567 O O . ASP A 1 314 ? 74.007 -2.283 -76.904 1.00 70.38 314 ASP A O 1
ATOM 2571 N N . GLU A 1 315 ? 76.077 -2.604 -77.710 1.00 71.31 315 GLU A N 1
ATOM 2572 C CA . GLU A 1 315 ? 76.602 -3.284 -76.513 1.00 71.31 315 GLU A CA 1
ATOM 2573 C C . GLU A 1 315 ? 76.701 -2.342 -75.299 1.00 71.31 315 GLU A C 1
ATOM 2575 O O . GLU A 1 315 ? 76.293 -2.699 -74.188 1.00 71.31 315 GLU A O 1
ATOM 2580 N N . GLU A 1 316 ? 77.158 -1.103 -75.499 1.00 73.06 316 GLU A N 1
ATOM 2581 C CA . GLU A 1 316 ? 77.286 -0.111 -74.420 1.00 73.06 316 GLU A CA 1
ATOM 2582 C C . GLU A 1 316 ? 75.922 0.298 -73.840 1.00 73.06 316 GLU A C 1
ATOM 2584 O O . GLU A 1 316 ? 75.756 0.449 -72.623 1.00 73.06 316 GLU A O 1
ATOM 2589 N N . ARG A 1 317 ? 74.900 0.407 -74.695 1.00 75.44 317 ARG A N 1
ATOM 2590 C CA . ARG A 1 317 ? 73.530 0.730 -74.266 1.00 75.44 317 ARG A CA 1
ATOM 2591 C C . ARG A 1 317 ? 72.902 -0.397 -73.451 1.00 75.44 317 ARG A C 1
ATOM 2593 O O . ARG A 1 317 ? 72.191 -0.122 -72.482 1.00 75.44 317 ARG A O 1
ATOM 2600 N N . ALA A 1 318 ? 73.178 -1.652 -73.803 1.00 72.00 318 ALA A N 1
ATOM 2601 C CA . ALA A 1 318 ? 72.658 -2.808 -73.077 1.00 72.00 318 ALA A CA 1
ATOM 2602 C C . ALA A 1 318 ? 73.187 -2.870 -71.631 1.00 72.00 318 ALA A C 1
ATOM 2604 O O . ALA A 1 318 ? 72.425 -3.155 -70.701 1.00 72.00 318 ALA A O 1
ATOM 2605 N N . LEU A 1 319 ? 74.464 -2.537 -71.417 1.00 74.00 319 LEU A N 1
ATOM 2606 C CA . LEU A 1 319 ? 75.084 -2.533 -70.087 1.00 74.00 319 LEU A CA 1
ATOM 2607 C C . LEU A 1 319 ? 74.523 -1.431 -69.174 1.00 74.00 319 LEU A C 1
ATOM 2609 O O . LEU A 1 319 ? 74.239 -1.686 -67.999 1.00 74.00 319 LEU A O 1
ATOM 2613 N N . ALA A 1 320 ? 74.286 -0.230 -69.709 1.00 75.50 320 ALA A N 1
ATOM 2614 C CA . ALA A 1 320 ? 73.723 0.882 -68.941 1.00 75.50 320 ALA A CA 1
ATOM 2615 C C . ALA A 1 320 ? 72.302 0.584 -68.419 1.00 75.50 320 ALA A C 1
ATOM 2617 O O . ALA A 1 320 ? 71.963 0.906 -67.276 1.00 75.50 320 ALA A O 1
ATOM 2618 N N . VAL A 1 321 ? 71.476 -0.090 -69.227 1.00 78.50 321 VAL A N 1
ATOM 2619 C CA . VAL A 1 321 ? 70.107 -0.470 -68.842 1.00 78.50 321 VAL A CA 1
ATOM 2620 C C . VAL A 1 321 ? 70.112 -1.520 -67.728 1.00 78.50 321 VAL A C 1
ATOM 2622 O O . VAL A 1 321 ? 69.347 -1.397 -66.769 1.00 78.50 321 VAL A O 1
ATOM 2625 N N . GLN A 1 322 ? 70.999 -2.517 -67.796 1.00 74.06 322 GLN A N 1
ATOM 2626 C CA . GLN A 1 322 ? 71.097 -3.544 -66.753 1.00 74.06 322 GLN A CA 1
ATOM 2627 C C . GLN A 1 322 ? 71.519 -2.963 -65.395 1.00 74.06 322 GLN A C 1
ATOM 2629 O O . GLN A 1 322 ? 70.990 -3.378 -64.361 1.00 74.06 322 GLN A O 1
ATOM 2634 N N . ALA A 1 323 ? 72.421 -1.977 -65.378 1.00 77.25 323 ALA A N 1
ATOM 2635 C CA . ALA A 1 323 ? 72.842 -1.312 -64.144 1.00 77.25 323 ALA A CA 1
ATOM 2636 C C . ALA A 1 323 ? 71.695 -0.521 -63.481 1.00 77.25 323 ALA A C 1
ATOM 2638 O O . ALA A 1 323 ? 71.498 -0.609 -62.267 1.00 77.25 323 ALA A O 1
ATOM 2639 N N . ALA A 1 324 ? 70.887 0.193 -64.271 1.00 80.06 324 ALA A N 1
ATOM 2640 C CA . ALA A 1 324 ? 69.765 0.983 -63.762 1.00 80.06 324 ALA A CA 1
ATOM 2641 C C . ALA A 1 324 ? 68.637 0.122 -63.159 1.00 80.06 324 ALA A C 1
ATOM 2643 O O . ALA A 1 324 ? 68.004 0.522 -62.179 1.00 80.06 324 ALA A O 1
ATOM 2644 N N . VAL A 1 325 ? 68.391 -1.069 -63.716 1.00 81.56 325 VAL A N 1
ATOM 2645 C CA . VAL A 1 325 ? 67.387 -2.008 -63.185 1.00 81.56 325 VAL A CA 1
ATOM 2646 C C . VAL A 1 325 ? 67.808 -2.536 -61.812 1.00 81.56 325 VAL A C 1
ATOM 2648 O O . VAL A 1 325 ? 67.019 -2.467 -60.870 1.00 81.56 325 VAL A O 1
ATOM 2651 N N . ARG A 1 326 ? 69.072 -2.957 -61.658 1.00 78.69 326 ARG A N 1
ATOM 2652 C CA . ARG A 1 326 ? 69.594 -3.472 -60.378 1.00 78.69 326 ARG A CA 1
ATOM 2653 C C . ARG A 1 326 ? 69.546 -2.428 -59.255 1.00 78.69 326 ARG A C 1
ATOM 2655 O O . ARG A 1 326 ? 69.238 -2.773 -58.117 1.00 78.69 326 ARG A O 1
ATOM 2662 N N . ALA A 1 327 ? 69.793 -1.152 -59.564 1.00 80.94 327 ALA A N 1
ATOM 2663 C CA . ALA A 1 327 ? 69.707 -0.069 -58.581 1.00 80.94 327 ALA A CA 1
ATOM 2664 C C . ALA A 1 327 ? 68.274 0.128 -58.044 1.00 80.94 327 ALA A C 1
ATOM 2666 O O . ALA A 1 327 ? 68.067 0.225 -56.835 1.00 80.94 327 ALA A O 1
ATOM 2667 N N . ARG A 1 328 ? 67.265 0.105 -58.924 1.00 83.38 328 ARG A N 1
ATOM 2668 C CA . ARG A 1 328 ? 65.850 0.242 -58.528 1.00 83.38 328 ARG A CA 1
ATOM 2669 C C . ARG A 1 328 ? 65.352 -0.937 -57.693 1.00 83.38 328 ARG A C 1
ATOM 2671 O O . ARG A 1 328 ? 64.541 -0.755 -56.785 1.00 83.38 328 ARG A O 1
ATOM 2678 N N . GLU A 1 329 ? 65.823 -2.146 -57.990 1.00 81.12 329 GLU A N 1
ATOM 2679 C CA . GLU A 1 329 ? 65.480 -3.344 -57.217 1.00 81.12 329 GLU A CA 1
ATOM 2680 C C . GLU A 1 329 ? 66.006 -3.264 -55.776 1.00 81.12 329 GLU A C 1
ATOM 2682 O O . GLU A 1 329 ? 65.275 -3.606 -54.841 1.00 81.12 329 GLU A O 1
ATOM 2687 N N . ALA A 1 330 ? 67.220 -2.739 -55.578 1.00 80.31 330 ALA A N 1
ATOM 2688 C CA . ALA A 1 330 ? 67.810 -2.550 -54.253 1.00 80.31 330 ALA A CA 1
ATOM 2689 C C . ALA A 1 330 ? 67.021 -1.541 -53.392 1.00 80.31 330 ALA A C 1
ATOM 2691 O O . ALA A 1 330 ? 66.680 -1.838 -52.244 1.00 80.31 330 ALA A O 1
ATOM 2692 N N . GLU A 1 331 ? 66.636 -0.389 -53.952 1.00 86.25 331 GLU A N 1
ATOM 2693 C CA . GLU A 1 331 ? 65.859 0.637 -53.234 1.00 86.25 331 GLU A CA 1
ATOM 2694 C C . GLU A 1 331 ? 64.480 0.126 -52.779 1.00 86.25 331 GLU A C 1
ATOM 2696 O O . GLU A 1 331 ? 64.021 0.400 -51.663 1.00 86.25 331 GLU A O 1
ATOM 2701 N N . LEU A 1 332 ? 63.809 -0.668 -53.620 1.00 85.81 332 LEU A N 1
ATOM 2702 C CA . LEU A 1 332 ? 62.514 -1.259 -53.281 1.00 85.81 332 LEU A CA 1
ATOM 2703 C C . LEU A 1 332 ? 62.616 -2.277 -52.139 1.00 85.81 332 LEU A C 1
ATOM 2705 O O . LEU A 1 332 ? 61.684 -2.378 -51.331 1.00 85.81 332 LEU A O 1
ATOM 2709 N N . LEU A 1 333 ? 63.716 -3.029 -52.056 1.00 84.44 333 LEU A N 1
ATOM 2710 C CA . LEU A 1 333 ? 63.955 -3.961 -50.953 1.00 84.44 333 LEU A CA 1
ATOM 2711 C C . LEU A 1 333 ? 64.170 -3.213 -49.634 1.00 84.44 333 LEU A C 1
ATOM 2713 O O . LEU A 1 333 ? 63.517 -3.551 -48.642 1.00 84.44 333 LEU A O 1
ATOM 2717 N N . GLU A 1 334 ? 64.964 -2.141 -49.628 1.00 87.88 334 GLU A N 1
ATOM 2718 C CA . GLU A 1 334 ? 65.160 -1.322 -48.427 1.00 87.88 334 GLU A CA 1
ATOM 2719 C C . GLU A 1 334 ? 63.855 -0.701 -47.914 1.00 87.88 334 GLU A C 1
ATOM 2721 O O . GLU A 1 334 ? 63.567 -0.740 -46.714 1.00 87.88 334 GLU A O 1
ATOM 2726 N N . LEU A 1 335 ? 63.018 -0.161 -48.805 1.00 86.69 335 LEU A N 1
ATOM 2727 C CA . LEU A 1 335 ? 61.723 0.409 -48.422 1.00 86.69 335 LEU A CA 1
ATOM 2728 C C . LEU A 1 335 ? 60.779 -0.649 -47.843 1.00 86.69 335 LEU A C 1
ATOM 2730 O O . LEU A 1 335 ? 60.055 -0.376 -46.879 1.00 86.69 335 LEU A O 1
ATOM 2734 N N . LYS A 1 336 ? 60.785 -1.867 -48.399 1.00 88.19 336 LYS A N 1
ATOM 2735 C CA . LYS A 1 336 ? 60.011 -2.992 -47.855 1.00 88.19 336 LYS A CA 1
ATOM 2736 C C . LYS A 1 336 ? 60.503 -3.375 -46.462 1.00 88.19 336 LYS A C 1
ATOM 2738 O O . LYS A 1 336 ? 59.673 -3.602 -45.580 1.00 88.19 336 LYS A O 1
ATOM 2743 N N . GLU A 1 337 ? 61.812 -3.410 -46.231 1.00 88.19 337 GLU A N 1
ATOM 2744 C CA . GLU A 1 337 ? 62.363 -3.682 -44.902 1.00 88.19 337 GLU A CA 1
ATOM 2745 C C . GLU A 1 337 ? 62.026 -2.590 -43.884 1.00 88.19 337 GLU A C 1
ATOM 2747 O O . GLU A 1 337 ? 61.594 -2.908 -42.773 1.00 88.19 337 GLU A O 1
ATOM 2752 N N . ARG A 1 338 ? 62.149 -1.309 -44.256 1.00 88.06 338 ARG A N 1
ATOM 2753 C CA . ARG A 1 338 ? 61.783 -0.181 -43.381 1.00 88.06 338 ARG A CA 1
ATOM 2754 C C . ARG A 1 338 ? 60.310 -0.251 -42.976 1.00 88.06 338 ARG A C 1
ATOM 2756 O O . ARG A 1 338 ? 60.007 -0.220 -41.784 1.00 88.06 338 ARG A O 1
ATOM 2763 N N . LYS A 1 339 ? 59.406 -0.486 -43.935 1.00 91.25 339 LYS A N 1
ATOM 2764 C CA . LYS A 1 339 ? 57.968 -0.665 -43.662 1.00 91.25 339 LYS A CA 1
ATOM 2765 C C . LYS A 1 339 ? 57.686 -1.858 -42.743 1.00 91.25 339 LYS A C 1
ATOM 2767 O O . LYS A 1 339 ? 56.864 -1.739 -41.838 1.00 91.25 339 LYS A O 1
ATOM 2772 N N . LYS A 1 340 ? 58.380 -2.990 -42.927 1.00 89.56 340 LYS A N 1
ATOM 2773 C CA . LYS A 1 340 ? 58.256 -4.159 -42.034 1.00 89.56 340 LYS A CA 1
ATOM 2774 C C . LYS A 1 340 ? 58.694 -3.830 -40.602 1.00 89.56 340 LYS A C 1
ATOM 2776 O O . LYS A 1 340 ? 57.982 -4.173 -39.660 1.00 89.56 340 LYS A O 1
ATOM 2781 N N . ARG A 1 341 ? 59.822 -3.131 -40.427 1.00 91.06 341 ARG A N 1
ATOM 2782 C CA . ARG A 1 341 ? 60.333 -2.729 -39.101 1.00 91.06 341 ARG A CA 1
ATOM 2783 C C . ARG A 1 341 ? 59.404 -1.728 -38.409 1.00 91.06 341 ARG A C 1
ATOM 2785 O O . ARG A 1 341 ? 59.143 -1.863 -37.216 1.00 91.06 341 ARG A O 1
ATOM 2792 N N . GLU A 1 342 ? 58.865 -0.755 -39.138 1.00 91.50 342 GLU A N 1
ATOM 2793 C CA . GLU A 1 342 ? 57.900 0.211 -38.598 1.00 91.50 342 GLU A CA 1
ATOM 2794 C C . GLU A 1 342 ? 56.568 -0.439 -38.210 1.00 91.50 342 GLU A C 1
ATOM 2796 O O . GLU A 1 342 ? 56.032 -0.148 -37.139 1.00 91.50 342 GLU A O 1
ATOM 2801 N N . ALA A 1 343 ? 56.050 -1.354 -39.036 1.00 90.69 343 ALA A N 1
ATOM 2802 C CA . ALA A 1 343 ? 54.845 -2.114 -38.714 1.00 90.69 343 ALA A CA 1
ATOM 2803 C C . ALA A 1 343 ? 55.039 -2.963 -37.446 1.00 90.69 343 ALA A C 1
ATOM 2805 O O . ALA A 1 343 ? 54.185 -2.935 -36.559 1.00 90.69 343 ALA A O 1
ATOM 2806 N N . ALA A 1 344 ? 56.186 -3.640 -37.312 1.00 91.62 344 ALA A N 1
ATOM 2807 C CA . ALA A 1 344 ? 56.523 -4.407 -36.114 1.00 91.62 344 ALA A CA 1
ATOM 2808 C C . ALA A 1 344 ? 56.603 -3.517 -34.859 1.00 91.62 344 ALA A C 1
ATOM 2810 O O . ALA A 1 344 ? 56.044 -3.863 -33.820 1.00 91.62 344 ALA A O 1
ATOM 2811 N N . ARG A 1 345 ? 57.219 -2.329 -34.954 1.00 93.12 345 ARG A N 1
ATOM 2812 C CA . ARG A 1 345 ? 57.271 -1.360 -33.842 1.00 93.12 345 ARG A CA 1
ATOM 2813 C C . ARG A 1 345 ? 55.877 -0.913 -33.398 1.00 93.12 345 ARG A C 1
ATOM 2815 O O . ARG A 1 345 ? 55.597 -0.919 -32.201 1.00 93.12 345 ARG A O 1
ATOM 2822 N N . LYS A 1 346 ? 54.989 -0.583 -34.343 1.00 93.38 346 LYS A N 1
ATOM 2823 C CA . LYS A 1 346 ? 53.600 -0.192 -34.042 1.00 93.38 346 LYS A CA 1
ATOM 2824 C C . LYS A 1 346 ? 52.811 -1.329 -33.390 1.00 93.38 346 LYS A C 1
ATOM 2826 O O . LYS A 1 346 ? 52.069 -1.084 -32.445 1.00 93.38 346 LYS A O 1
ATOM 2831 N N . GLN A 1 347 ? 52.996 -2.569 -33.850 1.00 91.00 347 GLN A N 1
ATOM 2832 C CA . GLN A 1 347 ? 52.357 -3.740 -33.240 1.00 91.00 347 GLN A CA 1
ATOM 2833 C C . GLN A 1 347 ? 52.819 -3.957 -31.795 1.00 91.00 347 GLN A C 1
ATOM 2835 O O . GLN A 1 347 ? 51.987 -4.183 -30.920 1.00 91.00 347 GLN A O 1
ATOM 2840 N N . VAL A 1 348 ? 54.121 -3.829 -31.518 1.00 94.00 348 VAL A N 1
ATOM 2841 C CA . VAL A 1 348 ? 54.653 -3.943 -30.151 1.00 94.00 348 VAL A CA 1
ATOM 2842 C C . VAL A 1 348 ? 54.088 -2.846 -29.246 1.00 94.00 348 VAL A C 1
ATOM 2844 O O . VAL A 1 348 ? 53.614 -3.161 -28.159 1.00 94.00 348 VAL A O 1
ATOM 2847 N N . GLN A 1 349 ? 54.057 -1.591 -29.705 1.00 93.50 349 GLN A N 1
ATOM 2848 C CA . GLN A 1 349 ? 53.488 -0.470 -28.943 1.00 93.50 349 GLN A CA 1
ATOM 2849 C C . GLN A 1 349 ? 51.986 -0.644 -28.661 1.00 93.50 349 GLN A C 1
ATOM 2851 O O . GLN A 1 349 ? 51.519 -0.378 -27.555 1.00 93.50 349 GLN A O 1
ATOM 2856 N N . ALA A 1 350 ? 51.215 -1.140 -29.631 1.00 92.56 350 ALA A N 1
ATOM 2857 C CA . ALA A 1 350 ? 49.799 -1.434 -29.421 1.00 92.56 350 ALA A CA 1
ATOM 2858 C C . ALA A 1 350 ? 49.598 -2.545 -28.374 1.00 92.56 350 ALA A C 1
ATOM 2860 O O . ALA A 1 350 ? 48.723 -2.443 -27.513 1.00 92.56 350 ALA A O 1
ATOM 2861 N N . LEU A 1 351 ? 50.435 -3.589 -28.403 1.00 93.31 351 LEU A N 1
ATOM 2862 C CA . LEU A 1 351 ? 50.382 -4.679 -27.427 1.00 93.31 351 LEU A CA 1
ATOM 2863 C C . LEU A 1 351 ? 50.792 -4.234 -26.017 1.00 93.31 351 LEU A C 1
ATOM 2865 O O . LEU A 1 351 ? 50.217 -4.727 -25.045 1.00 93.31 351 LEU A O 1
ATOM 2869 N N . THR A 1 352 ? 51.760 -3.324 -25.873 1.00 93.81 352 THR A N 1
ATOM 2870 C CA . THR A 1 352 ? 52.138 -2.782 -24.557 1.00 93.81 352 THR A CA 1
ATOM 2871 C C . THR A 1 352 ? 51.014 -1.940 -23.966 1.00 93.81 352 THR A C 1
ATOM 2873 O O . THR A 1 352 ? 50.612 -2.207 -22.835 1.00 93.81 352 THR A O 1
ATOM 2876 N N . LEU A 1 353 ? 50.417 -1.039 -24.756 1.00 95.19 353 LEU A N 1
ATOM 2877 C CA . LEU A 1 353 ? 49.273 -0.229 -24.320 1.00 95.19 353 LEU A CA 1
ATOM 2878 C C . LEU A 1 353 ? 48.076 -1.103 -23.925 1.00 95.19 353 LEU A C 1
ATOM 2880 O O . LEU A 1 353 ? 47.474 -0.896 -22.875 1.00 95.19 353 LEU A O 1
ATOM 2884 N N . GLN A 1 354 ? 47.774 -2.149 -24.701 1.00 93.44 354 GLN A N 1
ATOM 2885 C CA . GLN A 1 354 ? 46.695 -3.080 -24.363 1.00 93.44 354 GLN A CA 1
ATOM 2886 C C . GLN A 1 354 ? 46.969 -3.839 -23.052 1.00 93.44 354 GLN A C 1
ATOM 2888 O O . GLN A 1 354 ? 46.049 -4.109 -22.276 1.00 93.44 354 GLN A O 1
ATOM 2893 N N . LYS A 1 355 ? 48.226 -4.222 -22.791 1.00 94.88 355 LYS A N 1
ATOM 2894 C CA . LYS A 1 355 ? 48.610 -4.875 -21.530 1.00 94.88 355 LYS A CA 1
ATOM 2895 C C . LYS A 1 355 ? 48.478 -3.921 -20.345 1.00 94.88 355 LYS A C 1
ATOM 2897 O O . LYS A 1 355 ? 47.992 -4.347 -19.300 1.00 94.88 355 LYS A O 1
ATOM 2902 N N . GLU A 1 356 ? 48.888 -2.668 -20.499 1.00 94.88 356 GLU A N 1
ATOM 2903 C CA . GLU A 1 356 ? 48.762 -1.629 -19.471 1.00 94.88 356 GLU A CA 1
ATOM 2904 C C . GLU A 1 356 ? 47.298 -1.310 -19.168 1.00 94.88 356 GLU A C 1
ATOM 2906 O O . GLU A 1 356 ? 46.910 -1.305 -18.003 1.00 94.88 356 GLU A O 1
ATOM 2911 N N . GLU A 1 357 ? 46.457 -1.177 -20.195 1.00 93.88 357 GLU A N 1
ATOM 2912 C CA . GLU A 1 357 ? 45.017 -0.968 -20.036 1.00 93.88 357 GLU A CA 1
ATOM 2913 C C . GLU A 1 357 ? 44.337 -2.152 -19.329 1.00 93.88 357 GLU A C 1
ATOM 2915 O O . GLU A 1 357 ? 43.513 -1.976 -18.432 1.00 93.88 357 GLU A O 1
ATOM 2920 N N . LYS A 1 358 ? 44.697 -3.393 -19.678 1.00 93.69 358 LYS A N 1
ATOM 2921 C CA . LYS A 1 358 ? 44.177 -4.575 -18.972 1.00 93.69 358 LYS A CA 1
ATOM 2922 C C . LYS A 1 358 ? 44.617 -4.605 -17.508 1.00 93.69 358 LYS A C 1
ATOM 2924 O O . LYS A 1 358 ? 43.826 -5.009 -16.658 1.00 93.69 358 LYS A O 1
ATOM 2929 N N . LYS A 1 359 ? 45.854 -4.198 -17.207 1.00 95.12 359 LYS A N 1
ATOM 2930 C CA . LYS A 1 359 ? 46.356 -4.100 -15.828 1.00 95.12 359 LYS A CA 1
ATOM 2931 C C . LYS A 1 359 ? 45.632 -3.006 -15.045 1.00 95.12 359 LYS A C 1
ATOM 2933 O O . LYS A 1 359 ? 45.202 -3.271 -13.928 1.00 95.12 359 LYS A O 1
ATOM 2938 N N . SER A 1 360 ? 45.444 -1.819 -15.623 1.00 93.56 360 SER A N 1
ATOM 2939 C CA . SER A 1 360 ? 44.750 -0.715 -14.952 1.00 93.56 360 SER A CA 1
ATOM 2940 C C . SER A 1 360 ? 43.286 -1.054 -14.681 1.00 93.56 360 SER A C 1
ATOM 2942 O O . SER A 1 360 ? 42.834 -0.893 -13.552 1.00 93.56 360 SER A O 1
ATOM 2944 N N . ARG A 1 361 ? 42.574 -1.632 -15.659 1.00 93.88 361 ARG A N 1
ATOM 2945 C CA . ARG A 1 361 ? 41.197 -2.119 -15.473 1.00 93.88 361 ARG A CA 1
ATOM 2946 C C . ARG A 1 361 ? 41.096 -3.151 -14.348 1.00 93.88 361 ARG A C 1
ATOM 2948 O O . ARG A 1 361 ? 40.192 -3.056 -13.529 1.00 93.88 361 ARG A O 1
ATOM 2955 N N . ARG A 1 362 ? 42.032 -4.107 -14.274 1.00 93.69 362 ARG A N 1
ATOM 2956 C CA . ARG A 1 362 ? 42.073 -5.091 -13.177 1.00 93.69 362 ARG A CA 1
ATOM 2957 C C . ARG A 1 362 ? 42.280 -4.430 -11.817 1.00 93.69 362 ARG A C 1
ATOM 2959 O O . ARG A 1 362 ? 41.553 -4.760 -10.895 1.00 93.69 362 ARG A O 1
ATOM 2966 N N . HIS A 1 363 ? 43.211 -3.486 -11.703 1.00 93.44 363 HIS A N 1
ATOM 2967 C CA . HIS A 1 363 ? 43.448 -2.783 -10.440 1.00 93.44 363 HIS A CA 1
ATOM 2968 C C . HIS A 1 363 ? 42.270 -1.910 -9.996 1.00 93.44 363 HIS A C 1
ATOM 2970 O O . HIS A 1 363 ? 42.051 -1.762 -8.799 1.00 93.44 363 HIS A O 1
ATOM 2976 N N . VAL A 1 364 ? 41.518 -1.323 -10.931 1.00 95.25 364 VAL A N 1
ATOM 2977 C CA . VAL A 1 364 ? 40.293 -0.581 -10.595 1.00 95.25 364 VAL A CA 1
ATOM 2978 C C . VAL A 1 364 ? 39.235 -1.532 -10.042 1.00 95.25 364 VAL A C 1
ATOM 2980 O O . VAL A 1 364 ? 38.735 -1.288 -8.950 1.00 95.25 364 VAL A O 1
ATOM 2983 N N . LEU A 1 365 ? 38.975 -2.648 -10.729 1.00 92.69 365 LEU A N 1
ATOM 2984 C CA . LEU A 1 365 ? 38.019 -3.657 -10.263 1.00 92.69 365 LEU A CA 1
ATOM 2985 C C . LEU A 1 365 ? 38.413 -4.242 -8.901 1.00 92.69 365 LEU A C 1
ATOM 2987 O O . LEU A 1 365 ? 37.572 -4.363 -8.024 1.00 92.69 365 LEU A O 1
ATOM 2991 N N . GLU A 1 366 ? 39.696 -4.534 -8.687 1.00 95.06 366 GLU A N 1
ATOM 2992 C CA . GLU A 1 366 ? 40.206 -5.039 -7.407 1.00 95.06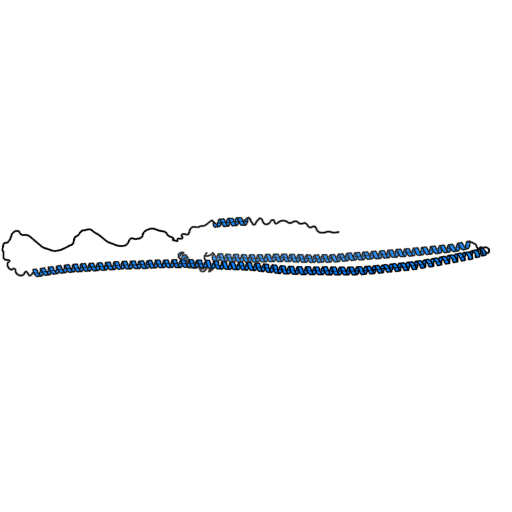 366 GLU A CA 1
ATOM 2993 C C . GLU A 1 366 ? 39.975 -4.043 -6.257 1.00 95.06 366 GLU A C 1
ATOM 2995 O O . GLU A 1 366 ? 39.615 -4.442 -5.150 1.00 95.06 366 GLU A O 1
ATOM 3000 N N . ARG A 1 367 ? 40.128 -2.735 -6.512 1.00 94.94 367 ARG A N 1
ATOM 3001 C CA . ARG A 1 367 ? 39.810 -1.689 -5.527 1.00 94.94 367 ARG A CA 1
ATOM 3002 C C . ARG A 1 367 ? 38.311 -1.593 -5.266 1.00 94.94 367 ARG A C 1
ATOM 3004 O O . ARG A 1 367 ? 37.916 -1.522 -4.110 1.00 94.94 367 ARG A O 1
ATOM 3011 N N . GLU A 1 368 ? 37.490 -1.630 -6.312 1.00 93.69 368 GLU A N 1
ATOM 3012 C CA . GLU A 1 368 ? 36.028 -1.609 -6.182 1.00 93.69 368 GLU A CA 1
ATOM 3013 C C . GLU A 1 368 ? 35.514 -2.825 -5.393 1.00 93.69 368 GLU A C 1
ATOM 3015 O O . GLU A 1 368 ? 34.665 -2.679 -4.513 1.00 93.69 368 GLU A O 1
ATOM 3020 N N . GLU A 1 369 ? 36.064 -4.014 -5.648 1.00 94.12 369 GLU A N 1
ATOM 3021 C CA . GLU A 1 369 ? 35.762 -5.240 -4.905 1.00 94.12 369 GLU A CA 1
ATOM 3022 C C . GLU A 1 369 ? 36.227 -5.155 -3.446 1.00 94.12 369 GLU A C 1
ATOM 3024 O O . GLU A 1 369 ? 35.488 -5.558 -2.546 1.00 94.12 369 GLU A O 1
ATOM 3029 N N . ALA A 1 370 ? 37.415 -4.602 -3.185 1.00 95.12 370 ALA A N 1
ATOM 3030 C CA . ALA A 1 370 ? 37.915 -4.395 -1.827 1.00 95.12 370 ALA A CA 1
ATOM 3031 C C . ALA A 1 370 ? 37.054 -3.390 -1.044 1.00 95.12 370 ALA A C 1
ATOM 3033 O O . ALA A 1 370 ? 36.703 -3.650 0.111 1.00 95.12 370 ALA A O 1
ATOM 3034 N N . ASP A 1 371 ? 36.656 -2.285 -1.675 1.00 95.69 371 ASP A N 1
ATOM 3035 C CA . ASP A 1 371 ? 35.761 -1.285 -1.092 1.00 95.69 371 ASP A CA 1
ATOM 3036 C C . ASP A 1 371 ? 34.379 -1.882 -0.813 1.00 95.69 371 ASP A C 1
ATOM 3038 O O . ASP A 1 371 ? 33.805 -1.661 0.256 1.00 95.69 371 ASP A O 1
ATOM 3042 N N . TYR A 1 372 ? 33.853 -2.681 -1.745 1.00 94.56 372 TYR A N 1
ATOM 3043 C CA . TYR A 1 372 ? 32.599 -3.403 -1.560 1.00 94.56 372 TYR A CA 1
ATOM 3044 C C . TYR A 1 372 ? 32.690 -4.409 -0.407 1.00 94.56 372 TYR A C 1
ATOM 3046 O O . TYR A 1 372 ? 31.825 -4.425 0.467 1.00 94.56 372 TYR A O 1
ATOM 3054 N N . ALA A 1 373 ? 33.758 -5.207 -0.347 1.00 94.75 373 ALA A N 1
ATOM 3055 C CA . ALA A 1 373 ? 33.980 -6.168 0.728 1.00 94.75 373 ALA A CA 1
ATOM 3056 C C . ALA A 1 373 ? 34.144 -5.479 2.091 1.00 94.75 373 ALA A C 1
ATOM 3058 O O . ALA A 1 373 ? 33.666 -5.995 3.102 1.00 94.75 373 ALA A O 1
ATOM 3059 N N . SER A 1 374 ? 34.795 -4.315 2.129 1.00 96.12 374 SER A N 1
ATOM 3060 C CA . SER A 1 374 ? 34.939 -3.500 3.337 1.00 96.12 374 SER A CA 1
ATOM 3061 C C . SER A 1 374 ? 33.586 -2.971 3.821 1.00 96.12 374 SER A C 1
ATOM 3063 O O . SER A 1 374 ? 33.231 -3.181 4.981 1.00 96.12 374 SER A O 1
ATOM 3065 N N . LYS A 1 375 ? 32.781 -2.385 2.921 1.00 95.69 375 LYS A N 1
ATOM 3066 C CA . LYS A 1 375 ? 31.413 -1.926 3.226 1.00 95.69 375 LYS A CA 1
ATOM 3067 C C . LYS A 1 375 ? 30.535 -3.070 3.720 1.00 95.69 375 LYS A C 1
ATOM 3069 O O . LYS A 1 375 ? 29.938 -2.962 4.781 1.00 95.69 375 LYS A O 1
ATOM 3074 N N . PHE A 1 376 ? 30.548 -4.203 3.021 1.00 94.00 376 PHE A N 1
ATOM 3075 C CA . PHE A 1 376 ? 29.779 -5.379 3.416 1.00 94.00 376 PHE A CA 1
ATOM 3076 C C . PHE A 1 376 ? 30.188 -5.906 4.800 1.00 94.00 376 PHE A C 1
ATOM 3078 O O . PHE A 1 376 ? 29.331 -6.260 5.607 1.00 94.00 376 PHE A O 1
ATOM 3085 N N . LYS A 1 377 ? 31.492 -5.937 5.112 1.00 96.62 377 LYS A N 1
ATOM 3086 C CA . LYS A 1 377 ? 31.975 -6.311 6.452 1.00 96.62 377 LYS A CA 1
ATOM 3087 C C . LYS A 1 377 ? 31.508 -5.324 7.522 1.00 96.62 377 LYS A C 1
ATOM 3089 O O . LYS A 1 377 ? 31.123 -5.770 8.599 1.00 96.62 377 LYS A O 1
ATOM 3094 N N . ALA A 1 378 ? 31.530 -4.023 7.238 1.00 95.94 378 ALA A N 1
ATOM 3095 C CA . ALA A 1 378 ? 31.049 -2.997 8.160 1.00 95.94 378 ALA A CA 1
ATOM 3096 C C . ALA A 1 378 ? 29.534 -3.119 8.407 1.00 95.94 378 ALA A C 1
ATOM 3098 O O . ALA A 1 378 ? 29.111 -3.126 9.560 1.00 95.94 378 ALA A O 1
ATOM 3099 N N . ASP A 1 379 ? 28.741 -3.310 7.350 1.00 94.00 379 ASP A N 1
ATOM 3100 C CA . ASP A 1 379 ? 27.289 -3.514 7.436 1.00 94.00 379 ASP A CA 1
ATOM 3101 C C . ASP A 1 379 ? 26.939 -4.799 8.201 1.00 94.00 379 ASP A C 1
ATOM 3103 O O . ASP A 1 379 ? 26.003 -4.846 8.997 1.00 94.00 379 ASP A O 1
ATOM 3107 N N . PHE A 1 380 ? 27.720 -5.862 8.004 1.00 94.19 380 PHE A N 1
ATOM 3108 C CA . PHE A 1 380 ? 27.544 -7.094 8.764 1.00 94.19 380 PHE A CA 1
ATOM 3109 C C . PHE A 1 380 ? 27.855 -6.894 10.254 1.00 94.19 380 PHE A C 1
ATOM 3111 O O . PHE A 1 380 ? 27.117 -7.385 11.109 1.00 94.19 380 PHE A O 1
ATOM 3118 N N . GLN A 1 381 ? 28.920 -6.155 10.580 1.00 96.00 381 GLN A N 1
ATOM 3119 C CA . GLN A 1 381 ? 29.278 -5.842 11.965 1.00 96.00 381 GLN A CA 1
ATOM 3120 C C . GLN A 1 381 ? 28.235 -4.947 12.644 1.00 96.00 381 GLN A C 1
ATOM 3122 O O . GLN A 1 381 ? 27.879 -5.214 13.792 1.00 96.00 381 GLN A O 1
ATOM 3127 N N . SER A 1 382 ? 27.713 -3.928 11.954 1.00 95.12 382 SER A N 1
ATOM 3128 C CA . SER A 1 382 ? 26.657 -3.065 12.496 1.00 95.12 382 SER A CA 1
ATOM 3129 C C . SER A 1 382 ? 25.377 -3.859 12.750 1.00 95.12 382 SER A C 1
ATOM 3131 O O . SER A 1 382 ? 24.836 -3.811 13.853 1.00 95.12 382 SER A O 1
ATOM 3133 N N . TRP A 1 383 ? 24.960 -4.699 11.799 1.00 96.56 383 TRP A N 1
ATOM 3134 C CA . TRP A 1 383 ? 23.824 -5.599 11.983 1.00 96.56 383 TRP A CA 1
ATOM 3135 C C . TRP A 1 383 ? 24.027 -6.561 13.164 1.00 96.56 383 TRP A C 1
ATOM 3137 O O . TRP A 1 383 ? 23.116 -6.760 13.969 1.00 96.56 383 TRP A O 1
ATOM 3147 N N . GLN A 1 384 ? 25.225 -7.135 13.329 1.00 96.19 384 GLN A N 1
ATOM 3148 C CA . GLN A 1 384 ? 25.531 -7.980 14.488 1.00 96.19 384 GLN A CA 1
ATOM 3149 C C . GLN A 1 384 ? 25.410 -7.212 15.811 1.00 96.19 384 GLN A C 1
ATOM 3151 O O . GLN A 1 384 ? 24.831 -7.737 16.765 1.00 96.19 384 GLN A O 1
ATOM 3156 N N . GLN A 1 385 ? 25.913 -5.977 15.874 1.00 95.31 385 GLN A N 1
ATOM 3157 C CA . GLN A 1 385 ? 25.785 -5.122 17.057 1.00 95.31 385 GLN A CA 1
ATOM 3158 C C . GLN A 1 385 ? 24.318 -4.792 17.360 1.00 95.31 385 GLN A C 1
ATOM 3160 O O . GLN A 1 385 ? 23.899 -4.886 18.513 1.00 95.31 385 GLN A O 1
ATOM 3165 N N . GLU A 1 386 ? 23.510 -4.492 16.341 1.00 95.25 386 GLU A N 1
ATOM 3166 C CA . GLU A 1 386 ? 22.070 -4.263 16.497 1.00 95.25 386 GLU A CA 1
ATOM 3167 C C . GLU A 1 386 ? 21.345 -5.498 17.044 1.00 95.25 386 GLU A C 1
ATOM 3169 O O . GLU A 1 386 ? 20.497 -5.377 17.930 1.00 95.25 386 GLU A O 1
ATOM 3174 N N . GLN A 1 387 ? 21.701 -6.698 16.574 1.00 94.56 387 GLN A N 1
ATOM 3175 C CA . GLN A 1 387 ? 21.134 -7.948 17.084 1.00 94.56 387 GLN A CA 1
ATOM 3176 C C . GLN A 1 387 ? 21.496 -8.193 18.552 1.00 94.56 387 GLN A C 1
ATOM 3178 O O . GLN A 1 387 ? 20.641 -8.627 19.330 1.00 94.56 387 GLN A O 1
ATOM 3183 N N . VAL A 1 388 ? 22.742 -7.918 18.949 1.00 95.50 388 VAL A N 1
ATOM 3184 C CA . VAL A 1 388 ? 23.170 -8.026 20.352 1.00 95.50 388 VAL A CA 1
ATOM 3185 C C . VAL A 1 388 ? 22.422 -7.007 21.213 1.00 95.50 388 VAL A C 1
ATOM 3187 O O . VAL A 1 388 ? 21.791 -7.400 22.191 1.00 95.50 388 VAL A O 1
ATOM 3190 N N . ALA A 1 389 ? 22.373 -5.739 20.800 1.00 95.56 389 ALA A N 1
ATOM 3191 C CA . ALA A 1 389 ? 21.660 -4.688 21.524 1.00 95.56 389 ALA A CA 1
ATOM 3192 C C . ALA A 1 389 ? 20.152 -4.978 21.650 1.00 95.56 389 ALA A C 1
ATOM 3194 O O . ALA A 1 389 ? 19.544 -4.724 22.690 1.00 95.56 389 ALA A O 1
ATOM 3195 N N . ALA A 1 390 ? 19.524 -5.545 20.615 1.00 94.75 390 ALA A N 1
ATOM 3196 C CA . ALA A 1 390 ? 18.126 -5.967 20.671 1.00 94.75 390 ALA A CA 1
ATOM 3197 C C . ALA A 1 390 ? 17.911 -7.097 21.691 1.00 94.75 390 ALA A C 1
ATOM 3199 O O . ALA A 1 390 ? 16.969 -7.039 22.486 1.00 94.75 390 ALA A O 1
ATOM 3200 N N . LYS A 1 391 ? 18.800 -8.100 21.716 1.00 94.88 391 LYS A N 1
ATOM 3201 C CA . LYS A 1 391 ? 18.761 -9.185 22.710 1.00 94.88 391 LYS A CA 1
ATOM 3202 C C . LYS A 1 391 ? 18.968 -8.662 24.130 1.00 94.88 391 LYS A C 1
ATOM 3204 O O . LYS A 1 391 ? 18.239 -9.076 25.029 1.00 94.88 391 LYS A O 1
ATOM 3209 N N . GLU A 1 392 ? 19.897 -7.732 24.330 1.00 96.06 392 GLU A N 1
ATOM 3210 C CA . GLU A 1 392 ? 20.138 -7.092 25.626 1.00 96.06 392 GLU A CA 1
ATOM 3211 C C . GLU A 1 392 ? 18.921 -6.301 26.108 1.00 96.06 392 GLU A C 1
ATOM 3213 O O . GLU A 1 392 ? 18.515 -6.468 27.255 1.00 96.06 392 GLU A O 1
ATOM 3218 N N . LYS A 1 393 ? 18.265 -5.523 25.235 1.00 96.06 393 LYS A N 1
ATOM 3219 C CA . LYS A 1 393 ? 17.020 -4.807 25.573 1.00 96.06 393 LYS A CA 1
ATOM 3220 C C . LYS A 1 393 ? 15.907 -5.760 26.009 1.00 96.06 393 LYS A C 1
ATOM 3222 O O . LYS A 1 393 ? 15.220 -5.500 26.995 1.00 96.06 393 LYS A O 1
ATOM 3227 N N . VAL A 1 394 ? 15.729 -6.877 25.299 1.00 96.06 394 VAL A N 1
ATOM 3228 C CA . VAL A 1 394 ? 14.747 -7.908 25.681 1.00 96.06 394 VAL A CA 1
ATOM 3229 C C . VAL A 1 394 ? 15.120 -8.541 27.022 1.00 96.06 394 VAL A C 1
ATOM 3231 O O . VAL A 1 394 ? 14.252 -8.727 27.873 1.00 96.06 394 VAL A O 1
ATOM 3234 N N . HIS A 1 395 ? 16.401 -8.838 27.239 1.00 95.31 395 HIS A N 1
ATOM 3235 C CA . HIS A 1 395 ? 16.879 -9.398 28.498 1.00 95.31 395 HIS A CA 1
ATOM 3236 C C . HIS A 1 395 ? 16.660 -8.438 29.676 1.00 95.31 395 HIS A C 1
ATOM 3238 O O . HIS A 1 395 ? 16.118 -8.850 30.698 1.00 95.31 395 HIS A O 1
ATOM 3244 N N . GLN A 1 396 ? 16.994 -7.155 29.518 1.00 95.81 396 GLN A N 1
ATOM 3245 C CA . GLN A 1 396 ? 16.760 -6.113 30.522 1.00 95.81 396 GLN A CA 1
ATOM 3246 C C . GLN A 1 396 ? 15.274 -5.985 30.860 1.00 95.81 396 GLN A C 1
ATOM 3248 O O . GLN A 1 396 ? 14.908 -6.059 32.030 1.00 95.81 396 GLN A O 1
ATOM 3253 N N . ARG A 1 397 ? 14.404 -5.916 29.846 1.00 94.94 397 ARG A N 1
ATOM 3254 C CA . ARG A 1 397 ? 12.950 -5.876 30.045 1.00 94.94 397 ARG A CA 1
ATOM 3255 C C . ARG A 1 397 ? 12.435 -7.115 30.786 1.00 94.94 397 ARG A C 1
ATOM 3257 O O . ARG A 1 397 ? 11.585 -7.005 31.663 1.00 94.94 397 ARG A O 1
ATOM 3264 N N . ASN A 1 398 ? 12.963 -8.300 30.476 1.00 95.62 398 ASN A N 1
ATOM 3265 C CA . ASN A 1 398 ? 12.612 -9.527 31.192 1.00 95.62 398 ASN A CA 1
ATOM 3266 C C . ASN A 1 398 ? 13.077 -9.497 32.655 1.00 95.62 398 ASN A C 1
ATOM 3268 O O . ASN A 1 398 ? 12.335 -9.939 33.529 1.00 95.62 398 ASN A O 1
ATOM 3272 N N . LEU A 1 399 ? 14.267 -8.959 32.942 1.00 96.62 399 LEU A N 1
ATOM 3273 C CA . LEU A 1 399 ? 14.741 -8.764 34.315 1.00 96.62 399 LEU A CA 1
ATOM 3274 C C . LEU A 1 399 ? 13.858 -7.772 35.082 1.00 96.62 399 LEU A C 1
ATOM 3276 O O . LEU A 1 399 ? 13.538 -8.016 36.243 1.00 96.62 399 LEU A O 1
ATOM 3280 N N . GLU A 1 400 ? 13.442 -6.677 34.448 1.00 95.88 400 GLU A N 1
ATOM 3281 C CA . GLU A 1 400 ? 12.505 -5.708 35.026 1.00 95.88 400 GLU A CA 1
ATOM 3282 C C . GLU A 1 400 ? 11.150 -6.350 35.330 1.00 95.88 400 GLU A C 1
ATOM 3284 O O . GLU A 1 400 ? 10.652 -6.215 36.447 1.00 95.88 400 GLU A O 1
ATOM 3289 N N . TYR A 1 401 ? 10.592 -7.132 34.400 1.00 94.94 401 TYR A N 1
ATOM 3290 C CA . TYR A 1 401 ? 9.359 -7.879 34.648 1.00 94.94 401 TYR A CA 1
ATOM 3291 C C . TYR A 1 401 ? 9.506 -8.895 35.776 1.00 94.94 401 TYR A C 1
ATOM 3293 O O . TYR A 1 401 ? 8.625 -8.993 36.623 1.00 94.94 401 TYR A O 1
ATOM 3301 N N . GLN A 1 402 ? 10.622 -9.623 35.844 1.00 95.25 402 GLN A N 1
ATOM 3302 C CA . GLN A 1 402 ? 10.876 -10.540 36.955 1.00 95.25 402 GLN A CA 1
ATOM 3303 C C . GLN A 1 402 ? 10.966 -9.804 38.295 1.00 95.25 402 GLN A C 1
ATOM 3305 O O . GLN A 1 402 ? 10.441 -10.298 39.292 1.00 95.25 402 GLN A O 1
ATOM 3310 N N . LYS A 1 403 ? 11.607 -8.629 38.339 1.00 96.06 403 LYS A N 1
ATOM 3311 C CA . LYS A 1 403 ? 11.648 -7.786 39.543 1.00 96.06 403 LYS A CA 1
ATOM 3312 C C . LYS A 1 403 ? 10.248 -7.328 39.944 1.00 96.06 403 LYS A C 1
ATOM 3314 O O . LYS A 1 403 ? 9.905 -7.465 41.112 1.00 96.06 403 LYS A O 1
ATOM 3319 N N . LEU A 1 404 ? 9.441 -6.866 38.990 1.00 96.31 404 LEU A N 1
ATOM 3320 C CA . LEU A 1 404 ? 8.061 -6.445 39.233 1.00 96.31 404 LEU A CA 1
ATOM 3321 C C . LEU A 1 404 ? 7.203 -7.598 39.769 1.00 96.31 404 LEU A C 1
ATOM 3323 O O . LEU A 1 404 ? 6.509 -7.435 40.764 1.00 96.31 404 LEU A O 1
ATOM 3327 N N . VAL A 1 405 ? 7.298 -8.785 39.167 1.00 96.25 405 VAL A N 1
ATOM 3328 C CA . VAL A 1 405 ? 6.581 -9.978 39.644 1.00 96.25 405 VAL A CA 1
ATOM 3329 C C . VAL A 1 405 ? 7.035 -10.362 41.052 1.00 96.25 405 VAL A C 1
ATOM 3331 O O . VAL A 1 405 ? 6.205 -10.679 41.895 1.00 96.25 405 VAL A O 1
ATOM 3334 N N . ARG A 1 406 ? 8.340 -10.303 41.354 1.00 95.44 406 ARG A N 1
ATOM 3335 C CA . ARG A 1 406 ? 8.837 -10.545 42.721 1.00 95.44 406 ARG A CA 1
ATOM 3336 C C . ARG A 1 406 ? 8.304 -9.517 43.716 1.00 95.44 406 ARG A C 1
ATOM 3338 O O . ARG A 1 406 ? 7.956 -9.906 44.826 1.00 95.44 406 ARG A O 1
ATOM 3345 N N . GLN A 1 407 ? 8.221 -8.245 43.325 1.00 95.38 407 GLN A N 1
ATOM 3346 C CA . GLN A 1 407 ? 7.621 -7.192 44.146 1.00 95.38 407 GLN A CA 1
ATOM 3347 C C . GLN A 1 407 ? 6.145 -7.494 44.416 1.00 95.38 407 GLN A C 1
ATOM 3349 O O . GLN A 1 407 ? 5.768 -7.578 45.580 1.00 95.38 407 GLN A O 1
ATOM 3354 N N . GLN A 1 408 ? 5.356 -7.793 43.381 1.00 93.81 408 GLN A N 1
ATOM 3355 C CA . GLN A 1 408 ? 3.949 -8.186 43.525 1.00 93.81 408 GLN A CA 1
ATOM 3356 C C . GLN A 1 408 ? 3.783 -9.407 44.432 1.00 93.81 408 GLN A C 1
ATOM 3358 O O . GLN A 1 408 ? 2.973 -9.387 45.346 1.00 93.81 408 GLN A O 1
ATOM 3363 N N . MET A 1 409 ? 4.600 -10.448 44.253 1.00 93.00 409 MET A N 1
ATOM 3364 C CA . MET A 1 409 ? 4.573 -11.631 45.119 1.00 93.00 409 MET A CA 1
ATOM 3365 C C . MET A 1 409 ? 4.922 -11.297 46.573 1.00 93.00 409 MET A C 1
ATOM 3367 O O . MET A 1 409 ? 4.335 -11.874 47.484 1.00 93.00 409 MET A O 1
ATOM 3371 N N . SER A 1 410 ? 5.870 -10.383 46.806 1.00 93.31 410 SER A N 1
ATOM 3372 C CA . SER A 1 410 ? 6.228 -9.940 48.157 1.00 93.31 410 SER A CA 1
ATOM 3373 C C . SER A 1 410 ? 5.137 -9.081 48.800 1.00 93.31 410 SER A C 1
ATOM 3375 O O . SER A 1 410 ? 4.856 -9.249 49.983 1.00 93.31 410 SER A O 1
ATOM 3377 N N . GLU A 1 411 ? 4.476 -8.219 48.024 1.00 91.62 411 GLU A N 1
ATOM 3378 C CA . GLU A 1 411 ? 3.326 -7.429 48.465 1.00 91.62 411 GLU A CA 1
AT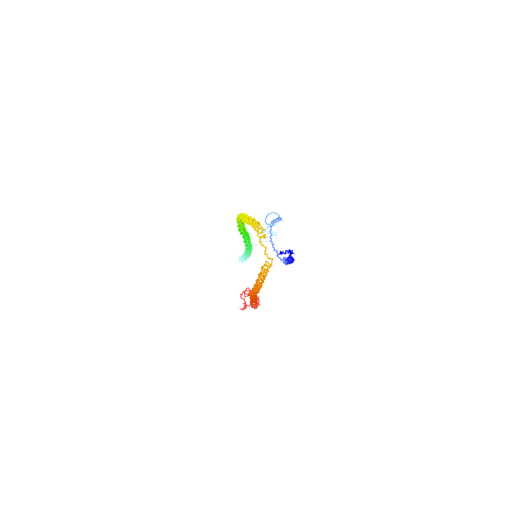OM 3379 C C . GLU A 1 411 ? 2.130 -8.331 48.763 1.00 91.62 411 GLU A C 1
ATOM 3381 O O . GLU A 1 411 ? 1.501 -8.172 49.800 1.00 91.62 411 GLU A O 1
ATOM 3386 N N . ASP A 1 412 ? 1.854 -9.321 47.915 1.00 87.12 412 ASP A N 1
ATOM 3387 C CA . ASP A 1 412 ? 0.816 -10.331 48.129 1.00 87.12 412 ASP A CA 1
ATOM 3388 C C . ASP A 1 412 ? 1.106 -11.189 49.358 1.00 87.12 412 ASP A C 1
ATOM 3390 O O . ASP A 1 412 ? 0.199 -11.475 50.133 1.00 87.12 412 ASP A O 1
ATOM 3394 N N . ALA A 1 413 ? 2.360 -11.600 49.560 1.00 88.62 413 ALA A N 1
ATOM 3395 C CA . ALA A 1 413 ? 2.763 -12.329 50.757 1.00 88.62 413 ALA A CA 1
ATOM 3396 C C . ALA A 1 413 ? 2.587 -11.472 52.016 1.00 88.62 413 ALA A C 1
ATOM 3398 O O . ALA A 1 413 ? 2.103 -11.980 53.025 1.00 88.62 413 ALA A O 1
ATOM 3399 N N . ARG A 1 414 ? 2.923 -10.176 51.948 1.00 84.38 414 ARG A N 1
ATOM 3400 C CA . ARG A 1 414 ? 2.696 -9.230 53.044 1.00 84.38 414 ARG A CA 1
ATOM 3401 C C . ARG A 1 414 ? 1.204 -9.038 53.312 1.00 84.38 414 ARG A C 1
ATOM 3403 O O . ARG A 1 414 ? 0.790 -9.155 54.455 1.00 84.38 414 ARG A O 1
ATOM 3410 N N . ARG A 1 415 ? 0.397 -8.838 52.265 1.00 80.31 415 ARG A N 1
ATOM 3411 C CA . ARG A 1 415 ? -1.065 -8.736 52.364 1.00 80.31 415 ARG A CA 1
ATOM 3412 C C . ARG A 1 415 ? -1.672 -9.982 52.982 1.00 80.31 415 ARG A C 1
ATOM 3414 O O . ARG A 1 415 ? -2.382 -9.846 53.958 1.00 80.31 415 ARG A O 1
ATOM 3421 N N . ARG A 1 416 ? -1.326 -11.186 52.514 1.00 81.12 416 ARG A N 1
ATOM 3422 C CA . ARG A 1 416 ? -1.793 -12.431 53.148 1.00 81.12 416 ARG A CA 1
ATOM 3423 C C . ARG A 1 416 ? -1.353 -12.527 54.604 1.00 81.12 416 ARG A C 1
ATOM 3425 O O . ARG A 1 416 ? -2.166 -12.858 55.444 1.00 81.12 416 ARG A O 1
ATOM 3432 N N . ALA A 1 417 ? -0.104 -12.203 54.935 1.00 80.19 417 ALA A N 1
ATOM 3433 C CA . ALA A 1 417 ? 0.349 -12.236 56.326 1.00 80.19 417 ALA A CA 1
ATOM 3434 C C . ALA A 1 417 ? -0.401 -11.239 57.234 1.00 80.19 417 ALA A C 1
ATOM 3436 O O . ALA A 1 417 ? -0.605 -11.531 58.410 1.00 80.19 417 ALA A O 1
ATOM 3437 N N . GLU A 1 418 ? -0.803 -10.079 56.707 1.00 71.69 418 GLU A N 1
ATOM 3438 C CA . GLU A 1 418 ? -1.555 -9.055 57.441 1.00 71.69 418 GLU A CA 1
ATOM 3439 C C . GLU A 1 418 ? -3.079 -9.343 57.473 1.00 71.69 418 GLU A C 1
ATOM 3441 O O . GLU A 1 418 ? -3.712 -9.146 58.507 1.00 71.69 418 GLU A O 1
ATOM 3446 N N . GLU A 1 419 ? -3.670 -9.835 56.378 1.00 68.25 419 GLU A N 1
ATOM 3447 C CA . GLU A 1 419 ? -5.111 -10.103 56.198 1.00 68.25 419 GLU A CA 1
ATOM 3448 C C . GLU A 1 419 ? -5.526 -11.498 56.731 1.00 68.25 419 GLU A C 1
ATOM 3450 O O . GLU A 1 419 ? -6.512 -11.610 57.463 1.00 68.25 419 GLU A O 1
ATOM 3455 N N . ASP A 1 420 ? -4.753 -12.565 56.468 1.00 63.25 420 ASP A N 1
ATOM 3456 C CA . ASP A 1 420 ? -5.048 -13.931 56.959 1.00 63.25 420 ASP A CA 1
ATOM 3457 C C . ASP A 1 420 ? -4.751 -14.110 58.457 1.00 63.25 420 ASP A C 1
ATOM 3459 O O . ASP A 1 420 ? -5.114 -15.138 59.031 1.00 63.25 420 ASP A O 1
ATOM 3463 N N . LYS A 1 421 ? -4.116 -13.138 59.131 1.00 70.06 421 LYS A N 1
ATOM 3464 C CA . LYS A 1 421 ? -3.846 -13.243 60.578 1.00 70.06 421 LYS A CA 1
ATOM 3465 C C . LYS A 1 421 ? -5.136 -13.403 61.389 1.00 70.06 421 LYS A C 1
ATOM 3467 O O . LYS A 1 421 ? -5.140 -14.106 62.398 1.00 70.06 421 LYS A O 1
ATOM 3472 N N . TYR A 1 422 ? -6.218 -12.770 60.936 1.00 71.88 422 TYR A N 1
ATOM 3473 C CA . TYR A 1 422 ? -7.503 -12.754 61.634 1.00 71.88 422 TYR A CA 1
ATOM 3474 C C . TYR A 1 422 ? -8.676 -13.266 60.783 1.00 71.88 422 TYR A C 1
ATOM 3476 O O . TYR A 1 422 ? -9.726 -13.574 61.344 1.00 71.88 422 TYR A O 1
ATOM 3484 N N . GLY A 1 423 ? -8.513 -13.397 59.457 1.00 74.56 423 GLY A N 1
ATOM 3485 C CA . GLY A 1 423 ? -9.521 -13.981 58.556 1.00 74.56 423 GLY A CA 1
ATOM 3486 C C . GLY A 1 423 ? -10.819 -13.172 58.407 1.00 74.56 423 GLY A C 1
ATOM 3487 O O . GLY A 1 423 ? -11.756 -13.643 57.768 1.00 74.56 423 GLY A O 1
ATOM 3488 N N . MET A 1 424 ? -10.874 -11.977 59.000 1.00 74.81 424 MET A N 1
ATOM 3489 C CA . MET A 1 424 ? -11.906 -10.950 58.843 1.00 74.81 424 MET A CA 1
ATOM 3490 C C . MET A 1 424 ? -11.237 -9.578 58.898 1.00 74.81 424 MET A C 1
ATOM 3492 O O . MET A 1 424 ? -10.233 -9.407 59.595 1.00 74.81 424 MET A O 1
ATOM 3496 N N . THR A 1 425 ? -11.805 -8.590 58.216 1.00 79.31 425 THR A N 1
ATOM 3497 C CA . THR A 1 425 ? -11.353 -7.192 58.313 1.00 79.31 425 THR A CA 1
ATOM 3498 C C . THR A 1 425 ? -11.910 -6.513 59.570 1.00 79.31 425 THR A C 1
ATOM 3500 O O . THR A 1 425 ? -12.865 -6.999 60.182 1.00 79.31 425 THR A O 1
ATOM 3503 N N . LEU A 1 426 ? -11.327 -5.385 59.998 1.00 81.12 426 LEU A N 1
ATOM 3504 C CA . LEU A 1 426 ? -11.825 -4.611 61.154 1.00 81.12 426 LEU A CA 1
ATOM 3505 C C . LEU A 1 426 ? -13.301 -4.252 60.991 1.00 81.12 426 LEU A C 1
ATOM 3507 O O . LEU A 1 426 ? -14.076 -4.373 61.931 1.00 81.12 426 LEU A O 1
ATOM 3511 N N . LEU A 1 427 ? -13.690 -3.884 59.772 1.00 81.56 427 LEU A N 1
ATOM 3512 C CA . LEU A 1 427 ? -15.060 -3.541 59.407 1.00 81.56 427 LEU A CA 1
ATOM 3513 C C . LEU A 1 427 ? -16.013 -4.737 59.579 1.00 81.56 427 LEU A C 1
ATOM 3515 O O . LEU A 1 427 ? -17.109 -4.596 60.122 1.00 81.56 427 LEU A O 1
ATOM 3519 N N . GLU A 1 428 ? -15.587 -5.934 59.173 1.00 81.81 428 GLU A N 1
ATOM 3520 C CA . GLU A 1 428 ? -16.340 -7.176 59.382 1.00 81.81 428 GLU A CA 1
ATOM 3521 C C . GLU A 1 428 ? -16.418 -7.557 60.868 1.00 81.81 428 GLU A C 1
ATOM 3523 O O . GLU A 1 428 ? -17.472 -7.995 61.339 1.00 81.81 428 GLU A O 1
ATOM 3528 N N . ALA A 1 429 ? -15.344 -7.345 61.632 1.00 80.19 429 ALA A N 1
ATOM 3529 C CA . ALA A 1 429 ? -15.322 -7.568 63.076 1.00 80.19 429 ALA A CA 1
ATOM 3530 C C . ALA A 1 429 ? -16.221 -6.575 63.836 1.00 80.19 429 ALA A C 1
ATOM 3532 O O . ALA A 1 429 ? -16.919 -6.970 64.772 1.00 80.19 429 ALA A O 1
ATOM 3533 N N . GLU A 1 430 ? -16.275 -5.311 63.413 1.00 81.75 430 GLU A N 1
ATOM 3534 C CA . GLU A 1 430 ? -17.182 -4.294 63.953 1.00 81.75 430 GLU A CA 1
ATOM 3535 C C . GLU A 1 430 ? -18.650 -4.633 63.659 1.00 81.75 430 GLU A C 1
ATOM 3537 O O . GLU A 1 430 ? -19.493 -4.603 64.565 1.00 81.75 430 GLU A O 1
ATOM 3542 N N . LEU A 1 431 ? -18.958 -5.043 62.424 1.00 84.44 431 LEU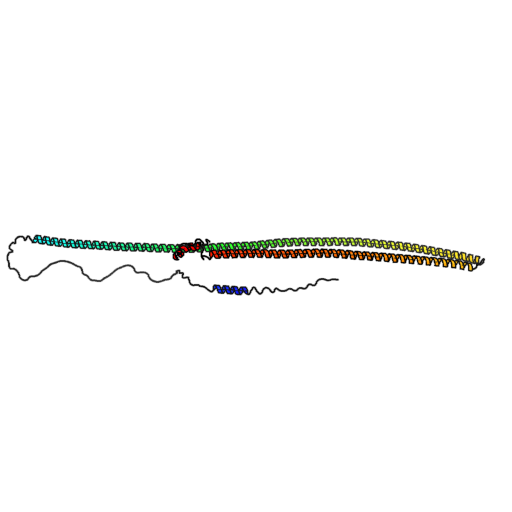 A N 1
ATOM 3543 C CA . LEU A 1 431 ? -20.293 -5.508 62.035 1.00 84.44 431 LEU A CA 1
ATOM 3544 C C . LEU A 1 431 ? -20.721 -6.757 62.824 1.00 84.44 431 LEU A C 1
ATOM 3546 O O . LEU A 1 431 ? -21.878 -6.862 63.243 1.00 84.44 431 LEU A O 1
ATOM 3550 N N . ASN A 1 432 ? -19.785 -7.671 63.094 1.00 84.44 432 ASN A N 1
ATOM 3551 C CA . ASN A 1 432 ? -20.012 -8.901 63.857 1.00 84.44 432 ASN A CA 1
ATOM 3552 C C . ASN A 1 432 ? -19.804 -8.752 65.375 1.00 84.44 432 ASN A C 1
ATOM 3554 O O . ASN A 1 432 ? -19.892 -9.744 66.104 1.00 84.44 432 ASN A O 1
ATOM 3558 N N . SER A 1 433 ? -19.590 -7.536 65.882 1.00 84.38 433 SER A N 1
ATOM 3559 C CA . SER A 1 433 ? -19.274 -7.249 67.292 1.00 84.38 433 SER A CA 1
ATOM 3560 C C . SER A 1 433 ? -20.218 -7.923 68.296 1.00 84.38 433 SER A C 1
ATOM 3562 O O . SER A 1 433 ? -19.771 -8.514 69.275 1.00 84.38 433 SER A O 1
ATOM 3564 N N . LYS A 1 434 ? -21.531 -7.934 68.030 1.00 80.38 434 LYS A N 1
ATOM 3565 C CA . LYS A 1 434 ? -22.532 -8.600 68.890 1.00 80.38 434 LYS A CA 1
ATOM 3566 C C . LYS A 1 434 ? -22.386 -10.124 68.936 1.00 80.38 434 LYS A C 1
ATOM 3568 O O . LYS A 1 434 ? -22.758 -10.746 69.930 1.00 80.38 434 LYS A O 1
ATOM 3573 N N . LEU A 1 435 ? -21.917 -10.733 67.849 1.00 82.88 435 LEU A N 1
ATOM 3574 C CA . LEU A 1 435 ? -21.684 -12.173 67.755 1.00 82.88 435 LEU A CA 1
ATOM 3575 C C . LEU A 1 435 ? -20.367 -12.543 68.452 1.00 82.88 435 LEU A C 1
ATOM 3577 O O . LEU A 1 435 ? -20.328 -13.499 69.223 1.00 82.88 435 LEU A O 1
ATOM 3581 N N . LEU A 1 436 ? -19.326 -11.730 68.250 1.00 81.56 436 LEU A N 1
ATOM 3582 C CA . LEU A 1 436 ? -18.014 -11.876 68.887 1.00 81.56 436 LEU A CA 1
ATOM 3583 C C . LEU A 1 436 ? -18.081 -11.686 70.412 1.00 81.56 436 LEU A C 1
ATOM 3585 O O . LEU A 1 436 ? -17.502 -12.481 71.149 1.00 81.56 436 LEU A O 1
ATOM 3589 N N . GLN A 1 437 ? -18.881 -10.733 70.900 1.00 84.12 437 GLN A N 1
ATOM 3590 C CA . GLN A 1 437 ? -19.135 -10.549 72.335 1.00 84.12 437 GLN A CA 1
ATOM 3591 C C . GLN A 1 437 ? -19.804 -11.772 72.975 1.00 84.12 437 GLN A C 1
ATOM 3593 O O . GLN A 1 437 ? -19.449 -12.155 74.087 1.00 84.12 437 GLN A O 1
ATOM 3598 N N . LYS A 1 438 ? -20.731 -12.438 72.268 1.00 83.19 438 LYS A N 1
ATOM 3599 C CA . LYS A 1 438 ? -21.335 -13.702 72.733 1.00 83.19 438 LYS A CA 1
ATOM 3600 C C . LYS A 1 438 ? -20.334 -14.857 72.771 1.00 83.19 438 LYS A C 1
ATOM 3602 O O . LYS A 1 438 ? -20.502 -15.763 73.579 1.00 83.19 438 LYS A O 1
ATOM 3607 N N . ALA A 1 439 ? -19.317 -14.819 71.913 1.00 79.38 439 ALA A N 1
ATOM 3608 C CA . ALA A 1 439 ? -18.211 -15.772 71.902 1.00 79.38 439 ALA A CA 1
ATOM 3609 C C . ALA A 1 439 ? -17.098 -15.429 72.919 1.00 79.38 439 ALA A C 1
ATOM 3611 O O . ALA A 1 439 ? -16.141 -16.188 73.038 1.00 79.38 439 ALA A O 1
ATOM 3612 N N . GLY A 1 440 ? -17.223 -14.323 73.668 1.00 80.12 440 GLY A N 1
ATOM 3613 C CA . GLY A 1 440 ? -16.287 -13.927 74.727 1.00 80.12 440 GLY A CA 1
ATOM 3614 C C . GLY A 1 440 ? -15.182 -12.952 74.306 1.00 80.12 440 GLY A C 1
ATOM 3615 O O . GLY A 1 440 ? -14.288 -12.685 75.104 1.00 80.12 440 GLY A O 1
ATOM 3616 N N . ILE A 1 441 ? -15.231 -12.394 73.092 1.00 76.50 441 ILE A N 1
ATOM 3617 C CA . ILE A 1 441 ? -14.268 -11.391 72.610 1.00 76.50 441 ILE A CA 1
ATOM 3618 C C . ILE A 1 441 ? -14.886 -10.000 72.803 1.00 76.50 441 ILE A C 1
ATOM 3620 O O . ILE A 1 441 ? -15.861 -9.645 72.141 1.00 76.50 441 ILE A O 1
ATOM 3624 N N . THR A 1 442 ? -14.353 -9.217 73.743 1.00 73.69 442 THR A N 1
ATOM 3625 C CA . THR A 1 442 ? -14.931 -7.925 74.161 1.00 73.69 442 THR A CA 1
ATOM 3626 C C . THR A 1 442 ? -14.652 -6.775 73.194 1.00 73.69 442 THR A C 1
ATOM 3628 O O . THR A 1 442 ? -15.473 -5.863 73.095 1.00 73.69 442 THR A O 1
ATOM 3631 N N . SER A 1 443 ? -13.541 -6.828 72.457 1.00 71.19 443 SER A N 1
ATOM 3632 C CA . SER A 1 443 ? -13.166 -5.848 71.431 1.00 71.19 443 SER A CA 1
ATOM 3633 C C . SER A 1 443 ? -12.285 -6.495 70.352 1.00 71.19 443 SER A C 1
ATOM 3635 O O . SER A 1 443 ? -11.509 -7.397 70.683 1.00 71.19 443 SER A O 1
ATOM 3637 N N . PRO A 1 444 ? -12.380 -6.062 69.079 1.00 71.44 444 PRO A N 1
ATOM 3638 C CA . PRO A 1 444 ? -11.448 -6.485 68.036 1.00 71.44 444 PRO A CA 1
ATOM 3639 C C . PRO A 1 444 ? -9.998 -6.098 68.403 1.00 71.44 444 PRO A C 1
ATOM 3641 O O . PRO A 1 444 ? -9.804 -5.023 68.975 1.00 71.44 444 PRO A O 1
ATOM 3644 N N . PRO A 1 445 ? -8.988 -6.938 68.108 1.00 74.56 445 PRO A N 1
ATOM 3645 C CA . PRO A 1 445 ? -7.574 -6.586 68.262 1.00 74.56 445 PRO A CA 1
ATOM 3646 C C . PRO A 1 445 ? -7.190 -5.314 67.482 1.00 74.56 445 PRO A C 1
ATOM 3648 O O . PRO A 1 445 ? -7.598 -5.145 66.334 1.00 74.56 445 PRO A O 1
ATOM 3651 N N . GLU A 1 446 ? -6.388 -4.428 68.088 1.00 72.62 446 GLU A N 1
ATOM 3652 C CA . GLU A 1 446 ? -5.983 -3.132 67.499 1.00 72.62 446 GLU A CA 1
ATOM 3653 C C . GLU A 1 446 ? -5.103 -3.268 66.244 1.00 72.62 446 GLU A C 1
ATOM 3655 O O . GLU A 1 446 ? -4.974 -2.333 65.459 1.00 72.62 446 GLU A O 1
ATOM 3660 N N . ASP A 1 447 ? -4.500 -4.436 66.043 1.00 73.75 447 ASP A N 1
ATOM 3661 C CA . ASP A 1 447 ? -3.617 -4.767 64.928 1.00 73.75 447 ASP A CA 1
ATOM 3662 C C . ASP A 1 447 ? -4.343 -5.436 63.744 1.00 73.75 447 ASP A C 1
ATOM 3664 O O . ASP A 1 447 ? -3.696 -5.937 62.823 1.00 73.75 447 ASP A O 1
ATOM 3668 N N . MET A 1 448 ? -5.681 -5.452 63.751 1.00 73.69 448 MET A N 1
ATOM 3669 C CA . MET A 1 448 ? -6.498 -5.892 62.618 1.00 73.69 448 MET A CA 1
ATOM 3670 C C . MET A 1 448 ? -6.494 -4.866 61.468 1.00 73.69 448 MET A C 1
ATOM 3672 O O . MET A 1 448 ? -6.414 -3.657 61.679 1.00 73.69 448 MET A O 1
ATOM 3676 N N . HIS A 1 449 ? -6.605 -5.341 60.223 1.00 70.12 449 HIS A N 1
ATOM 3677 C CA . HIS A 1 449 ? -6.560 -4.476 59.034 1.00 70.12 449 HIS A CA 1
ATOM 3678 C C . HIS A 1 449 ? -7.871 -3.713 58.815 1.00 70.12 449 HIS A C 1
ATOM 3680 O O . HIS A 1 449 ? -8.944 -4.311 58.864 1.00 70.12 449 HIS A O 1
ATOM 3686 N N . THR A 1 450 ? -7.790 -2.410 58.524 1.00 68.81 450 THR A N 1
ATOM 3687 C CA . THR A 1 450 ? -8.935 -1.472 58.414 1.00 68.81 450 THR A CA 1
ATOM 3688 C C . THR A 1 450 ? -9.672 -1.490 57.073 1.00 68.81 450 THR A C 1
ATOM 3690 O O . THR A 1 450 ? -10.645 -0.754 56.918 1.00 68.81 450 THR A O 1
ATOM 3693 N N . ARG A 1 451 ? -9.196 -2.258 56.091 1.00 63.44 451 ARG A N 1
ATOM 3694 C CA . ARG A 1 451 ? -9.663 -2.152 54.704 1.00 63.44 451 ARG A CA 1
ATOM 3695 C C . ARG A 1 451 ? -10.945 -2.903 54.394 1.00 63.44 451 ARG A C 1
ATOM 3697 O O . ARG A 1 451 ? -11.099 -4.035 54.893 1.00 63.44 451 ARG A O 1
#

Organism: Phytophthora nicotianae (strain INRA-310) (NCBI:txid761204)

Sequence (451 aa):
MSATPGLSQYAPAPTARRLILRHVGEELARVAYRERQLPSKARSAPHHVTSNNNHKVSGTSVSSNHEDQSQQKPHSADDDYDEERFGPVRRPPRKQPPNLWVPIFEQEVAEVQQAKEEAERKRLAAAAEYRERLAQQEADKQRKRLDEKAVADGYARAQAAQQAAWREQEKAKQKQRQDQVVLEAQRWQQDLQAQAEAVRVAQETKERNERRVLERFRMLDEMEKRRKAERKAADMEEVVRVKQANAQQLELKRQAVLREQRQDRELQRAYEKKLEMQEAARRAELDAILVKQSHKVKLALLNVKSAEEKAREDEERALAVQAAVRAREAELLELKERKKREAARKQVQALTLQKEEKKSRRHVLEREEADYASKFKADFQSWQQEQVAAKEKVHQRNLEYQKLVRQQMSEDARRRAEEDKYGMTLLEAELNSKLLQKAGITSPPEDMHTR

pLDDT: mean 78.87, std 21.83, range [28.31, 98.06]